Protein AF-0000000069714498 (afdb_homodimer)

Nearest PDB structures (foldseek):
  6p06-assembly1_A  TM=6.992E-01  e=1.717E-09  Bacillus sp. (in: firmicutes)
  3jz0-assembly1_B  TM=6.274E-01  e=1.084E-07  Enterococcus faecium
  7bxo-assembly1_A  TM=5.707E-01  e=4.868E-03  Shewanella oneidensis MR-1
  5g4a-assembly2_B  TM=4.412E-01  e=1.337E-03  Salmonella enterica
  5lpa-assembly1_A  TM=4.361E-01  e=1.267E-03  Salmonella enterica subsp. enterica serovar Typhimurium

Structure (mmCIF, N/CA/C/O backbone):
data_AF-0000000069714498-model_v1
#
loop_
_entity.id
_entity.type
_entity.pdbx_description
1 polymer 'Polymerase nucleotidyl transferase domain-containing protein'
#
loop_
_atom_site.group_PDB
_atom_site.id
_atom_site.type_symbol
_atom_site.label_atom_id
_atom_site.label_alt_id
_atom_site.label_comp_id
_atom_site.label_asym_id
_atom_site.label_entity_id
_atom_site.label_seq_id
_atom_site.pdbx_PDB_ins_code
_atom_site.Cartn_x
_atom_site.Cartn_y
_atom_site.Cartn_z
_atom_site.occupancy
_atom_site.B_iso_or_equiv
_atom_site.auth_seq_id
_atom_site.auth_comp_id
_atom_site.auth_asym_id
_atom_site.auth_atom_id
_atom_site.pdbx_PDB_model_num
ATOM 1 N N . MET A 1 1 ? 3.406 -33.344 -16.406 1 79.88 1 M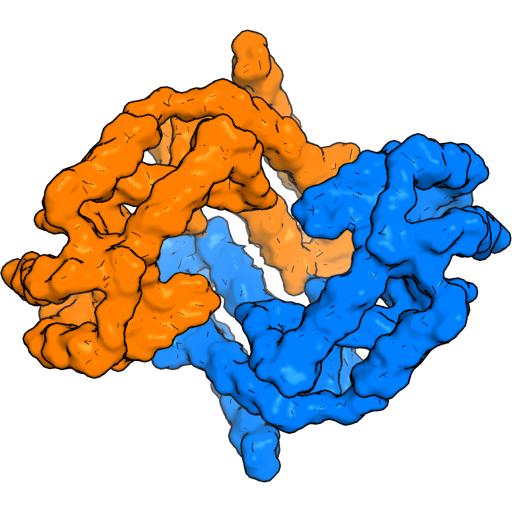ET A N 1
ATOM 2 C CA . MET A 1 1 ? 4.137 -34.375 -15.672 1 79.88 1 MET A CA 1
ATOM 3 C C . MET A 1 1 ? 5.086 -33.719 -14.656 1 79.88 1 MET A C 1
ATOM 5 O O . MET A 1 1 ? 5.059 -34.094 -13.469 1 79.88 1 MET A O 1
ATOM 9 N N . GLU A 1 2 ? 5.746 -32.625 -15.031 1 92.25 2 GLU A N 1
ATOM 10 C CA . GLU A 1 2 ? 6.734 -31.984 -14.164 1 92.25 2 GLU A CA 1
ATOM 11 C C . GLU A 1 2 ? 6.066 -31.266 -13 1 92.25 2 GLU A C 1
ATOM 13 O O . GLU A 1 2 ? 6.441 -31.469 -11.844 1 92.25 2 GLU A O 1
ATOM 18 N N . PHE A 1 3 ? 5.086 -30.562 -13.32 1 93.88 3 PHE A N 1
ATOM 19 C CA . PHE A 1 3 ? 4.34 -29.812 -12.32 1 93.88 3 PHE A CA 1
ATOM 20 C C . PHE A 1 3 ? 3.727 -30.75 -11.289 1 93.88 3 PHE A C 1
ATOM 22 O O . PHE A 1 3 ? 3.871 -30.531 -10.078 1 93.88 3 PHE A O 1
ATOM 29 N N . THR A 1 4 ? 3.123 -31.828 -11.695 1 96.19 4 THR A N 1
ATOM 30 C CA . THR A 1 4 ? 2.469 -32.781 -10.828 1 96.19 4 THR A CA 1
ATOM 31 C C . THR A 1 4 ? 3.488 -33.5 -9.93 1 96.19 4 THR A C 1
ATOM 33 O O . THR A 1 4 ? 3.264 -33.625 -8.727 1 96.19 4 THR A O 1
ATOM 36 N N . SER A 1 5 ? 4.582 -33.844 -10.531 1 97.25 5 SER A N 1
ATOM 37 C CA . SER A 1 5 ? 5.625 -34.531 -9.758 1 97.25 5 SER A CA 1
ATOM 38 C C . SER A 1 5 ? 6.188 -33.594 -8.688 1 97.25 5 SER A C 1
ATOM 40 O O . SER A 1 5 ? 6.5 -34.031 -7.578 1 97.25 5 SER A O 1
ATOM 42 N N . LEU A 1 6 ? 6.266 -32.375 -9.039 1 97.75 6 LEU A N 1
ATOM 43 C CA . LEU A 1 6 ? 6.816 -31.406 -8.102 1 97.75 6 LEU A CA 1
ATOM 44 C C . LEU A 1 6 ? 5.934 -31.281 -6.867 1 97.75 6 LEU A C 1
ATOM 46 O O . LEU A 1 6 ? 6.414 -31.422 -5.742 1 97.75 6 LEU A O 1
ATOM 50 N N . TRP A 1 7 ? 4.645 -30.969 -7.062 1 97.56 7 TRP A N 1
ATOM 51 C CA . TRP A 1 7 ? 3.838 -30.734 -5.867 1 97.56 7 TRP A CA 1
ATOM 52 C C . TRP A 1 7 ? 3.635 -32.031 -5.09 1 97.56 7 TRP A C 1
ATOM 54 O O . TRP A 1 7 ? 3.402 -32 -3.879 1 97.56 7 TRP A O 1
ATOM 64 N N . GLN A 1 8 ? 3.758 -33.25 -5.766 1 98.06 8 GLN A N 1
ATOM 65 C CA . GLN A 1 8 ? 3.682 -34.531 -5.062 1 98.06 8 GLN A CA 1
ATOM 66 C C . GLN A 1 8 ? 4.867 -34.688 -4.121 1 98.06 8 GLN A C 1
ATOM 68 O O . GLN A 1 8 ? 4.727 -35.281 -3.045 1 98.06 8 GLN A O 1
ATOM 73 N N . GLU A 1 9 ? 6.031 -34.219 -4.559 1 98.06 9 GLU A N 1
ATOM 74 C CA . GLU A 1 9 ? 7.188 -34.281 -3.674 1 98.06 9 GLU A CA 1
ATOM 75 C C . GLU A 1 9 ? 6.977 -33.406 -2.434 1 98.06 9 GLU A C 1
ATOM 77 O O . GLU A 1 9 ? 7.328 -33.812 -1.322 1 98.06 9 GLU A O 1
ATOM 82 N N . PHE A 1 10 ? 6.434 -32.25 -2.637 1 98.25 10 PHE A N 1
ATOM 83 C CA . PHE A 1 10 ? 6.129 -31.406 -1.498 1 98.25 10 PHE A CA 1
ATOM 84 C C . PHE A 1 10 ? 5.102 -32.062 -0.583 1 98.25 10 PHE A C 1
ATOM 86 O O . PHE A 1 10 ? 5.172 -31.922 0.639 1 98.25 10 PHE A O 1
ATOM 93 N N . ALA A 1 11 ? 4.137 -32.781 -1.156 1 97.94 11 ALA A N 1
ATOM 94 C CA . ALA A 1 11 ? 3.061 -33.406 -0.399 1 97.94 11 ALA A CA 1
ATOM 95 C C . ALA A 1 11 ? 3.611 -34.469 0.561 1 97.94 11 ALA A C 1
ATOM 97 O O . ALA A 1 11 ? 2.943 -34.844 1.525 1 97.94 11 ALA A O 1
ATOM 98 N N . ARG A 1 12 ? 4.824 -34.906 0.339 1 97.19 12 ARG A N 1
ATOM 99 C CA . ARG A 1 12 ? 5.434 -35.938 1.156 1 97.19 12 ARG A CA 1
ATOM 100 C C . ARG A 1 12 ? 6.051 -35.375 2.42 1 97.19 12 ARG A C 1
ATOM 102 O O . ARG A 1 12 ? 6.398 -36.094 3.348 1 97.19 12 ARG A O 1
ATOM 109 N N . ILE A 1 13 ? 6.23 -34.094 2.424 1 97.12 13 IL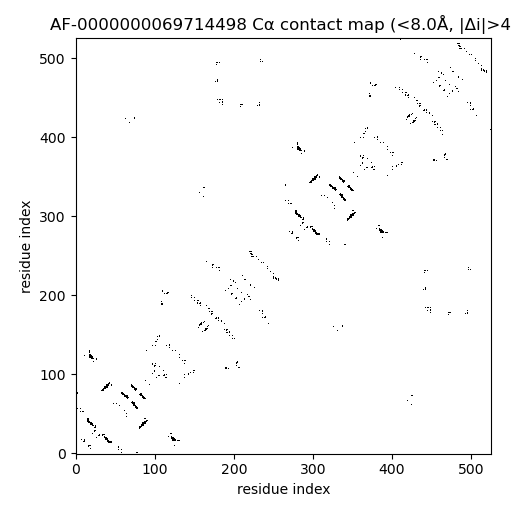E A N 1
ATOM 110 C CA . ILE A 1 13 ? 6.805 -33.438 3.592 1 97.12 13 ILE A CA 1
ATOM 111 C C . ILE A 1 13 ? 5.793 -33.438 4.734 1 97.12 13 ILE A C 1
ATOM 113 O O . ILE A 1 13 ? 4.637 -33.062 4.547 1 97.12 13 ILE A O 1
ATOM 117 N N . SER A 1 14 ? 6.195 -33.781 5.941 1 95.31 14 SER A N 1
ATOM 118 C CA . SER A 1 14 ? 5.305 -33.969 7.078 1 95.31 14 SER A CA 1
ATOM 119 C C . SER A 1 14 ? 4.594 -32.688 7.469 1 95.31 14 SER A C 1
ATOM 121 O O . SER A 1 14 ? 3.438 -32.719 7.898 1 95.31 14 SER A O 1
ATOM 123 N N . GLU A 1 15 ? 5.289 -31.531 7.254 1 96.31 15 GLU A N 1
ATOM 124 C CA . GLU A 1 15 ? 4.754 -30.234 7.664 1 96.31 15 GLU A CA 1
ATOM 125 C C . GLU A 1 15 ? 3.67 -29.75 6.703 1 96.31 15 GLU A C 1
ATOM 127 O O . GLU A 1 15 ? 2.92 -28.828 7.023 1 96.31 15 GLU A O 1
ATOM 132 N N . VAL A 1 16 ? 3.547 -30.359 5.535 1 98.06 16 VAL A N 1
ATOM 133 C CA . VAL A 1 16 ? 2.613 -29.922 4.504 1 98.06 16 VAL A CA 1
ATOM 134 C C . VAL A 1 16 ? 1.242 -30.531 4.75 1 98.06 16 VAL A C 1
ATOM 136 O O . VAL A 1 16 ? 1.115 -31.766 4.828 1 98.06 16 VAL A O 1
ATOM 139 N N . GLU A 1 17 ? 0.24 -29.656 4.848 1 98 17 GLU A N 1
ATOM 140 C CA . GLU A 1 17 ? -1.115 -30.109 5.152 1 98 17 GLU A CA 1
ATOM 141 C C . GLU A 1 17 ? -1.983 -30.125 3.896 1 98 17 GLU A C 1
ATOM 143 O O . GLU A 1 17 ? -2.875 -30.969 3.766 1 98 17 GLU A O 1
ATOM 148 N N . ALA A 1 18 ? -1.766 -29.219 3.084 1 98.69 18 ALA A N 1
ATOM 149 C CA . ALA A 1 18 ? -2.529 -29.125 1.842 1 98.69 18 ALA A CA 1
ATOM 150 C C . ALA A 1 18 ? -1.753 -28.359 0.774 1 98.69 18 ALA A C 1
ATOM 152 O O . ALA A 1 18 ? -0.821 -27.609 1.09 1 98.69 18 ALA A O 1
ATOM 153 N N . ILE A 1 19 ? -2.045 -28.578 -0.472 1 98.75 19 ILE A N 1
ATOM 154 C CA . ILE A 1 19 ? -1.469 -27.891 -1.625 1 98.75 19 ILE A CA 1
ATOM 155 C C . ILE A 1 19 ? -2.578 -27.484 -2.59 1 98.75 19 ILE A C 1
ATOM 157 O O . ILE A 1 19 ? -3.482 -28.266 -2.879 1 98.75 19 ILE A O 1
ATOM 161 N N . ALA A 1 20 ? -2.512 -26.234 -3.025 1 98.44 20 ALA A N 1
ATOM 162 C CA . ALA A 1 20 ? -3.52 -25.75 -3.963 1 98.44 20 ALA A CA 1
ATOM 163 C C . ALA A 1 20 ? -2.873 -24.969 -5.102 1 98.44 20 ALA A C 1
ATOM 165 O O . ALA A 1 20 ? -1.81 -24.375 -4.926 1 98.44 20 ALA A O 1
ATOM 166 N N . LEU A 1 21 ? -3.471 -25.078 -6.242 1 97.62 21 LEU A N 1
ATOM 167 C CA . LEU A 1 21 ? -3.09 -24.281 -7.406 1 97.62 21 LEU A CA 1
ATOM 168 C C . LEU A 1 21 ? -3.998 -23.062 -7.559 1 97.62 21 LEU A C 1
ATOM 170 O O . LEU A 1 21 ? -5.223 -23.203 -7.582 1 97.62 21 LEU A O 1
ATOM 174 N N . GLY A 1 22 ? -3.361 -21.859 -7.516 1 94.81 22 GLY A N 1
ATOM 175 C CA . GLY A 1 22 ? -4.137 -20.656 -7.715 1 94.81 22 GLY A CA 1
ATOM 176 C C . GLY A 1 22 ? -3.803 -19.938 -9.008 1 94.81 22 GLY A C 1
ATOM 177 O O . GLY A 1 22 ? -3.227 -20.531 -9.922 1 94.81 22 GLY A O 1
ATOM 178 N N . GLY A 1 23 ? -4.375 -18.734 -9.164 1 86.94 23 GLY A N 1
ATOM 179 C CA . GLY A 1 23 ? -4.051 -17.891 -10.297 1 86.94 23 GLY A CA 1
ATOM 180 C C . GLY A 1 23 ? -4.809 -18.266 -11.562 1 86.94 23 GLY A C 1
ATOM 181 O O . GLY A 1 23 ? -5.871 -18.891 -11.492 1 86.94 23 GLY A O 1
ATOM 182 N N . SER A 1 24 ? -4.27 -17.812 -12.68 1 83 24 SER A N 1
ATOM 183 C CA . SER A 1 24 ? -4.941 -17.922 -13.977 1 83 24 SER A CA 1
ATOM 184 C C . SER A 1 24 ? -5.031 -19.391 -14.414 1 83 24 SER A C 1
ATOM 186 O O . SER A 1 24 ? -5.996 -19.781 -15.078 1 83 24 SER A O 1
ATOM 188 N N . ARG A 1 25 ? -4.109 -20.156 -13.977 1 81.5 25 ARG A N 1
ATOM 189 C CA . ARG A 1 25 ? -4.09 -21.547 -14.406 1 81.5 25 ARG A CA 1
ATOM 190 C C . ARG A 1 25 ? -5.176 -22.359 -13.703 1 81.5 25 ARG A C 1
ATOM 192 O O . ARG A 1 25 ? -5.66 -23.359 -14.242 1 81.5 25 ARG A O 1
ATOM 199 N N . ALA A 1 26 ? -5.488 -21.906 -12.57 1 81.94 26 ALA A N 1
ATOM 200 C CA . ALA A 1 26 ? -6.562 -22.578 -11.844 1 81.94 26 ALA A CA 1
ATOM 201 C C . ALA A 1 26 ? -7.922 -22.266 -12.469 1 81.94 26 ALA A C 1
ATOM 203 O O . ALA A 1 26 ? -8.828 -23.109 -12.453 1 81.94 26 ALA A O 1
ATOM 204 N N . THR A 1 27 ? -8.07 -21.141 -13.055 1 76.25 27 THR A N 1
ATOM 205 C CA . THR A 1 27 ? -9.375 -20.688 -13.531 1 76.25 27 THR A CA 1
ATOM 206 C C . THR A 1 27 ? -9.484 -20.844 -15.039 1 76.25 27 THR A C 1
ATOM 208 O O . THR A 1 27 ? -10.555 -20.641 -15.617 1 76.25 27 THR A O 1
ATOM 211 N N . GLY A 1 28 ? -8.422 -21.219 -15.656 1 73.12 28 GLY A N 1
ATOM 212 C CA . GLY A 1 28 ? -8.453 -21.438 -17.094 1 73.12 28 GLY A CA 1
ATOM 213 C C . GLY A 1 28 ? -8.188 -20.188 -17.906 1 73.12 28 GLY A C 1
ATOM 214 O O . GLY A 1 28 ? -8.203 -20.219 -19.141 1 73.12 28 GLY A O 1
ATOM 215 N N . ASN A 1 29 ? -8.008 -19.062 -17.297 1 69.81 29 ASN A N 1
ATOM 216 C CA . ASN A 1 29 ? -7.754 -17.781 -17.953 1 69.81 29 ASN A CA 1
ATOM 217 C C . ASN A 1 29 ? -6.262 -17.484 -18.016 1 69.81 29 ASN A C 1
ATOM 219 O O . ASN A 1 29 ? -5.801 -16.484 -17.469 1 69.81 29 ASN A O 1
ATOM 223 N N . TYR A 1 30 ? -5.488 -18.453 -18.688 1 73.25 30 TYR A N 1
ATOM 224 C CA . TYR A 1 30 ? -4.043 -18.266 -18.719 1 73.25 30 TYR A CA 1
ATOM 225 C C . TYR A 1 30 ? -3.537 -18.141 -20.156 1 73.25 30 TYR A C 1
ATOM 227 O O . TYR A 1 30 ? -4.223 -18.562 -21.094 1 73.25 30 TYR A O 1
ATOM 235 N N . ASP A 1 31 ? -2.492 -17.391 -20.281 1 74.75 31 ASP A N 1
ATOM 236 C CA . ASP A 1 31 ? -1.752 -17.266 -21.531 1 74.75 31 ASP A CA 1
ATOM 237 C C . ASP A 1 31 ? -0.363 -17.891 -21.406 1 74.75 31 ASP A C 1
ATOM 239 O O . ASP A 1 31 ? -0.061 -18.562 -20.422 1 74.75 31 ASP A O 1
ATOM 243 N N . GLU A 1 32 ? 0.469 -17.75 -22.438 1 75 32 GLU A N 1
ATOM 244 C CA . GLU A 1 32 ? 1.781 -18.391 -22.5 1 75 32 GLU A CA 1
ATOM 245 C C . GLU A 1 32 ? 2.713 -17.828 -21.422 1 75 32 GLU A C 1
ATOM 247 O O . GLU A 1 32 ? 3.691 -18.484 -21.047 1 75 32 GLU A O 1
ATOM 252 N N . THR A 1 33 ? 2.396 -16.703 -20.828 1 74.12 33 THR A N 1
ATOM 253 C CA . THR A 1 33 ? 3.293 -16.062 -19.875 1 74.12 33 THR A CA 1
ATOM 254 C C . THR A 1 33 ? 2.855 -16.344 -18.438 1 74.12 33 THR A C 1
ATOM 256 O O . THR A 1 33 ? 3.545 -15.969 -17.5 1 74.12 33 THR A O 1
ATOM 259 N N . SER A 1 34 ? 1.797 -17.125 -18.391 1 82.5 34 SER A N 1
ATOM 260 C CA . SER A 1 34 ? 1.243 -17.328 -17.062 1 82.5 34 SER A CA 1
ATOM 261 C C . SER A 1 34 ? 2.105 -18.281 -16.25 1 82.5 34 SER A C 1
ATOM 263 O O . SER A 1 34 ? 2.496 -19.344 -16.734 1 82.5 34 SER A O 1
ATOM 265 N N . ASP A 1 35 ? 2.371 -17.766 -15.008 1 89.75 35 ASP A N 1
ATOM 266 C CA . ASP A 1 35 ? 3.119 -18.594 -14.078 1 89.75 35 ASP A CA 1
ATOM 267 C C . ASP A 1 35 ? 2.18 -19.469 -13.242 1 89.75 35 ASP A C 1
ATOM 269 O O . ASP A 1 35 ? 0.958 -19.312 -13.32 1 89.75 35 ASP A O 1
ATOM 273 N N . TYR A 1 36 ? 2.773 -20.609 -12.719 1 93.56 36 TYR A N 1
ATOM 274 C CA . TYR A 1 36 ? 2.043 -21.375 -11.727 1 93.56 36 TYR A CA 1
ATOM 275 C C . TYR A 1 36 ? 2.102 -20.703 -10.359 1 93.56 36 TYR A C 1
ATOM 277 O O . TYR A 1 36 ? 3.16 -20.234 -9.938 1 93.56 36 TYR A O 1
ATOM 285 N N . ASP A 1 37 ? 0.988 -20.578 -9.773 1 95.69 37 ASP A N 1
ATOM 286 C CA . ASP A 1 37 ? 0.911 -20.141 -8.383 1 95.69 37 ASP A CA 1
ATOM 287 C C . ASP A 1 37 ? 0.558 -21.312 -7.465 1 95.69 37 ASP A C 1
ATOM 289 O O . ASP A 1 37 ? -0.606 -21.703 -7.371 1 95.69 37 ASP A O 1
ATOM 293 N N . LEU A 1 38 ? 1.537 -21.812 -6.859 1 97.62 38 LEU A N 1
ATOM 294 C CA . LEU A 1 38 ? 1.344 -22.953 -5.969 1 97.62 38 LEU A CA 1
ATOM 295 C C . LEU A 1 38 ? 1.321 -22.5 -4.512 1 97.62 38 LEU A C 1
ATOM 297 O O . LEU A 1 38 ? 2.262 -21.859 -4.039 1 97.62 38 LEU A O 1
ATOM 301 N N . TYR A 1 39 ? 0.276 -22.812 -3.836 1 98.31 39 TYR A N 1
ATOM 302 C CA . TYR A 1 39 ? 0.145 -22.5 -2.42 1 98.31 39 TYR A CA 1
ATOM 303 C C . TYR A 1 39 ? 0.34 -23.734 -1.561 1 98.31 39 TYR A C 1
ATOM 305 O O . TYR A 1 39 ? -0.415 -24.703 -1.679 1 98.31 39 TYR A O 1
ATOM 313 N N . ILE A 1 40 ? 1.333 -23.703 -0.755 1 98.56 40 ILE A N 1
ATOM 314 C CA . ILE A 1 40 ? 1.611 -24.781 0.184 1 98.56 40 ILE A CA 1
ATOM 315 C C . ILE A 1 40 ? 1.181 -24.359 1.589 1 98.56 40 ILE A C 1
ATOM 317 O O . ILE A 1 40 ? 1.809 -23.5 2.209 1 98.56 40 ILE A O 1
ATOM 321 N N . TYR A 1 41 ? 0.108 -25.016 2.045 1 98.5 41 TYR A N 1
ATOM 322 C CA . TYR A 1 41 ? -0.391 -24.797 3.398 1 98.5 41 TYR A CA 1
ATOM 323 C C . TYR A 1 41 ? 0.285 -25.75 4.387 1 98.5 41 TYR A C 1
ATOM 325 O O . TYR A 1 41 ? 0.282 -26.969 4.191 1 98.5 41 TYR A O 1
ATOM 333 N N . CYS A 1 42 ? 0.831 -25.156 5.41 1 97.38 42 CYS A N 1
ATOM 334 C CA . CYS A 1 42 ? 1.63 -25.984 6.309 1 97.38 42 CYS A CA 1
ATOM 335 C C . CYS A 1 42 ? 1.395 -25.594 7.762 1 97.38 42 CYS A C 1
ATOM 337 O O . CYS A 1 42 ? 0.921 -24.484 8.047 1 97.38 42 CYS A O 1
ATOM 339 N N . SER A 1 43 ? 1.646 -26.547 8.633 1 94.69 43 SER A N 1
ATOM 340 C CA . SER A 1 43 ? 1.67 -26.266 10.07 1 94.69 43 SER A CA 1
ATOM 341 C C . SER A 1 43 ? 2.912 -25.469 10.461 1 94.69 43 SER A C 1
ATOM 343 O O . SER A 1 43 ? 2.854 -24.594 11.328 1 94.69 43 SER A O 1
ATOM 345 N N . SER A 1 44 ? 3.932 -25.797 9.922 1 95.12 44 SER A N 1
ATOM 346 C CA . SER A 1 44 ? 5.195 -25.062 9.977 1 95.12 44 SER A CA 1
ATOM 347 C C . SER A 1 44 ? 5.914 -25.094 8.633 1 95.12 44 SER A C 1
ATOM 349 O O . SER A 1 44 ? 5.91 -26.125 7.945 1 95.12 44 SER A O 1
ATOM 351 N N . ILE A 1 45 ? 6.555 -24 8.289 1 95.62 45 ILE A N 1
ATOM 352 C CA . ILE A 1 45 ? 7.195 -23.906 6.984 1 95.62 45 ILE A CA 1
ATOM 353 C C . ILE A 1 45 ? 8.375 -24.875 6.918 1 95.62 45 ILE A C 1
ATOM 355 O O . ILE A 1 45 ? 9.25 -24.844 7.781 1 95.62 45 ILE A O 1
ATOM 359 N N . PRO A 1 46 ? 8.367 -25.719 5.883 1 96.62 46 PRO A N 1
ATOM 360 C CA . PRO A 1 46 ? 9.516 -26.609 5.73 1 96.62 46 PRO A CA 1
ATOM 361 C C . PRO A 1 46 ? 10.836 -25.844 5.617 1 96.62 46 PRO A C 1
ATOM 363 O O . PRO A 1 46 ? 10.875 -24.766 5.031 1 96.62 46 PRO A O 1
ATOM 366 N N . ASP A 1 47 ? 11.891 -26.391 6.102 1 96.5 47 ASP A N 1
ATOM 367 C CA . ASP A 1 47 ? 13.164 -25.672 6.094 1 96.5 47 ASP A CA 1
ATOM 368 C C . ASP A 1 47 ? 13.688 -25.5 4.668 1 96.5 47 ASP A C 1
ATOM 370 O O . ASP A 1 47 ? 13.336 -26.281 3.773 1 96.5 47 ASP A O 1
ATOM 374 N N . GLU A 1 48 ? 14.562 -24.562 4.48 1 97.25 48 GLU A N 1
ATOM 375 C CA . GLU A 1 48 ? 15.039 -24.156 3.16 1 97.25 48 GLU A CA 1
ATOM 376 C C . GLU A 1 48 ? 15.812 -25.281 2.477 1 97.25 48 GLU A C 1
ATOM 378 O O . GLU A 1 48 ? 15.703 -25.453 1.262 1 97.25 48 GLU A O 1
ATOM 383 N N . ALA A 1 49 ? 16.594 -26.031 3.227 1 97.31 49 ALA A N 1
ATOM 384 C CA . ALA A 1 49 ? 17.391 -27.109 2.652 1 97.31 49 ALA A CA 1
ATOM 385 C C . ALA A 1 49 ? 16.484 -28.172 2.023 1 97.31 49 ALA A C 1
ATOM 387 O O . ALA A 1 49 ? 16.766 -28.672 0.928 1 97.31 49 ALA A O 1
ATOM 388 N N . THR A 1 50 ? 15.477 -28.531 2.725 1 97.38 50 THR A N 1
ATOM 389 C CA . THR A 1 50 ? 14.516 -29.516 2.221 1 97.38 50 THR A CA 1
ATOM 390 C C . THR A 1 50 ? 13.844 -29 0.951 1 97.38 50 THR A C 1
ATOM 392 O O . THR A 1 50 ? 13.742 -29.719 -0.04 1 97.38 50 THR A O 1
ATOM 395 N N . ARG A 1 51 ? 13.352 -27.797 0.957 1 98.19 51 ARG A N 1
ATOM 396 C CA . ARG A 1 51 ? 12.711 -27.203 -0.209 1 98.19 51 ARG A CA 1
ATOM 397 C C . ARG A 1 51 ? 13.664 -27.156 -1.4 1 98.19 51 ARG A C 1
ATOM 399 O O . ARG A 1 51 ? 13.289 -27.531 -2.514 1 98.19 51 ARG A O 1
ATOM 406 N N . LEU A 1 52 ? 14.875 -26.75 -1.112 1 98.12 52 LEU A N 1
ATOM 407 C CA . LEU A 1 52 ? 15.875 -26.625 -2.164 1 98.12 52 LEU A CA 1
ATOM 408 C C . LEU A 1 52 ? 16.156 -27.984 -2.816 1 98.12 52 LEU A C 1
ATOM 410 O O . LEU A 1 52 ? 16.312 -28.062 -4.035 1 98.12 52 LEU A O 1
ATOM 414 N N . THR A 1 53 ? 16.234 -29 -2 1 97.75 53 THR A N 1
ATOM 415 C CA . THR A 1 53 ? 16.469 -30.344 -2.514 1 97.75 53 THR A CA 1
ATOM 416 C C . THR A 1 53 ? 15.383 -30.734 -3.514 1 97.75 53 THR A C 1
ATOM 418 O O . THR A 1 53 ? 15.68 -31.266 -4.582 1 97.75 53 THR A O 1
ATOM 421 N N . ILE A 1 54 ? 14.172 -30.469 -3.209 1 98.06 54 ILE A N 1
ATOM 422 C CA . ILE A 1 54 ? 13.055 -30.781 -4.094 1 98.06 54 ILE A CA 1
ATOM 423 C C . ILE A 1 54 ? 13.141 -29.922 -5.355 1 98.06 54 ILE A C 1
ATOM 425 O O . ILE A 1 54 ? 13.07 -30.453 -6.473 1 98.06 54 ILE A O 1
ATOM 429 N N . LEU A 1 55 ? 13.305 -28.625 -5.215 1 98.5 55 LEU A N 1
ATOM 430 C CA . LEU A 1 55 ? 13.258 -27.672 -6.32 1 98.5 55 LEU A CA 1
ATOM 431 C C . LEU A 1 55 ? 14.367 -27.953 -7.324 1 98.5 55 LEU A C 1
ATOM 433 O O . LEU A 1 55 ? 14.172 -27.797 -8.531 1 98.5 55 LEU A O 1
ATOM 437 N N . LYS A 1 56 ? 15.523 -28.391 -6.875 1 98.06 56 LYS A N 1
ATOM 438 C CA . LYS A 1 56 ? 16.672 -28.656 -7.746 1 98.06 56 LYS A CA 1
ATOM 439 C C . LYS A 1 56 ? 16.359 -29.766 -8.742 1 98.06 56 LYS A C 1
ATOM 441 O O . LYS A 1 56 ? 16.938 -29.812 -9.828 1 98.06 56 LYS A O 1
ATOM 446 N N . SER A 1 57 ? 15.484 -30.594 -8.391 1 97.38 57 SER A N 1
ATOM 447 C CA . SER A 1 57 ? 15.148 -31.719 -9.25 1 97.38 57 SER A CA 1
ATOM 448 C C . SER A 1 57 ? 14.203 -31.297 -10.367 1 97.38 57 SER A C 1
ATOM 450 O O . SER A 1 57 ? 14.07 -32 -11.375 1 97.38 57 SER A O 1
ATOM 452 N N . PHE A 1 58 ? 13.539 -30.172 -10.18 1 98 58 PHE A N 1
ATOM 453 C CA . PHE A 1 58 ? 12.453 -29.875 -11.109 1 98 58 PHE A CA 1
ATOM 454 C C . PHE A 1 58 ? 12.641 -28.516 -11.766 1 98 58 PHE A C 1
ATOM 456 O O . PHE A 1 58 ? 11.977 -28.203 -12.75 1 98 58 PHE A O 1
ATOM 463 N N . CYS A 1 59 ? 13.508 -27.703 -11.273 1 97.94 59 CYS A N 1
ATOM 464 C CA . CYS A 1 59 ? 13.594 -26.328 -11.734 1 97.94 59 CYS A CA 1
ATOM 465 C C . CYS A 1 59 ? 14.961 -26.047 -12.344 1 97.94 59 CYS A C 1
ATOM 467 O O . CYS A 1 59 ? 15.984 -26.516 -11.836 1 97.94 59 CYS A O 1
ATOM 469 N N . SER A 1 60 ? 14.992 -25.266 -13.43 1 97.81 60 SER A N 1
ATOM 470 C CA . SER A 1 60 ? 16.219 -24.828 -14.078 1 97.81 60 SER A CA 1
ATOM 471 C C . SER A 1 60 ? 16.766 -23.562 -13.422 1 97.81 60 SER A C 1
ATOM 473 O O . SER A 1 60 ? 17.953 -23.234 -13.562 1 97.81 60 SER A O 1
ATOM 475 N N . TYR A 1 61 ? 15.953 -22.859 -12.789 1 97.88 61 TYR A N 1
ATOM 476 C CA . TYR A 1 61 ? 16.297 -21.641 -12.07 1 97.88 61 TYR A CA 1
ATOM 477 C C . TYR A 1 61 ? 15.547 -21.547 -10.75 1 97.88 61 TYR A C 1
ATOM 479 O O . TYR A 1 61 ? 14.359 -21.891 -10.68 1 97.88 61 TYR A O 1
ATOM 487 N N . ILE A 1 62 ? 16.25 -21.141 -9.633 1 98.5 62 ILE A N 1
ATOM 488 C CA . ILE A 1 62 ? 15.641 -21.125 -8.305 1 98.5 62 ILE A CA 1
ATOM 489 C C . ILE A 1 62 ? 16.031 -19.844 -7.57 1 98.5 62 ILE A C 1
ATOM 491 O O . ILE A 1 62 ? 17.219 -19.531 -7.438 1 98.5 62 ILE A O 1
ATOM 495 N N . GLU A 1 63 ? 15.047 -19.062 -7.219 1 98.12 63 GLU A N 1
ATOM 496 C CA . GLU A 1 63 ? 15.156 -18.047 -6.176 1 98.12 63 GLU A CA 1
ATOM 497 C C . GLU A 1 63 ? 14.492 -18.516 -4.879 1 98.12 63 GLU A C 1
ATOM 499 O O . GLU A 1 63 ? 13.266 -18.453 -4.754 1 98.12 63 GLU A O 1
ATOM 504 N N . ILE A 1 64 ? 15.266 -18.891 -3.922 1 97.44 64 ILE A N 1
ATOM 505 C CA . ILE A 1 64 ? 14.758 -19.547 -2.723 1 97.44 64 ILE A CA 1
ATOM 506 C C . ILE A 1 64 ? 14.547 -18.516 -1.62 1 97.44 64 ILE A C 1
ATOM 508 O O . ILE A 1 64 ? 15.383 -17.641 -1.416 1 97.44 64 ILE A O 1
ATOM 512 N N . GLY A 1 65 ? 13.422 -18.547 -1.042 1 95.94 65 GLY A N 1
ATOM 513 C CA . GLY A 1 65 ? 13.188 -17.844 0.206 1 95.94 65 GLY A CA 1
ATOM 514 C C . GLY A 1 65 ? 12.953 -16.344 0.015 1 95.94 65 GLY A C 1
ATOM 515 O O . GLY A 1 65 ? 13.281 -15.547 0.892 1 95.94 65 GLY A O 1
ATOM 516 N N . ASN A 1 66 ? 12.5 -15.938 -1.142 1 93.75 66 ASN A N 1
ATOM 517 C CA . ASN A 1 66 ? 12.086 -14.547 -1.288 1 93.75 66 ASN A CA 1
ATOM 518 C C . ASN A 1 66 ? 10.984 -14.188 -0.3 1 93.75 66 ASN A C 1
ATOM 520 O O . ASN A 1 66 ? 10.078 -14.984 -0.054 1 93.75 66 ASN A O 1
ATOM 524 N N . HIS A 1 67 ? 11.094 -12.992 0.299 1 91.81 67 HIS A N 1
ATOM 525 C CA . HIS A 1 67 ? 10.109 -12.562 1.289 1 91.81 67 HIS A CA 1
ATOM 526 C C . HIS A 1 67 ? 9.734 -11.094 1.096 1 91.81 67 HIS A C 1
ATOM 528 O O . HIS A 1 67 ? 9.656 -10.336 2.066 1 91.81 67 HIS A O 1
ATOM 534 N N . PHE A 1 68 ? 9.586 -10.672 -0.132 1 92 68 PHE A N 1
ATOM 535 C CA . PHE A 1 68 ? 9.164 -9.305 -0.396 1 92 68 PHE A CA 1
ATOM 536 C C . PHE A 1 68 ? 7.797 -9.023 0.207 1 92 68 PHE A C 1
ATOM 538 O O . PHE A 1 68 ? 7.574 -7.973 0.81 1 92 68 PHE A O 1
ATOM 545 N N . TRP A 1 69 ? 6.812 -9.914 0.102 1 92.44 69 TRP A N 1
ATOM 546 C CA . TRP A 1 69 ? 5.469 -9.82 0.661 1 92.44 69 TRP A CA 1
ATOM 547 C C . TRP A 1 69 ? 5.141 -11.055 1.497 1 92.44 69 TRP A C 1
ATOM 549 O O . TRP A 1 69 ? 4.973 -10.961 2.715 1 92.44 69 TRP A O 1
ATOM 559 N N . GLU A 1 70 ? 5.035 -12.195 0.92 1 92.5 70 GLU A N 1
ATOM 560 C CA . GLU A 1 70 ? 4.941 -13.508 1.555 1 92.5 70 GLU A CA 1
ATOM 561 C C . GLU A 1 70 ? 6.184 -14.344 1.277 1 92.5 70 GLU A C 1
ATOM 563 O O . GLU A 1 70 ? 6.934 -14.062 0.342 1 92.5 70 GLU A O 1
ATOM 568 N N . LEU A 1 71 ? 6.387 -15.289 2.131 1 95.81 71 LEU A N 1
ATOM 569 C CA . LEU A 1 71 ? 7.488 -16.203 1.844 1 95.81 71 LEU A CA 1
ATOM 570 C C . LEU A 1 71 ? 7.215 -17.016 0.581 1 95.81 71 LEU A C 1
ATOM 572 O O . LEU A 1 71 ? 6.176 -17.672 0.474 1 95.81 71 LEU A O 1
ATOM 576 N N . GLU A 1 72 ? 8.125 -16.891 -0.349 1 96.75 72 GLU A N 1
ATOM 577 C CA . GLU A 1 72 ? 7.914 -17.594 -1.609 1 96.75 72 GLU A CA 1
ATOM 578 C C . GLU A 1 72 ? 9.234 -18.094 -2.191 1 96.75 72 GLU A C 1
ATOM 580 O O . GLU A 1 72 ? 10.281 -17.469 -1.993 1 96.75 72 GLU A O 1
ATO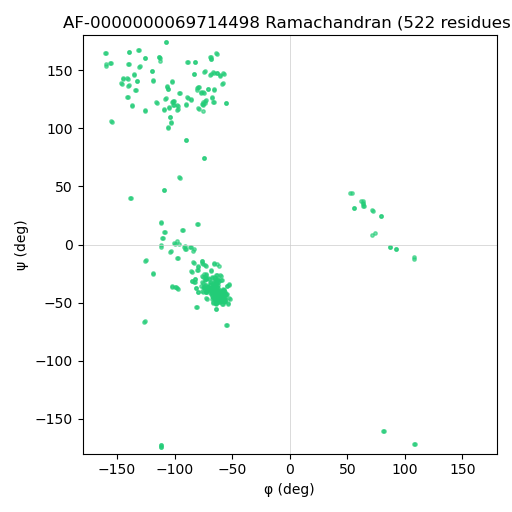M 585 N N . ASP A 1 73 ? 9.219 -19.219 -2.777 1 98.38 73 ASP A N 1
ATOM 586 C CA . ASP A 1 73 ? 10.25 -19.672 -3.703 1 98.38 73 ASP A CA 1
ATOM 587 C C . ASP A 1 73 ? 9.836 -19.438 -5.152 1 98.38 73 ASP A C 1
ATOM 589 O O . ASP A 1 73 ? 8.828 -19.969 -5.609 1 98.38 73 ASP A O 1
ATOM 593 N N . ASP A 1 74 ? 10.586 -18.594 -5.816 1 98.12 74 ASP A N 1
ATOM 594 C CA . ASP A 1 74 ? 10.305 -18.281 -7.215 1 98.12 74 ASP A CA 1
ATOM 595 C C . ASP A 1 74 ? 11.25 -19.031 -8.148 1 98.12 74 ASP A C 1
ATOM 597 O O . ASP A 1 74 ? 12.469 -18.875 -8.07 1 98.12 74 ASP A O 1
ATOM 601 N N . CYS A 1 75 ? 10.648 -19.812 -9.055 1 98.06 75 CYS A N 1
ATOM 602 C CA . CYS A 1 75 ? 11.477 -20.703 -9.852 1 98.06 75 CYS A CA 1
ATOM 603 C C . CYS A 1 75 ? 11.016 -20.75 -11.297 1 98.06 75 CYS A C 1
ATOM 605 O O . CYS A 1 75 ? 9.961 -20.203 -11.633 1 98.06 75 CYS A O 1
ATOM 607 N N . THR A 1 76 ? 11.875 -21.297 -12.133 1 97.25 76 THR A N 1
ATOM 608 C CA . THR A 1 76 ? 11.531 -21.719 -13.484 1 97.25 76 THR A CA 1
ATOM 609 C C . THR A 1 76 ? 11.672 -23.234 -13.641 1 97.25 76 THR A C 1
ATOM 611 O O . THR A 1 76 ? 12.734 -23.797 -13.367 1 97.25 76 THR A O 1
ATOM 614 N N . LEU A 1 77 ? 10.578 -23.859 -14.016 1 96.75 77 LEU A N 1
ATOM 615 C CA . LEU A 1 77 ? 10.609 -25.312 -14.227 1 96.75 77 LEU A CA 1
ATOM 616 C C . LEU A 1 77 ? 11.562 -25.672 -15.359 1 96.75 77 LEU A C 1
ATOM 618 O O . LEU A 1 77 ? 11.93 -24.812 -16.172 1 96.75 77 LEU A O 1
ATOM 622 N N . MET A 1 78 ? 11.953 -26.969 -15.453 1 96.5 78 MET A N 1
ATOM 623 C CA . MET A 1 78 ? 12.812 -27.453 -16.531 1 96.5 78 MET A CA 1
ATOM 624 C C . MET A 1 78 ? 12.164 -27.219 -17.891 1 96.5 78 MET A C 1
ATOM 626 O O . MET A 1 78 ? 12.852 -26.953 -18.875 1 96.5 78 MET A O 1
ATOM 630 N N . SER A 1 79 ? 10.867 -27.172 -17.906 1 92.81 79 SER A N 1
ATOM 631 C CA . SER A 1 79 ? 10.102 -26.953 -19.141 1 92.81 79 SER A CA 1
ATOM 632 C C . SER A 1 79 ? 10.164 -25.484 -19.562 1 92.81 79 SER A C 1
ATOM 634 O O . SER A 1 79 ? 9.789 -25.156 -20.688 1 92.81 79 SER A O 1
ATOM 636 N N . GLY A 1 80 ? 10.57 -24.609 -18.641 1 93.06 80 GLY A N 1
ATOM 637 C CA . GLY A 1 80 ? 10.672 -23.203 -18.984 1 93.06 80 GLY A CA 1
ATOM 638 C C . GLY A 1 80 ? 9.586 -22.344 -18.344 1 93.06 80 GLY A C 1
ATOM 639 O O . GLY A 1 80 ? 9.688 -21.125 -18.328 1 93.06 80 GLY A O 1
ATOM 640 N N . GLN A 1 81 ? 8.602 -22.969 -17.812 1 92.94 81 GLN A N 1
ATOM 641 C CA . GLN A 1 81 ? 7.504 -22.234 -17.188 1 92.94 81 GLN A CA 1
ATOM 642 C C . GLN A 1 81 ? 7.875 -21.781 -15.789 1 92.94 81 GLN A C 1
ATOM 644 O O . GLN A 1 81 ? 8.438 -22.547 -15.008 1 92.94 81 GLN A O 1
ATOM 649 N N . ASP A 1 82 ? 7.578 -20.531 -15.484 1 95.06 82 ASP A N 1
ATOM 650 C CA . ASP A 1 82 ? 7.828 -20.016 -14.141 1 95.06 82 ASP A CA 1
ATOM 651 C C . ASP A 1 82 ? 6.797 -20.547 -13.148 1 95.06 82 ASP A C 1
ATOM 653 O O . ASP A 1 82 ? 5.66 -20.844 -13.523 1 95.06 82 ASP A O 1
ATOM 657 N N . ILE A 1 83 ? 7.238 -20.719 -11.883 1 96.69 83 ILE A N 1
ATOM 658 C CA . ILE A 1 83 ? 6.363 -21.172 -10.805 1 96.69 83 ILE A CA 1
ATOM 659 C C . ILE A 1 83 ? 6.688 -20.406 -9.523 1 96.69 83 ILE A C 1
ATOM 661 O O . ILE A 1 83 ? 7.852 -20.297 -9.141 1 96.69 83 ILE A O 1
ATOM 665 N N . ASP A 1 84 ? 5.66 -19.828 -8.938 1 97 84 ASP A N 1
ATOM 666 C CA . ASP A 1 84 ? 5.742 -19.203 -7.621 1 97 84 ASP A CA 1
ATOM 667 C C . ASP A 1 84 ? 5.16 -20.109 -6.543 1 97 84 ASP A C 1
ATOM 669 O O . ASP A 1 84 ? 3.984 -20.484 -6.605 1 97 84 ASP A O 1
ATOM 673 N N . ILE A 1 85 ? 5.969 -20.453 -5.613 1 98.12 85 ILE A N 1
ATOM 674 C CA . ILE A 1 85 ? 5.527 -21.312 -4.523 1 98.12 85 ILE A CA 1
ATOM 675 C C . ILE A 1 85 ? 5.438 -20.516 -3.229 1 98.12 85 ILE A C 1
ATOM 677 O O . ILE A 1 85 ? 6.453 -20.047 -2.705 1 98.12 85 ILE A O 1
ATOM 681 N N . LEU A 1 86 ? 4.25 -20.422 -2.734 1 98.06 86 LEU A N 1
ATOM 682 C CA . LEU A 1 86 ? 4 -19.656 -1.521 1 98.06 86 LEU A CA 1
ATOM 683 C C . LEU A 1 86 ? 3.73 -20.578 -0.338 1 98.06 86 LEU A C 1
ATOM 685 O O . LEU A 1 86 ? 3.029 -21.578 -0.477 1 98.06 86 LEU A O 1
ATOM 689 N N . TYR A 1 87 ? 4.32 -20.25 0.781 1 98.12 87 TYR A N 1
ATOM 690 C CA . TYR A 1 87 ? 4.148 -21.031 1.996 1 98.12 87 TYR A CA 1
ATOM 691 C C . TYR A 1 87 ? 3.289 -20.297 3.01 1 98.12 87 TYR A C 1
ATOM 693 O O . TYR A 1 87 ? 3.625 -19.188 3.426 1 98.12 87 TYR A O 1
ATOM 701 N N . ARG A 1 88 ? 2.26 -20.984 3.414 1 98 88 ARG A N 1
ATOM 702 C CA . ARG A 1 88 ? 1.278 -20.344 4.281 1 98 88 ARG A CA 1
ATOM 703 C C . ARG A 1 88 ? 0.941 -21.234 5.477 1 98 88 ARG A C 1
ATOM 705 O O . ARG A 1 88 ? 0.828 -22.453 5.34 1 98 88 ARG A O 1
ATOM 712 N N . ASP A 1 89 ? 0.793 -20.609 6.613 1 97.5 89 ASP A N 1
ATOM 713 C CA . ASP A 1 89 ? 0.234 -21.312 7.773 1 97.5 89 ASP A CA 1
ATOM 714 C C . ASP A 1 89 ? -1.278 -21.469 7.637 1 97.5 89 ASP A C 1
ATOM 716 O O . ASP A 1 89 ? -2.012 -20.484 7.586 1 97.5 89 ASP A O 1
ATOM 720 N N . ILE A 1 90 ? -1.709 -22.688 7.648 1 97.19 90 ILE A N 1
ATOM 721 C CA . ILE A 1 90 ? -3.104 -22.969 7.324 1 97.19 90 ILE A CA 1
ATOM 722 C C . ILE A 1 90 ? -4.012 -22.391 8.406 1 97.19 90 ILE A C 1
ATOM 724 O O . ILE A 1 90 ? -5.117 -21.922 8.109 1 97.19 90 ILE A O 1
ATOM 728 N N . ASN A 1 91 ? -3.568 -22.375 9.648 1 97.19 91 ASN A N 1
ATOM 729 C CA . ASN A 1 91 ? -4.375 -21.812 10.734 1 97.19 91 ASN A CA 1
ATOM 730 C C . ASN A 1 91 ? -4.465 -20.297 10.633 1 97.19 91 ASN A C 1
ATOM 732 O O . ASN A 1 91 ? -5.512 -19.719 10.914 1 97.19 91 ASN A O 1
ATOM 736 N N . GLN A 1 92 ? -3.365 -19.719 10.25 1 97.62 92 GLN A N 1
ATOM 737 C CA . GLN A 1 92 ? -3.379 -18.266 10.07 1 97.62 92 GLN A CA 1
ATOM 738 C C . GLN A 1 92 ? -4.324 -17.859 8.938 1 97.62 92 GLN A C 1
ATOM 740 O O . GLN A 1 92 ? -5.008 -16.844 9.031 1 97.62 92 GLN A O 1
ATOM 745 N N . ILE A 1 93 ? -4.355 -18.625 7.902 1 98 93 ILE A N 1
ATOM 746 C CA . ILE A 1 93 ? -5.258 -18.375 6.785 1 98 93 ILE A CA 1
ATOM 747 C C . ILE A 1 93 ? -6.707 -18.453 7.262 1 98 93 ILE A C 1
ATOM 749 O O . ILE A 1 93 ? -7.523 -17.594 6.953 1 98 93 ILE A O 1
ATOM 753 N N . ARG A 1 94 ? -7.031 -19.469 7.992 1 98 94 ARG A N 1
ATOM 754 C CA . ARG A 1 94 ? -8.375 -19.609 8.555 1 98 94 ARG A CA 1
ATOM 755 C C . ARG A 1 94 ? -8.742 -18.406 9.406 1 98 94 ARG A C 1
ATOM 757 O O . ARG A 1 94 ? -9.836 -17.859 9.273 1 98 94 ARG A O 1
ATOM 764 N N . ASP A 1 95 ? -7.836 -18.062 10.273 1 98.5 95 ASP A N 1
ATOM 765 C CA . ASP A 1 95 ? -8.102 -16.938 11.172 1 98.5 95 ASP A CA 1
ATOM 766 C C . ASP A 1 95 ? -8.328 -15.648 10.398 1 98.5 95 ASP A C 1
ATOM 768 O O . ASP A 1 95 ? -9.18 -14.836 10.766 1 98.5 95 ASP A O 1
ATOM 772 N N . GLU A 1 96 ? -7.578 -15.406 9.344 1 98.38 96 GLU A N 1
ATOM 773 C CA . GLU A 1 96 ? -7.75 -14.219 8.516 1 98.38 96 GLU A CA 1
ATOM 774 C C . GLU A 1 96 ? -9.109 -14.211 7.828 1 98.38 96 GLU A C 1
ATOM 776 O O . GLU A 1 96 ? -9.742 -13.164 7.688 1 98.38 96 GLU A O 1
ATOM 781 N N . LEU A 1 97 ? -9.523 -15.344 7.375 1 98.81 97 LEU A N 1
ATOM 782 C CA . LEU A 1 97 ? -10.844 -15.445 6.77 1 98.81 97 LEU A CA 1
ATOM 783 C C . LEU A 1 97 ? -11.938 -15.156 7.793 1 98.81 97 LEU A C 1
ATOM 785 O O . LEU A 1 97 ? -12.93 -14.492 7.477 1 98.81 97 LEU A O 1
ATOM 789 N N . VAL A 1 98 ? -11.789 -15.672 9.031 1 98.88 98 VAL A N 1
ATOM 790 C CA . VAL A 1 98 ? -12.742 -15.375 10.094 1 98.88 98 VAL A CA 1
ATOM 791 C C . VAL A 1 98 ? -12.82 -13.867 10.312 1 98.88 98 VAL A C 1
ATOM 793 O O . VAL A 1 98 ? -13.914 -13.305 10.406 1 98.88 98 VAL A O 1
ATOM 796 N N . ASP A 1 99 ? -11.695 -13.242 10.352 1 98.88 99 ASP A N 1
ATOM 797 C CA . ASP A 1 99 ? -11.633 -11.805 10.586 1 98.88 99 ASP A CA 1
ATOM 798 C C . ASP A 1 99 ? -12.398 -11.039 9.508 1 98.88 99 ASP A C 1
ATOM 800 O O . ASP A 1 99 ? -13.18 -10.133 9.82 1 98.88 99 ASP A O 1
ATOM 804 N N . VAL A 1 100 ? -12.219 -11.375 8.273 1 98.81 100 VAL A N 1
ATOM 805 C CA . VAL A 1 100 ? -12.812 -10.625 7.172 1 98.81 100 VAL A CA 1
ATOM 806 C C . VAL A 1 100 ? -14.273 -11.039 6.984 1 98.81 100 VAL A C 1
ATOM 808 O O . VAL A 1 100 ? -15.172 -10.203 7.055 1 98.81 100 VAL A O 1
ATOM 811 N N . VAL A 1 101 ? -14.508 -12.281 6.84 1 98.81 101 VAL A N 1
ATOM 812 C CA . VAL A 1 101 ? -15.797 -12.773 6.379 1 98.81 101 VAL A CA 1
ATOM 813 C C . VAL A 1 101 ? -16.797 -12.773 7.535 1 98.81 101 VAL A C 1
ATOM 815 O O . VAL A 1 101 ? -17.953 -12.398 7.363 1 98.81 101 VAL A O 1
ATOM 818 N N . GLU A 1 102 ? -16.375 -13.164 8.688 1 98.56 102 GLU A N 1
ATOM 819 C CA . GLU A 1 102 ? -17.312 -13.32 9.797 1 98.56 102 GLU A CA 1
ATOM 820 C C . GLU A 1 102 ? -17.297 -12.102 10.711 1 98.56 102 GLU A C 1
ATOM 822 O O . GLU A 1 102 ? -18.344 -11.672 11.203 1 98.56 102 GLU A O 1
ATOM 827 N N . ARG A 1 103 ? -16.141 -11.523 10.914 1 98.56 103 ARG A N 1
ATOM 828 C CA . ARG A 1 103 ? -16.047 -10.406 11.844 1 98.56 103 ARG A CA 1
ATOM 829 C C . ARG A 1 103 ? -16.094 -9.07 11.102 1 98.56 103 ARG A C 1
ATOM 831 O O . ARG A 1 103 ? -16.172 -8.008 11.719 1 98.56 103 ARG A O 1
ATOM 838 N N . CYS A 1 104 ? -15.969 -9.062 9.766 1 98.56 104 CYS A N 1
ATOM 839 C CA . CYS A 1 104 ? -16.094 -7.891 8.898 1 98.56 104 CYS A CA 1
ATOM 840 C C . CYS A 1 104 ? -15.008 -6.871 9.195 1 98.56 104 CYS A C 1
ATOM 842 O O . CYS A 1 104 ? -15.266 -5.668 9.234 1 98.56 104 CYS A O 1
ATOM 844 N N . ILE A 1 105 ? -13.852 -7.406 9.523 1 98.25 105 ILE A N 1
ATOM 845 C CA . ILE A 1 105 ? -12.68 -6.543 9.609 1 98.25 105 ILE A CA 1
ATOM 846 C C . ILE A 1 105 ? -12.141 -6.273 8.203 1 98.25 105 ILE A C 1
ATOM 848 O O . ILE A 1 105 ? -11.711 -7.195 7.508 1 98.25 105 ILE A O 1
ATOM 852 N N . ILE A 1 106 ? -12.156 -5.016 7.793 1 98.25 106 ILE A N 1
ATOM 853 C CA . ILE A 1 106 ? -11.867 -4.715 6.398 1 98.25 106 ILE A CA 1
ATOM 854 C C . ILE A 1 106 ? -10.555 -3.938 6.305 1 98.25 106 ILE A C 1
ATOM 856 O O . ILE A 1 106 ? -10.031 -3.457 7.316 1 98.25 106 ILE A O 1
ATOM 860 N N . GLN A 1 107 ? -9.984 -3.916 5.18 1 97.62 107 GLN A N 1
ATOM 861 C CA . GLN A 1 107 ? -8.836 -3.09 4.816 1 97.62 107 GLN A CA 1
ATOM 862 C C . GLN A 1 107 ? -9.25 -1.956 3.885 1 97.62 107 GLN A C 1
ATOM 864 O O . GLN A 1 107 ? -10.406 -1.885 3.457 1 97.62 107 GLN A O 1
ATOM 869 N N . ASN A 1 108 ? -8.305 -1.062 3.584 1 97.81 108 ASN A N 1
ATOM 870 C CA . ASN A 1 108 ? -8.609 0.055 2.695 1 97.81 108 ASN A CA 1
ATOM 871 C C . ASN A 1 108 ? -8.75 -0.404 1.247 1 97.81 108 ASN A C 1
ATOM 873 O O . ASN A 1 108 ? -9.266 0.334 0.405 1 97.81 108 ASN A O 1
ATOM 877 N N . ALA A 1 109 ? -8.25 -1.535 0.95 1 98.06 109 ALA A N 1
ATOM 878 C CA . ALA A 1 109 ? -8.32 -2.139 -0.378 1 98.06 109 ALA A CA 1
ATOM 879 C C . ALA A 1 109 ? -8.102 -3.646 -0.307 1 98.06 109 ALA A C 1
ATOM 881 O O . ALA A 1 109 ? -7.605 -4.164 0.699 1 98.06 109 ALA A O 1
ATOM 882 N N . TYR A 1 110 ? -8.602 -4.387 -1.262 1 98.44 110 TYR A N 1
ATOM 883 C CA . TYR A 1 110 ? -8.336 -5.809 -1.443 1 98.44 110 TYR A CA 1
ATOM 884 C C . TYR A 1 110 ? -8.859 -6.617 -0.262 1 98.44 110 TYR A C 1
ATOM 886 O O . TYR A 1 110 ? -8.273 -7.633 0.111 1 98.44 110 TYR A O 1
ATOM 894 N N . THR A 1 111 ? -9.922 -6.23 0.342 1 98.75 111 THR A N 1
ATOM 895 C CA . THR A 1 111 ? -10.422 -6.773 1.598 1 98.75 111 THR A CA 1
ATOM 896 C C . THR A 1 111 ? -10.664 -8.273 1.478 1 98.75 111 THR A C 1
ATOM 898 O O . THR A 1 111 ? -10.352 -9.039 2.395 1 98.75 111 THR A O 1
ATOM 901 N N . THR A 1 112 ? -11.172 -8.719 0.335 1 98.81 112 THR A N 1
ATOM 902 C CA . THR A 1 112 ? -11.633 -10.102 0.243 1 98.81 112 THR A CA 1
ATOM 903 C C . 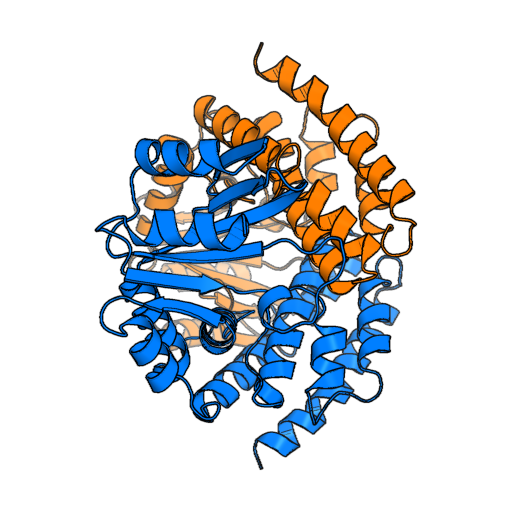THR A 1 112 ? -10.727 -10.914 -0.682 1 98.81 112 THR A C 1
ATOM 905 O O . THR A 1 112 ? -11.133 -11.953 -1.201 1 98.81 112 THR A O 1
ATOM 908 N N . CYS A 1 113 ? -9.516 -10.398 -0.926 1 98.25 113 CYS A N 1
ATOM 909 C CA . CYS A 1 113 ? -8.602 -11.047 -1.867 1 98.25 113 CYS A CA 1
ATOM 910 C C . CYS A 1 113 ? -8.219 -12.445 -1.391 1 98.25 113 CYS A C 1
ATOM 912 O O . CYS A 1 113 ? -8.203 -13.391 -2.182 1 98.25 113 CYS A O 1
ATOM 914 N N . LEU A 1 114 ? -7.875 -12.578 -0.102 1 98.12 114 LEU A N 1
ATOM 915 C CA . LEU A 1 114 ? -7.52 -13.891 0.426 1 98.12 114 LEU A CA 1
ATOM 916 C C . LEU A 1 114 ? -8.703 -14.852 0.334 1 98.12 114 LEU A C 1
ATOM 918 O O . LEU A 1 114 ? -8.531 -16.031 -0.005 1 98.12 114 LEU A O 1
ATOM 922 N N . TRP A 1 115 ? -9.867 -14.352 0.658 1 98.69 115 TRP A N 1
ATOM 923 C CA . TRP A 1 115 ? -11.094 -15.133 0.54 1 98.69 115 TRP A CA 1
ATOM 924 C C . TRP A 1 115 ? -11.273 -15.641 -0.884 1 98.69 115 TRP A C 1
ATOM 926 O O . TRP A 1 115 ? -11.516 -16.844 -1.095 1 98.69 115 TRP A O 1
ATOM 936 N N . HIS A 1 116 ? -11.117 -14.75 -1.826 1 98.31 116 HIS A N 1
ATOM 937 C CA . HIS A 1 116 ? -11.203 -15.109 -3.236 1 98.31 116 HIS A CA 1
ATOM 938 C C . HIS A 1 116 ? -10.203 -16.219 -3.586 1 98.31 116 HIS A C 1
ATOM 940 O O . HIS A 1 116 ? -10.562 -17.203 -4.242 1 98.31 116 HIS A O 1
ATOM 946 N N . ASN A 1 117 ? -9 -16.016 -3.143 1 97.5 117 ASN A N 1
ATOM 947 C CA . ASN A 1 117 ? -7.922 -16.953 -3.451 1 97.5 117 ASN A CA 1
ATOM 948 C C . ASN A 1 117 ? -8.234 -18.359 -2.934 1 97.5 117 ASN A C 1
ATOM 950 O O . ASN A 1 117 ? -8.094 -19.344 -3.666 1 97.5 117 ASN A O 1
ATOM 954 N N . VAL A 1 118 ? -8.68 -18.422 -1.742 1 98.12 118 VAL A N 1
ATOM 955 C CA . VAL A 1 118 ? -8.961 -19.719 -1.118 1 98.12 118 VAL A CA 1
ATOM 956 C C . VAL A 1 118 ? -10.133 -20.391 -1.833 1 98.12 118 VAL A C 1
ATOM 958 O O . VAL A 1 118 ? -10.094 -21.594 -2.102 1 98.12 118 VAL A O 1
ATOM 961 N N . LEU A 1 119 ? -11.109 -19.609 -2.23 1 97.38 119 LEU A N 1
ATOM 962 C CA . LEU A 1 119 ? -12.32 -20.156 -2.836 1 97.38 119 LEU A CA 1
ATOM 963 C C . LEU A 1 119 ? -12.047 -20.641 -4.258 1 97.38 119 LEU A C 1
ATOM 965 O O . LEU A 1 119 ? -12.688 -21.578 -4.727 1 97.38 119 LEU A O 1
ATOM 969 N N . HIS A 1 120 ? -11.125 -20.016 -4.91 1 95.62 120 HIS A N 1
ATOM 970 C CA . HIS A 1 120 ? -11.008 -20.25 -6.348 1 95.62 120 HIS A CA 1
ATOM 971 C C . HIS A 1 120 ? -9.742 -21.031 -6.68 1 95.62 120 HIS A C 1
ATOM 973 O O . HIS A 1 120 ? -9.422 -21.234 -7.855 1 95.62 120 HIS A O 1
ATOM 979 N N . SER A 1 121 ? -9.047 -21.453 -5.68 1 96.62 121 SER A N 1
ATOM 980 C CA . SER A 1 121 ? -7.895 -22.312 -5.91 1 96.62 121 SER A CA 1
ATOM 981 C C . SER A 1 121 ? -8.32 -23.781 -6.059 1 96.62 121 SER A C 1
ATOM 983 O O . SER A 1 121 ? -9.328 -24.188 -5.48 1 96.62 121 SER A O 1
ATOM 985 N N . LYS A 1 122 ? -7.602 -24.469 -6.867 1 97.19 122 LYS A N 1
ATOM 986 C CA . LYS A 1 122 ? -7.836 -25.906 -7.043 1 97.19 122 LYS A CA 1
ATOM 987 C C . LYS A 1 122 ? -7.004 -26.719 -6.059 1 97.19 122 LYS A C 1
ATOM 989 O O . LYS A 1 122 ? -5.773 -26.672 -6.082 1 97.19 122 LYS A O 1
ATOM 994 N N . ILE A 1 123 ? -7.645 -27.5 -5.242 1 98 123 ILE A N 1
ATOM 995 C CA . ILE A 1 123 ? -6.945 -28.312 -4.262 1 98 123 ILE A CA 1
ATOM 996 C C . ILE A 1 123 ? -6.289 -29.5 -4.965 1 98 123 ILE A C 1
ATOM 998 O O . ILE A 1 123 ? -6.961 -30.281 -5.648 1 98 123 ILE A O 1
ATOM 1002 N N . LEU A 1 124 ?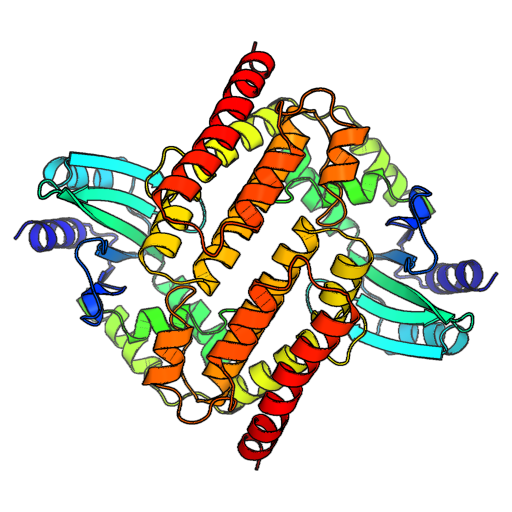 -5.02 -29.609 -4.816 1 98.06 124 LEU A N 1
ATOM 1003 C CA . LEU A 1 124 ? -4.262 -30.703 -5.426 1 98.06 124 LEU A CA 1
ATOM 1004 C C . LEU A 1 124 ? -3.988 -31.797 -4.41 1 98.06 124 LEU A C 1
ATOM 1006 O O . LEU A 1 124 ? -3.896 -32.969 -4.777 1 98.06 124 LEU A O 1
ATOM 1010 N N . TYR A 1 125 ? -3.758 -31.422 -3.223 1 98.25 125 TYR A N 1
ATOM 1011 C CA . TYR A 1 125 ? -3.469 -32.312 -2.096 1 98.25 125 TYR A CA 1
ATOM 1012 C C . TYR A 1 125 ? -4.043 -31.734 -0.802 1 98.25 125 TYR A C 1
ATOM 1014 O O . TYR A 1 125 ? -3.988 -30.516 -0.57 1 98.25 125 TYR A O 1
ATOM 1022 N N . ASP A 1 126 ? -4.586 -32.531 -0.008 1 98.19 126 ASP A N 1
ATOM 1023 C CA . ASP A 1 126 ? -5.176 -32.094 1.259 1 98.19 126 ASP A CA 1
ATOM 1024 C C . ASP A 1 126 ? -5.207 -33.25 2.26 1 98.19 126 ASP A C 1
ATOM 1026 O O . ASP A 1 126 ? -6.121 -34.094 2.236 1 98.19 126 ASP A O 1
ATOM 1030 N N . SER A 1 127 ? -4.238 -33 3.182 1 91.19 127 SER A N 1
ATOM 1031 C CA . SER A 1 127 ? -4.164 -34.031 4.211 1 91.19 127 SER A CA 1
ATOM 1032 C C . SER A 1 127 ? -5.305 -33.906 5.211 1 91.19 127 SER A C 1
ATOM 1034 O O . SER A 1 127 ? -5.516 -32.812 5.781 1 91.19 127 SER A O 1
ATOM 1036 N N . ASP A 1 128 ? -6.227 -34.812 5.352 1 94 128 ASP A N 1
ATOM 1037 C CA . ASP A 1 128 ? -7.312 -34.875 6.324 1 94 128 ASP A CA 1
ATOM 1038 C C . ASP A 1 128 ? -8.422 -33.875 5.988 1 94 128 ASP A C 1
ATOM 1040 O O . ASP A 1 128 ? -9.164 -33.469 6.871 1 94 128 ASP A O 1
ATOM 1044 N N . ASP A 1 129 ? -8.336 -33.281 4.812 1 97.25 129 ASP A N 1
ATOM 1045 C CA . ASP A 1 129 ? -9.383 -32.406 4.273 1 97.25 129 ASP A CA 1
ATOM 1046 C C . ASP A 1 129 ? -9.445 -31.078 5.023 1 97.25 129 ASP A C 1
ATOM 1048 O O . ASP A 1 129 ? -10.523 -30.516 5.199 1 97.25 129 ASP A O 1
ATOM 1052 N N . LYS A 1 130 ? -8.281 -30.703 5.523 1 96.94 130 LYS A N 1
ATOM 1053 C CA . LYS A 1 130 ? -8.25 -29.453 6.293 1 96.94 130 LYS A CA 1
ATOM 1054 C C . LYS A 1 130 ? -8.594 -28.25 5.414 1 96.94 130 LYS A C 1
ATOM 1056 O O . LYS A 1 130 ? -9.406 -27.422 5.797 1 96.94 130 LYS A O 1
ATOM 1061 N N . LEU A 1 131 ? -7.938 -28.141 4.297 1 98.38 131 LEU A N 1
ATOM 1062 C CA . LEU A 1 131 ? -8.211 -27.031 3.4 1 98.38 131 LEU A CA 1
ATOM 1063 C C . LEU A 1 131 ? -9.625 -27.109 2.844 1 98.38 131 LEU A C 1
ATOM 1065 O O . LEU A 1 131 ? -10.32 -26.094 2.742 1 98.38 131 LEU A O 1
ATOM 1069 N N . LYS A 1 132 ? -10.039 -28.25 2.514 1 98.31 132 LYS A N 1
ATOM 1070 C CA . LYS A 1 132 ? -11.406 -28.453 2.041 1 98.31 132 LYS A CA 1
ATOM 1071 C C . LYS A 1 132 ? -12.414 -27.969 3.072 1 98.31 132 LYS A C 1
ATOM 1073 O O . LYS A 1 132 ? -13.43 -27.359 2.717 1 98.31 132 LYS A O 1
ATOM 1078 N N . CYS A 1 133 ? -12.164 -28.281 4.312 1 98.12 133 CYS A N 1
ATOM 1079 C CA . CYS A 1 133 ? -13.047 -27.844 5.387 1 98.12 133 CYS A CA 1
ATOM 1080 C C . CYS A 1 133 ? -13.102 -26.312 5.449 1 98.12 133 CYS A C 1
ATOM 1082 O O . CYS A 1 133 ? -14.172 -25.734 5.641 1 98.12 133 CYS A O 1
ATOM 1084 N N . ILE A 1 134 ? -11.953 -25.703 5.297 1 98.25 134 ILE A N 1
ATOM 1085 C CA . ILE A 1 134 ? -11.898 -24.25 5.293 1 98.25 134 ILE A CA 1
ATOM 1086 C C . ILE A 1 134 ? -12.68 -23.703 4.098 1 98.25 134 ILE A C 1
ATOM 1088 O O . ILE A 1 134 ? -13.5 -22.797 4.246 1 98.25 134 ILE A O 1
ATOM 1092 N N . VAL A 1 135 ? -12.453 -24.25 2.914 1 98.5 135 VAL A N 1
ATOM 1093 C CA . VAL A 1 135 ? -13.141 -23.812 1.708 1 98.5 135 VAL A CA 1
ATOM 1094 C C . VAL A 1 135 ? -14.648 -23.938 1.898 1 98.5 135 VAL A C 1
ATOM 1096 O O . VAL A 1 135 ? -15.406 -23.016 1.61 1 98.5 135 VAL A O 1
ATOM 1099 N N . ASN A 1 136 ? -15.133 -25.047 2.41 1 98.31 136 ASN A N 1
ATOM 1100 C CA . ASN A 1 136 ? -16.562 -25.297 2.615 1 98.31 136 ASN A CA 1
ATOM 1101 C C . ASN A 1 136 ? -17.156 -24.297 3.604 1 98.31 136 ASN A C 1
ATOM 1103 O O . ASN A 1 136 ? -18.281 -23.828 3.408 1 98.31 136 ASN A O 1
ATOM 1107 N N . ARG A 1 137 ? -16.391 -24.062 4.613 1 98.44 137 ARG A N 1
ATOM 1108 C CA . ARG A 1 137 ? -16.875 -23.141 5.641 1 98.44 137 ARG A CA 1
ATOM 1109 C C . ARG A 1 137 ? -17.109 -21.75 5.062 1 98.44 137 ARG A C 1
ATOM 1111 O O . ARG A 1 137 ? -18.062 -21.062 5.449 1 98.44 137 ARG A O 1
ATOM 1118 N N . PHE A 1 138 ? -16.328 -21.406 4.082 1 98.62 138 PHE A N 1
ATOM 1119 C CA . PHE A 1 138 ? -16.375 -20.016 3.635 1 98.62 138 PHE A CA 1
ATOM 1120 C C . PHE A 1 138 ? -16.984 -19.922 2.236 1 98.62 138 PHE A C 1
ATOM 1122 O O . PHE A 1 138 ? -17.016 -18.844 1.646 1 98.62 138 PHE A O 1
ATOM 1129 N N . ASP A 1 139 ? -17.297 -21.078 1.722 1 98.31 139 ASP A N 1
ATOM 1130 C CA . ASP A 1 139 ? -18.078 -21.062 0.481 1 98.31 139 ASP A CA 1
ATOM 1131 C C . ASP A 1 139 ? -19.531 -20.688 0.739 1 98.31 139 ASP A C 1
ATOM 1133 O O . ASP A 1 139 ? -20.422 -21.531 0.71 1 98.31 139 ASP A O 1
ATOM 1137 N N . ILE A 1 140 ? -19.719 -19.484 0.979 1 98.44 140 ILE A N 1
ATOM 1138 C CA . ILE A 1 140 ? -21.016 -18.938 1.342 1 98.44 140 ILE A CA 1
ATOM 1139 C C . ILE A 1 140 ? -21.328 -17.703 0.485 1 98.44 140 ILE A C 1
ATOM 1141 O O . ILE A 1 140 ? -20.438 -17.188 -0.187 1 98.44 140 ILE A O 1
ATOM 1145 N N . ASN A 1 141 ? -22.625 -17.328 0.601 1 97.75 141 ASN A N 1
ATOM 1146 C CA . ASN A 1 141 ? -22.984 -16.062 -0.027 1 97.75 141 ASN A CA 1
ATOM 1147 C C . ASN A 1 141 ? -22.25 -14.891 0.62 1 97.75 141 ASN A C 1
ATOM 1149 O O . ASN A 1 141 ? -22 -14.898 1.826 1 97.75 141 ASN A O 1
ATOM 1153 N N . TYR A 1 142 ? -21.969 -13.938 -0.154 1 98.44 142 TYR A N 1
ATOM 1154 C CA . TYR A 1 142 ? -21.297 -12.742 0.346 1 98.44 142 TYR A CA 1
ATOM 1155 C C . TYR A 1 142 ? -22.078 -12.133 1.507 1 98.44 142 TYR A C 1
ATOM 1157 O O . TYR A 1 142 ? -23.234 -11.758 1.354 1 98.44 142 TYR A O 1
ATOM 1165 N N . PRO A 1 143 ? -21.453 -11.992 2.672 1 98.38 143 PRO A N 1
ATOM 1166 C CA . PRO A 1 143 ? -22.188 -11.484 3.824 1 98.38 143 PRO A CA 1
ATOM 1167 C C . PRO A 1 143 ? -22.641 -10.031 3.639 1 98.38 143 PRO A C 1
ATOM 1169 O O . PRO A 1 143 ? -21.828 -9.172 3.291 1 98.38 143 PRO A O 1
ATOM 1172 N N . GLN A 1 144 ? -23.891 -9.797 3.961 1 97.88 144 GLN A N 1
ATOM 1173 C CA . GLN A 1 144 ? -24.469 -8.469 3.779 1 97.88 144 GLN A CA 1
ATOM 1174 C C . GLN A 1 144 ? -23.781 -7.445 4.676 1 97.88 144 GLN A C 1
ATOM 1176 O O . GLN A 1 144 ? -23.516 -6.32 4.25 1 97.88 144 GLN A O 1
ATOM 1181 N N . LYS A 1 145 ? -23.516 -7.844 5.875 1 98.25 145 LYS A N 1
ATOM 1182 C CA . LYS A 1 145 ? -22.844 -6.934 6.793 1 98.25 145 LYS A CA 1
ATOM 1183 C C . LYS A 1 145 ? -21.469 -6.535 6.262 1 98.25 145 LYS A C 1
ATOM 1185 O O . LYS A 1 145 ? -21.062 -5.371 6.363 1 98.25 145 LYS A O 1
ATOM 1190 N N . LEU A 1 146 ? -20.672 -7.492 5.742 1 98.62 146 LEU A N 1
ATOM 1191 C CA . LEU A 1 146 ? -19.375 -7.207 5.156 1 98.62 146 LEU A CA 1
ATOM 1192 C C . LEU A 1 146 ? -19.5 -6.242 3.984 1 98.62 146 LEU A C 1
ATOM 1194 O O . LEU A 1 146 ? -18.75 -5.266 3.893 1 98.62 146 LEU A O 1
ATOM 1198 N N . LYS A 1 147 ? -20.438 -6.516 3.127 1 98.38 147 LYS A N 1
ATOM 1199 C CA . LYS A 1 147 ? -20.719 -5.645 1.987 1 98.38 147 LYS A CA 1
ATOM 1200 C C . LYS A 1 147 ? -20.969 -4.211 2.441 1 98.38 147 LYS A C 1
ATOM 1202 O O . LYS A 1 147 ? -20.328 -3.279 1.963 1 98.38 147 LYS A O 1
ATOM 1207 N N . GLN A 1 148 ? -21.828 -4.062 3.393 1 97.75 148 GLN A N 1
ATOM 1208 C CA . GLN A 1 148 ? -22.203 -2.73 3.855 1 97.75 148 GLN A CA 1
ATOM 1209 C C . GLN A 1 148 ? -21.031 -2.025 4.523 1 97.75 148 GLN A C 1
ATOM 1211 O O . GLN A 1 148 ? -20.859 -0.815 4.371 1 97.75 148 GLN A O 1
ATOM 1216 N N . THR A 1 149 ? -20.281 -2.793 5.27 1 98.12 149 THR A N 1
ATOM 1217 C CA . THR A 1 149 ? -19.109 -2.234 5.93 1 98.12 149 THR A CA 1
ATOM 1218 C C . THR A 1 149 ? -18.109 -1.71 4.902 1 98.12 149 THR A C 1
ATOM 1220 O O . THR A 1 149 ? -17.594 -0.596 5.035 1 98.12 149 THR A O 1
ATOM 1223 N N . ILE A 1 150 ? -17.828 -2.459 3.85 1 98.5 150 ILE A N 1
ATOM 1224 C CA . ILE A 1 150 ? -16.891 -2.061 2.801 1 98.5 150 ILE A CA 1
ATOM 1225 C C . ILE A 1 150 ? -17.438 -0.834 2.07 1 98.5 150 ILE A C 1
ATOM 1227 O O . ILE A 1 150 ? -16.703 0.146 1.872 1 98.5 150 ILE A O 1
ATOM 1231 N N . LEU A 1 151 ? -18.719 -0.885 1.683 1 98.06 151 LEU A N 1
ATOM 1232 C CA . LEU A 1 151 ? -19.297 0.205 0.91 1 98.06 151 LEU A CA 1
ATOM 1233 C C . LEU A 1 151 ? -19.234 1.519 1.682 1 98.06 151 LEU A C 1
ATOM 1235 O O . LEU A 1 151 ? -18.797 2.539 1.14 1 98.06 151 LEU A O 1
ATOM 1239 N N . SER A 1 152 ? -19.625 1.469 2.912 1 96.56 152 SER A N 1
ATOM 1240 C CA . SER A 1 152 ? -19.641 2.682 3.725 1 96.56 152 SER A CA 1
ATOM 1241 C C . SER A 1 152 ? -18.234 3.223 3.945 1 96.56 152 SER A C 1
ATOM 1243 O O . SER A 1 152 ? -17.969 4.402 3.703 1 96.56 152 SER A O 1
ATOM 1245 N N . HIS A 1 153 ? -17.359 2.369 4.367 1 97.5 153 HIS A N 1
ATOM 1246 C CA . HIS A 1 153 ? -15.984 2.777 4.637 1 97.5 153 HIS A CA 1
ATOM 1247 C C . HIS A 1 153 ? -15.297 3.297 3.377 1 97.5 153 HIS A C 1
ATOM 1249 O O . HIS A 1 153 ? -14.648 4.34 3.404 1 97.5 153 HIS A O 1
ATOM 1255 N N . HIS A 1 154 ? -15.438 2.621 2.314 1 98.25 154 HIS A N 1
ATOM 1256 C CA . HIS A 1 154 ? -14.719 2.939 1.084 1 98.25 154 HIS A CA 1
ATOM 1257 C C . HIS A 1 154 ? -15.266 4.211 0.445 1 98.25 154 HIS A C 1
ATOM 1259 O O . HIS A 1 154 ? -14.508 4.992 -0.141 1 98.25 154 HIS A O 1
ATOM 1265 N N . MET A 1 155 ? -16.547 4.41 0.524 1 97.31 155 MET A N 1
ATOM 1266 C CA . MET A 1 155 ? -17.094 5.652 -0.007 1 97.31 155 MET A CA 1
ATOM 1267 C C . MET A 1 155 ? -16.516 6.859 0.726 1 97.31 155 MET A C 1
ATOM 1269 O O . MET A 1 155 ? -16.188 7.867 0.103 1 97.31 155 MET A O 1
ATOM 1273 N N . ASN A 1 156 ? -16.406 6.699 2.043 1 96.75 156 ASN A N 1
ATOM 1274 C CA . ASN A 1 156 ? -15.82 7.777 2.832 1 96.75 156 ASN A CA 1
ATOM 1275 C C . ASN A 1 156 ? -14.359 8.016 2.455 1 96.75 156 ASN A C 1
ATOM 1277 O O . ASN A 1 156 ? -13.883 9.148 2.506 1 96.75 156 ASN A O 1
ATOM 1281 N N . LEU A 1 157 ? -13.703 7 2.096 1 97.69 157 LEU A N 1
ATOM 1282 C CA . LEU A 1 157 ? -12.297 7.09 1.715 1 97.69 157 LEU A CA 1
ATOM 1283 C C . LEU A 1 157 ? -12.148 7.691 0.321 1 97.69 157 LEU A C 1
ATOM 1285 O O . LEU A 1 157 ? -11.188 8.414 0.051 1 97.69 157 LEU A O 1
ATOM 1289 N N . LEU A 1 158 ? -13.07 7.453 -0.554 1 98.38 158 LEU A N 1
ATOM 1290 C CA . LEU A 1 158 ? -13 7.926 -1.932 1 98.38 158 LEU A CA 1
ATOM 1291 C C . LEU A 1 158 ? -13.328 9.414 -2.01 1 98.38 158 LEU A C 1
ATOM 1293 O O . LEU A 1 158 ? -12.688 10.156 -2.754 1 98.38 158 LEU A O 1
ATOM 1297 N N . THR A 1 159 ? -14.312 9.812 -1.222 1 97.81 159 THR A N 1
ATOM 1298 C CA . THR A 1 159 ? -14.766 11.188 -1.356 1 97.81 159 THR A CA 1
ATOM 1299 C C . THR A 1 159 ? -15.523 11.633 -0.105 1 97.81 159 THR A C 1
ATOM 1301 O O . THR A 1 159 ? -15.828 10.82 0.765 1 97.81 159 THR A O 1
ATOM 1304 N N . GLY A 1 160 ? -15.695 12.969 -0.011 1 95.56 160 GLY A N 1
ATOM 1305 C CA . GLY A 1 160 ? -16.625 13.539 0.947 1 95.56 160 GLY A CA 1
ATOM 1306 C C . GLY A 1 160 ? -15.984 13.891 2.273 1 95.56 160 GLY A C 1
ATOM 1307 O O . GLY A 1 160 ? -16.625 14.469 3.152 1 95.56 160 GLY A O 1
ATOM 1308 N N . HIS A 1 161 ? -14.75 13.594 2.428 1 95.81 161 HIS A N 1
ATOM 1309 C CA . HIS A 1 161 ? -14.023 13.914 3.648 1 95.81 161 HIS A CA 1
ATOM 1310 C C . HIS A 1 161 ? -12.758 14.703 3.342 1 95.81 161 HIS A C 1
ATOM 1312 O O . HIS A 1 161 ? -12.242 14.656 2.219 1 95.81 161 HIS A O 1
ATOM 1318 N N . LEU A 1 162 ? -12.234 15.367 4.27 1 95 162 LEU A N 1
ATOM 1319 C CA . LEU A 1 162 ? -11.047 16.188 4.09 1 95 162 LEU A CA 1
ATOM 1320 C C . LEU A 1 162 ? -9.859 15.336 3.635 1 95 162 LEU A C 1
ATOM 1322 O O . LEU A 1 162 ? -9.148 15.711 2.697 1 95 162 LEU A O 1
ATOM 1326 N N . PRO A 1 163 ? -9.664 14.164 4.246 1 95.06 163 PRO A N 1
ATOM 1327 C CA . PRO A 1 163 ? -8.5 13.383 3.842 1 95.06 163 PRO A CA 1
ATOM 1328 C C . PRO A 1 163 ? -8.82 12.359 2.752 1 95.06 163 PRO A C 1
ATOM 1330 O O . PRO A 1 163 ? -8.031 11.438 2.512 1 95.06 163 PRO A O 1
ATOM 1333 N N . SER A 1 164 ? -9.977 12.453 2.139 1 97.44 164 SER A N 1
ATOM 1334 C CA . SER A 1 164 ? -10.367 11.469 1.136 1 97.44 164 SER A CA 1
ATOM 1335 C C . SER A 1 164 ? -9.508 11.586 -0.116 1 97.44 164 SER A C 1
ATOM 1337 O O . SER A 1 164 ? -8.906 12.633 -0.367 1 97.44 164 SER A O 1
ATOM 1339 N N . TYR A 1 165 ? -9.5 10.555 -0.898 1 98.31 165 TYR A N 1
ATOM 1340 C CA . TYR A 1 165 ? -8.57 10.414 -2.014 1 98.31 165 TYR A CA 1
ATOM 1341 C C . TYR A 1 165 ? -8.859 11.445 -3.1 1 98.31 165 TYR A C 1
ATOM 1343 O O . TYR A 1 165 ? -7.941 11.93 -3.766 1 98.31 165 TYR A O 1
ATOM 1351 N N . ASP A 1 166 ? -10.156 11.773 -3.391 1 97.75 166 ASP A N 1
ATOM 1352 C CA . ASP A 1 166 ? -10.477 12.75 -4.426 1 97.75 166 ASP A CA 1
ATOM 1353 C C . ASP A 1 166 ? -9.789 14.086 -4.152 1 97.75 166 ASP A C 1
ATOM 1355 O O . ASP A 1 166 ? -9.148 14.656 -5.043 1 97.75 166 ASP A O 1
ATOM 1359 N N . LYS A 1 167 ? -9.812 14.516 -2.867 1 95.5 167 LYS A N 1
ATOM 1360 C CA . LYS A 1 167 ? -9.172 15.766 -2.482 1 95.5 167 LYS A CA 1
ATOM 1361 C C . LYS A 1 167 ? -7.652 15.664 -2.598 1 95.5 167 LYS A C 1
ATOM 1363 O O . LYS A 1 167 ? -6.992 16.625 -3.021 1 95.5 167 LYS A O 1
ATOM 1368 N N . GLN A 1 168 ? -7.137 14.562 -2.213 1 95.81 168 GLN A N 1
ATOM 1369 C CA . GLN A 1 168 ? -5.691 14.367 -2.27 1 95.81 168 GLN A CA 1
ATOM 1370 C C . GLN A 1 168 ? -5.191 14.383 -3.711 1 95.81 168 GLN A C 1
ATOM 1372 O O . GLN A 1 168 ? -4.121 14.922 -3.996 1 95.81 168 GLN A O 1
ATOM 1377 N N . ILE A 1 169 ? -5.918 13.789 -4.617 1 97.75 169 ILE A N 1
ATOM 1378 C CA . ILE A 1 169 ? -5.562 13.758 -6.031 1 97.75 169 ILE A CA 1
ATOM 1379 C C . ILE A 1 169 ? -5.535 15.18 -6.586 1 97.75 169 ILE A C 1
ATOM 1381 O O . ILE A 1 169 ? -4.59 15.57 -7.27 1 97.75 169 ILE A O 1
ATOM 1385 N N . ILE A 1 170 ? -6.559 15.953 -6.277 1 95.75 170 ILE A N 1
ATOM 1386 C CA . ILE A 1 170 ? -6.652 17.328 -6.77 1 95.75 170 ILE A CA 1
ATOM 1387 C C . ILE A 1 170 ? -5.48 18.141 -6.23 1 95.75 170 ILE A C 1
ATOM 1389 O O . ILE A 1 170 ? -4.855 18.906 -6.977 1 95.75 170 ILE A O 1
ATOM 1393 N N . LYS A 1 171 ? -5.172 17.938 -4.961 1 93.38 171 LYS A N 1
ATOM 1394 C CA . LYS A 1 171 ? -4.043 18.656 -4.371 1 93.38 171 LYS A CA 1
ATOM 1395 C C . LYS A 1 171 ? -2.74 18.312 -5.086 1 93.38 171 LYS A C 1
ATOM 1397 O O . LYS A 1 171 ? -1.913 19.188 -5.34 1 93.38 171 LYS A O 1
ATOM 1402 N N . ALA A 1 172 ? -2.512 17.047 -5.387 1 95.12 172 ALA A N 1
ATOM 1403 C CA . ALA A 1 172 ? -1.301 16.594 -6.074 1 95.12 172 ALA A CA 1
ATOM 1404 C C . ALA A 1 172 ? -1.178 17.25 -7.445 1 95.12 172 ALA A C 1
ATOM 1406 O O . ALA A 1 172 ? -0.089 17.672 -7.844 1 95.12 172 ALA A O 1
ATOM 1407 N N . VAL A 1 173 ? -2.289 17.359 -8.164 1 94.88 173 VAL A N 1
ATOM 1408 C CA . VAL A 1 173 ? -2.293 17.969 -9.492 1 94.88 173 VAL A CA 1
ATOM 1409 C C . VAL A 1 173 ? -1.996 19.469 -9.367 1 94.88 173 VAL A C 1
ATOM 1411 O O . VAL A 1 173 ? -1.219 20.016 -10.148 1 94.88 173 VAL A O 1
ATOM 1414 N N . MET A 1 174 ? -2.623 20.109 -8.406 1 92.12 174 MET A N 1
ATOM 1415 C CA . MET A 1 174 ? -2.412 21.531 -8.195 1 92.12 174 MET A CA 1
ATOM 1416 C C . MET A 1 174 ? -0.943 21.828 -7.906 1 92.12 174 MET A C 1
ATOM 1418 O O . 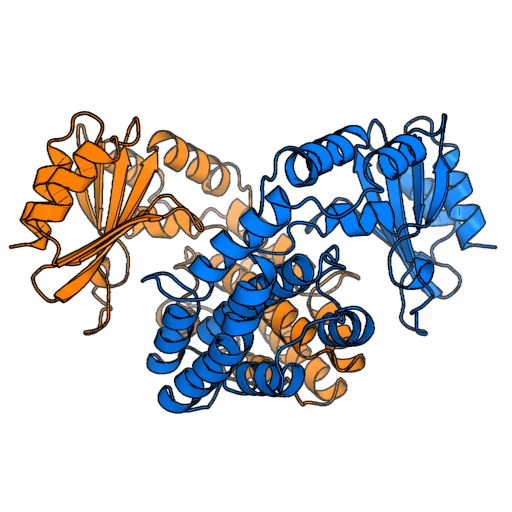MET A 1 174 ? -0.423 22.875 -8.312 1 92.12 174 MET A O 1
ATOM 1422 N N . ARG A 1 175 ? -0.288 20.922 -7.316 1 91.25 175 ARG A N 1
ATOM 1423 C CA . ARG A 1 175 ? 1.112 21.094 -6.941 1 91.25 175 ARG A CA 1
ATOM 1424 C C . ARG A 1 175 ? 2.039 20.594 -8.047 1 91.25 175 ARG A C 1
ATOM 1426 O O . ARG A 1 175 ? 3.262 20.609 -7.895 1 91.25 175 ARG A O 1
ATOM 1433 N N . LYS A 1 176 ? 1.488 20.094 -9.055 1 92.88 176 LYS A N 1
ATOM 1434 C CA . LYS A 1 176 ? 2.236 19.516 -10.172 1 92.88 176 LYS A CA 1
ATOM 1435 C C . LYS A 1 176 ? 3.176 18.422 -9.703 1 92.88 176 LYS A C 1
ATOM 1437 O O . LYS A 1 176 ? 4.312 18.312 -10.172 1 92.88 176 LYS A O 1
ATOM 1442 N N . ASP A 1 177 ? 2.775 17.75 -8.68 1 95.12 177 ASP A N 1
ATOM 1443 C CA . ASP A 1 177 ? 3.502 16.609 -8.141 1 95.12 177 ASP A CA 1
ATOM 1444 C C . ASP A 1 177 ? 3.045 15.305 -8.805 1 95.12 177 ASP A C 1
ATOM 1446 O O . ASP A 1 177 ? 2.189 14.602 -8.273 1 95.12 177 ASP A O 1
ATOM 1450 N N . ILE A 1 178 ? 3.652 14.914 -9.875 1 96 178 ILE A N 1
ATOM 1451 C CA . ILE A 1 178 ? 3.189 13.828 -10.727 1 96 178 ILE A CA 1
ATOM 1452 C C . ILE A 1 178 ? 3.346 12.492 -10 1 96 178 ILE A C 1
ATOM 1454 O O . ILE A 1 178 ? 2.553 11.57 -10.195 1 96 178 ILE A O 1
ATOM 1458 N N . VAL A 1 179 ? 4.426 12.352 -9.148 1 97.56 179 VAL A N 1
ATOM 1459 C CA . VAL A 1 179 ? 4.629 11.125 -8.391 1 97.56 179 VAL A CA 1
ATOM 1460 C C . VAL A 1 179 ? 3.488 10.938 -7.395 1 97.56 179 VAL A C 1
ATOM 1462 O O . VAL A 1 179 ? 2.902 9.852 -7.309 1 97.56 179 VAL A O 1
ATOM 1465 N N . SER A 1 180 ? 3.127 12.008 -6.691 1 96.88 180 SER A N 1
ATOM 1466 C CA . SER A 1 180 ? 2.016 11.961 -5.75 1 96.88 180 SER A CA 1
ATOM 1467 C C . SER A 1 180 ? 0.692 11.711 -6.465 1 96.88 180 SER A C 1
ATOM 1469 O O . SER A 1 180 ? -0.168 10.992 -5.953 1 96.88 180 SER A O 1
ATOM 1471 N N . PHE A 1 181 ? 0.56 12.344 -7.609 1 97.19 181 PHE A N 1
ATOM 1472 C CA . PHE A 1 181 ? -0.655 12.133 -8.383 1 97.19 181 PHE A CA 1
ATOM 1473 C C . PHE A 1 181 ? -0.825 10.656 -8.727 1 97.19 181 PHE A C 1
ATOM 1475 O O . PHE A 1 181 ? -1.873 10.062 -8.453 1 97.19 181 PHE A O 1
ATOM 1482 N N . ASN A 1 182 ? 0.189 10.039 -9.273 1 97.19 182 ASN A N 1
ATOM 1483 C CA . ASN A 1 182 ? 0.144 8.625 -9.633 1 97.19 182 ASN A CA 1
ATOM 1484 C C . ASN A 1 182 ? -0.141 7.75 -8.414 1 97.19 182 ASN A C 1
ATOM 1486 O O . ASN A 1 182 ? -0.925 6.805 -8.492 1 97.19 182 ASN A O 1
ATOM 1490 N N . HIS A 1 183 ? 0.5 8.086 -7.332 1 98.12 183 HIS A N 1
ATOM 1491 C CA . HIS A 1 183 ? 0.337 7.371 -6.074 1 98.12 183 HIS A CA 1
ATOM 1492 C C . HIS A 1 183 ? -1.108 7.43 -5.59 1 98.12 183 HIS A C 1
ATOM 1494 O O . HIS A 1 183 ? -1.69 6.402 -5.234 1 98.12 183 HIS A O 1
ATOM 1500 N N . ARG A 1 184 ? -1.698 8.578 -5.59 1 98.12 184 ARG A N 1
ATOM 1501 C CA . ARG A 1 184 ? -3.041 8.75 -5.043 1 98.12 184 ARG A CA 1
ATOM 1502 C C . ARG A 1 184 ? -4.094 8.164 -5.984 1 98.12 184 ARG A C 1
ATOM 1504 O O . ARG A 1 184 ? -5.121 7.656 -5.535 1 98.12 184 ARG A O 1
ATOM 1511 N N . VAL A 1 185 ? -3.855 8.32 -7.273 1 98.31 185 VAL A N 1
ATOM 1512 C CA . VAL A 1 185 ? -4.75 7.676 -8.234 1 98.31 185 VAL A CA 1
ATOM 1513 C C . VAL A 1 185 ? -4.746 6.168 -8.016 1 98.31 185 VAL A C 1
ATOM 1515 O O . VAL A 1 185 ? -5.805 5.531 -8.016 1 98.31 185 VAL A O 1
ATOM 1518 N N . THR A 1 186 ? -3.58 5.605 -7.82 1 98.25 186 THR A N 1
ATOM 1519 C CA . THR A 1 186 ? -3.475 4.176 -7.543 1 98.25 186 THR A CA 1
ATOM 1520 C C . THR A 1 186 ? -4.27 3.803 -6.297 1 98.25 186 THR A C 1
ATOM 1522 O O . THR A 1 186 ? -5.059 2.855 -6.316 1 98.25 186 THR A O 1
ATOM 1525 N N . ALA A 1 187 ? -4.062 4.555 -5.246 1 98.44 187 ALA A N 1
ATOM 1526 C CA . ALA A 1 187 ? -4.785 4.297 -4.004 1 98.44 187 ALA A CA 1
ATOM 1527 C C . ALA A 1 187 ? -6.293 4.41 -4.207 1 98.44 187 ALA A C 1
ATOM 1529 O O . ALA A 1 187 ? -7.059 3.578 -3.715 1 98.44 187 ALA A O 1
ATOM 1530 N N . PHE A 1 188 ? -6.715 5.43 -4.941 1 98.75 188 PHE A N 1
ATOM 1531 C CA . PHE A 1 188 ? -8.117 5.648 -5.258 1 98.75 188 PHE A CA 1
ATOM 1532 C C . PHE A 1 188 ? -8.703 4.441 -5.98 1 98.75 188 PHE A C 1
ATOM 1534 O O . PHE A 1 188 ? -9.75 3.926 -5.59 1 98.75 188 PHE A O 1
ATOM 1541 N N . LEU A 1 189 ? -8.016 3.963 -6.953 1 98.81 189 LEU A N 1
ATOM 1542 C CA . LEU A 1 189 ? -8.516 2.871 -7.777 1 98.81 189 LEU A CA 1
ATOM 1543 C C . LEU A 1 189 ? -8.531 1.561 -7 1 98.81 189 LEU A C 1
ATOM 1545 O O . LEU A 1 189 ? -9.422 0.73 -7.188 1 98.81 189 LEU A O 1
ATOM 1549 N N . GLU A 1 190 ? -7.539 1.33 -6.129 1 98.69 190 GLU A N 1
ATOM 1550 C CA . GLU A 1 190 ? -7.543 0.137 -5.289 1 98.69 190 GLU A CA 1
ATOM 1551 C C . GLU A 1 190 ? -8.805 0.068 -4.43 1 98.69 190 GLU A C 1
ATOM 1553 O O . GLU A 1 190 ? -9.453 -0.978 -4.352 1 98.69 190 GLU A O 1
ATOM 1558 N N . THR A 1 191 ? -9.109 1.175 -3.836 1 98.75 191 THR A N 1
ATOM 1559 C CA . THR A 1 191 ? -10.297 1.269 -3 1 98.75 191 THR A CA 1
ATOM 1560 C C . THR A 1 191 ? -11.562 1.178 -3.85 1 98.75 191 THR A C 1
ATOM 1562 O O . THR A 1 191 ? -12.516 0.488 -3.48 1 98.75 191 THR A O 1
ATOM 1565 N N . TYR A 1 192 ? -11.539 1.85 -4.996 1 98.81 192 TYR A N 1
ATOM 1566 C CA . TYR A 1 192 ? -12.656 1.875 -5.93 1 98.81 192 TYR A CA 1
ATOM 1567 C C . TYR A 1 192 ? -13.031 0.466 -6.375 1 98.81 192 TYR A C 1
ATOM 1569 O O . TYR A 1 192 ? -14.203 0.089 -6.352 1 98.81 192 TYR A O 1
ATOM 1577 N N . PHE A 1 193 ? -12.109 -0.351 -6.715 1 98.88 193 PHE A N 1
ATOM 1578 C CA . PHE A 1 193 ? -12.391 -1.7 -7.191 1 98.88 193 PHE A CA 1
ATOM 1579 C C . PHE A 1 193 ? -12.867 -2.59 -6.051 1 98.88 193 PHE A C 1
ATOM 1581 O O . PHE A 1 193 ? -13.703 -3.475 -6.25 1 98.88 193 PHE A O 1
ATOM 1588 N N . ASP A 1 194 ? -12.234 -2.4 -4.855 1 98.81 194 ASP A N 1
ATOM 1589 C CA . ASP A 1 194 ? -12.727 -3.152 -3.707 1 98.81 194 ASP A CA 1
ATOM 1590 C C . ASP A 1 194 ? -14.203 -2.865 -3.459 1 98.81 194 ASP A C 1
ATOM 1592 O O . ASP A 1 194 ? -14.984 -3.783 -3.191 1 98.81 194 ASP A O 1
ATOM 1596 N N . LEU A 1 195 ? -14.602 -1.636 -3.627 1 98.69 195 LEU A N 1
ATOM 1597 C CA . LEU A 1 195 ? -15.992 -1.214 -3.49 1 98.69 195 LEU A CA 1
ATOM 1598 C C . LEU A 1 195 ? -16.859 -1.822 -4.59 1 98.69 195 LEU A C 1
ATOM 1600 O O . LEU A 1 195 ? -17.922 -2.365 -4.316 1 98.69 195 LEU A O 1
ATOM 1604 N N . ILE A 1 196 ? -16.406 -1.771 -5.848 1 98.75 196 ILE A N 1
ATOM 1605 C CA . ILE A 1 196 ? -17.141 -2.287 -6.996 1 98.75 196 ILE A CA 1
ATOM 1606 C C . ILE A 1 196 ? -17.422 -3.775 -6.801 1 98.75 196 ILE A C 1
ATOM 1608 O O . ILE A 1 196 ? -18.547 -4.238 -7.031 1 98.75 196 ILE A O 1
ATOM 1612 N N . PHE A 1 197 ? -16.438 -4.512 -6.336 1 98.81 197 PHE A N 1
ATOM 1613 C CA . PHE A 1 197 ? -16.625 -5.953 -6.188 1 98.81 197 PHE A CA 1
ATOM 1614 C C . PHE A 1 197 ? -17.547 -6.266 -5.016 1 98.81 197 PHE A C 1
ATOM 1616 O O . PHE A 1 197 ? -18.391 -7.156 -5.105 1 98.81 197 PHE A O 1
ATOM 1623 N N . ALA A 1 198 ? -17.406 -5.535 -3.924 1 98.62 198 ALA A N 1
ATOM 1624 C CA . ALA A 1 198 ? -18.328 -5.719 -2.809 1 98.62 198 ALA A CA 1
ATOM 1625 C C . ALA A 1 198 ? -19.766 -5.387 -3.221 1 98.62 198 ALA A C 1
ATOM 1627 O O . ALA A 1 198 ? -20.688 -6.121 -2.895 1 98.62 198 ALA A O 1
ATOM 1628 N N . LEU A 1 199 ? -19.891 -4.289 -3.936 1 98.31 199 LEU A N 1
ATOM 1629 C CA . LEU A 1 199 ? -21.203 -3.852 -4.422 1 98.31 199 LEU A CA 1
ATOM 1630 C C . LEU A 1 199 ? -21.891 -4.961 -5.207 1 98.31 199 LEU A C 1
ATOM 1632 O O . LEU A 1 199 ? -23.109 -5.129 -5.117 1 98.31 199 LEU A O 1
ATOM 1636 N N . ASN A 1 200 ? -21.188 -5.723 -5.922 1 98.25 200 ASN A N 1
ATOM 1637 C CA . ASN A 1 200 ? -21.688 -6.777 -6.789 1 98.25 200 ASN A CA 1
ATOM 1638 C C . ASN A 1 200 ? -21.641 -8.141 -6.105 1 98.25 200 ASN A C 1
ATOM 1640 O O . ASN A 1 200 ? -21.844 -9.172 -6.746 1 98.25 200 ASN A O 1
ATOM 1644 N N . MET A 1 201 ? -21.172 -8.18 -4.844 1 98.12 201 MET A N 1
ATOM 1645 C CA . MET A 1 201 ? -21.078 -9.406 -4.055 1 98.12 201 MET A CA 1
ATOM 1646 C C . MET A 1 201 ? -20.109 -10.383 -4.699 1 98.12 201 MET A C 1
ATOM 1648 O O . MET A 1 201 ? -20.406 -11.578 -4.809 1 98.12 201 MET A O 1
ATOM 1652 N N . LEU A 1 202 ? -19.062 -9.828 -5.242 1 98.38 202 LEU A N 1
ATOM 1653 C CA . LEU A 1 202 ? -17.938 -10.578 -5.777 1 98.38 202 LEU A CA 1
ATOM 1654 C C . LEU A 1 202 ? -16.734 -10.492 -4.852 1 98.38 202 LEU A C 1
ATOM 1656 O O . LEU A 1 202 ? -16.438 -9.422 -4.309 1 98.38 202 LEU A O 1
ATOM 1660 N N . THR A 1 203 ? -16.094 -11.609 -4.586 1 98.5 203 THR A N 1
ATOM 1661 C CA . THR A 1 203 ? -14.812 -11.539 -3.891 1 98.5 203 THR A CA 1
ATOM 1662 C C . THR A 1 203 ? -13.742 -10.922 -4.785 1 98.5 203 THR A C 1
ATOM 1664 O O . THR A 1 203 ? -13.812 -11.023 -6.008 1 98.5 203 THR A O 1
ATOM 1667 N N . HIS A 1 204 ? -12.828 -10.195 -4.25 1 98.38 204 HIS A N 1
ATOM 1668 C CA . HIS A 1 204 ? -11.805 -9.445 -4.969 1 98.38 204 HIS A CA 1
ATOM 1669 C C . HIS A 1 204 ? -10.742 -10.383 -5.547 1 98.38 204 HIS A C 1
ATOM 1671 O O . HIS A 1 204 ? -10.062 -11.086 -4.801 1 98.38 204 HIS A O 1
ATOM 1677 N N . PRO A 1 205 ? -10.445 -10.391 -6.828 1 96.75 205 PRO A N 1
ATOM 1678 C CA . PRO A 1 205 ? -9.594 -11.383 -7.473 1 96.75 205 PRO A CA 1
ATOM 1679 C C . PRO A 1 205 ? -8.109 -11.023 -7.402 1 96.75 205 PRO A C 1
ATOM 1681 O O . PRO A 1 205 ? -7.266 -11.758 -7.922 1 96.75 205 PRO A O 1
ATOM 1684 N N . GLY A 1 206 ? -7.789 -9.867 -6.828 1 95.69 206 GLY A N 1
ATOM 1685 C CA . GLY A 1 206 ? -6.414 -9.391 -6.828 1 95.69 206 GLY A CA 1
ATOM 1686 C C . GLY A 1 206 ? -6.191 -8.211 -7.75 1 95.69 206 GLY A C 1
ATOM 1687 O O . GLY A 1 206 ? -7.133 -7.707 -8.367 1 95.69 206 GLY A O 1
ATOM 1688 N N . GLU A 1 207 ? -5.012 -7.836 -7.934 1 94.75 207 GLU A N 1
ATOM 1689 C CA . GLU A 1 207 ? -4.688 -6.535 -8.516 1 94.75 207 GLU A CA 1
ATOM 1690 C C . GLU A 1 207 ? -4.578 -6.625 -10.031 1 94.75 207 GLU A C 1
ATOM 1692 O O . GLU A 1 207 ? -4.402 -5.605 -10.711 1 94.75 207 GLU A O 1
ATOM 1697 N N . LYS A 1 208 ? -4.703 -7.844 -10.594 1 92.56 208 LYS A N 1
ATOM 1698 C CA . LYS A 1 208 ? -4.512 -8 -12.031 1 92.56 208 LYS A CA 1
ATOM 1699 C C . LYS A 1 208 ? -5.852 -8.117 -12.75 1 92.56 208 LYS A C 1
ATOM 1701 O O . LYS A 1 208 ? -6.785 -8.734 -12.242 1 92.56 208 LYS A O 1
ATOM 1706 N N . ARG A 1 209 ? -5.949 -7.496 -13.906 1 94.12 209 ARG A N 1
ATOM 1707 C CA . ARG A 1 209 ? -7.047 -7.602 -14.859 1 94.12 209 ARG A CA 1
ATOM 1708 C C . ARG A 1 209 ? -8.391 -7.34 -14.188 1 94.12 209 ARG A C 1
ATOM 1710 O O . ARG A 1 209 ? -9.375 -8.023 -14.469 1 94.12 209 ARG A O 1
ATOM 1717 N N . MET A 1 210 ? -8.461 -6.336 -13.383 1 97.31 210 MET A N 1
ATOM 1718 C CA . MET A 1 210 ? -9.648 -6.055 -12.586 1 97.31 210 MET A CA 1
ATOM 1719 C C . MET A 1 210 ? -10.773 -5.508 -13.453 1 97.31 210 MET A C 1
ATOM 1721 O O . MET A 1 210 ? -11.945 -5.805 -13.227 1 97.31 210 MET A O 1
ATOM 1725 N N . ILE A 1 211 ? -10.422 -4.703 -14.5 1 97.88 211 ILE A N 1
ATOM 1726 C CA . ILE A 1 211 ? -11.453 -4.18 -15.391 1 97.88 211 ILE A CA 1
ATOM 1727 C C . ILE A 1 211 ? -12.148 -5.336 -16.109 1 97.88 211 ILE A C 1
ATOM 1729 O O . ILE A 1 211 ? -13.375 -5.434 -16.094 1 97.88 211 ILE A O 1
ATOM 1733 N N . ALA A 1 212 ? -11.367 -6.242 -16.688 1 95.44 212 ALA A N 1
ATOM 1734 C CA . ALA A 1 212 ? -11.93 -7.379 -17.406 1 95.44 212 ALA A CA 1
ATOM 1735 C C . ALA A 1 212 ? -12.773 -8.258 -16.484 1 95.44 212 ALA A C 1
ATOM 1737 O O . ALA A 1 212 ? -13.859 -8.695 -16.859 1 95.44 212 ALA A O 1
ATOM 1738 N N . TYR A 1 213 ? -12.281 -8.5 -15.297 1 95.94 213 TYR A N 1
ATOM 1739 C CA . TYR A 1 213 ? -13.016 -9.312 -14.336 1 95.94 213 TYR A CA 1
ATOM 1740 C C . TYR A 1 213 ? -14.352 -8.664 -13.977 1 95.94 213 TYR A C 1
ATOM 1742 O O . TYR A 1 213 ? -15.383 -9.336 -13.938 1 95.94 213 TYR A O 1
ATOM 1750 N N . ALA A 1 214 ? -14.328 -7.383 -13.695 1 98.12 214 ALA A N 1
ATOM 1751 C CA . ALA A 1 214 ? -15.547 -6.66 -13.359 1 98.12 214 ALA A CA 1
ATOM 1752 C C . ALA A 1 214 ? -16.547 -6.707 -14.516 1 98.12 214 ALA A C 1
ATOM 1754 O O . ALA A 1 214 ? -17.734 -6.992 -14.305 1 98.12 214 ALA A O 1
ATOM 1755 N N . GLU A 1 215 ? -16.078 -6.461 -15.68 1 97.75 215 GLU A N 1
ATOM 1756 C CA . GLU A 1 215 ? -16.953 -6.434 -16.844 1 97.75 215 GLU A CA 1
ATOM 1757 C C . GLU A 1 215 ? -17.562 -7.809 -17.109 1 97.75 215 GLU A C 1
ATOM 1759 O O . GLU A 1 215 ? -18.703 -7.91 -17.562 1 97.75 215 GLU A O 1
ATOM 1764 N N . GLN A 1 216 ? -16.875 -8.805 -16.781 1 96.38 216 GLN A N 1
ATOM 1765 C CA . GLN A 1 216 ? -17.328 -10.164 -17.047 1 96.38 216 GLN A CA 1
ATOM 1766 C C . GLN A 1 216 ? -18.297 -10.641 -15.969 1 96.38 216 GLN A C 1
ATOM 1768 O O . GLN A 1 216 ? -19.234 -11.398 -16.25 1 96.38 216 GLN A O 1
ATOM 1773 N N . ASN A 1 217 ? -18.109 -10.188 -14.742 1 97.19 217 ASN A N 1
ATOM 1774 C CA . ASN A 1 217 ? -18.781 -10.875 -13.641 1 97.19 217 ASN A CA 1
ATOM 1775 C C . ASN A 1 217 ? -19.75 -9.945 -12.906 1 97.19 217 ASN A C 1
ATOM 1777 O O . ASN A 1 217 ? -20.656 -10.414 -12.211 1 97.19 217 ASN A O 1
ATOM 1781 N N . ALA A 1 218 ? -19.516 -8.648 -12.969 1 97.94 218 ALA A N 1
ATOM 1782 C CA . ALA A 1 218 ? -20.328 -7.715 -12.195 1 97.94 218 ALA A CA 1
ATOM 1783 C C . ALA A 1 218 ? -21.656 -7.457 -12.875 1 97.94 218 ALA A C 1
ATOM 1785 O O . ALA A 1 218 ? -21.719 -7.246 -14.086 1 97.94 218 ALA A O 1
ATOM 1786 N N . GLN A 1 219 ? -22.703 -7.461 -12.148 1 96.62 219 GLN A N 1
ATOM 1787 C CA . GLN A 1 219 ? -24.047 -7.184 -12.656 1 96.62 219 GLN A CA 1
ATOM 1788 C C . GLN A 1 219 ? -24.297 -5.684 -12.758 1 96.62 219 GLN A C 1
ATOM 1790 O O . GLN A 1 219 ? -25.078 -5.234 -13.586 1 96.62 219 GLN A O 1
ATOM 1795 N N . SER A 1 220 ? -23.672 -4.941 -11.906 1 96.88 220 SER A N 1
ATOM 1796 C CA . SER A 1 220 ? -23.844 -3.494 -11.844 1 96.88 220 SER A CA 1
ATOM 1797 C C . SER A 1 220 ? -22.5 -2.779 -11.938 1 96.88 220 SER A C 1
ATOM 1799 O O . SER A 1 220 ? -21.641 -2.936 -11.062 1 96.88 220 SER A O 1
ATOM 1801 N N . LEU A 1 221 ? -22.359 -2.059 -13 1 98 221 LEU A N 1
ATOM 1802 C CA . LEU A 1 221 ? -21.172 -1.232 -13.195 1 98 221 LEU A CA 1
ATOM 1803 C C . LEU A 1 221 ? -21.562 0.191 -13.586 1 98 221 LEU A C 1
ATOM 1805 O O . LEU A 1 221 ? -22.609 0.408 -14.195 1 98 221 LEU A O 1
ATOM 1809 N N . PRO A 1 222 ? -20.719 1.141 -13.281 1 97.81 222 PRO A N 1
ATOM 1810 C CA . PRO A 1 222 ? -20.969 2.498 -13.773 1 97.81 222 PRO A CA 1
ATOM 1811 C C . PRO A 1 222 ? -21 2.576 -15.297 1 97.81 222 PRO A C 1
ATOM 1813 O O . PRO A 1 222 ? -20.281 1.829 -15.969 1 97.81 222 PRO A O 1
ATOM 1816 N N . ASN A 1 223 ? -21.812 3.426 -16.016 1 96 223 ASN A N 1
ATOM 1817 C CA . ASN A 1 223 ? -22.016 3.553 -17.453 1 96 223 ASN A CA 1
ATOM 1818 C C . ASN A 1 223 ? -20.703 3.732 -18.188 1 96 223 ASN A C 1
ATOM 1820 O O . ASN A 1 223 ? -20.484 3.125 -19.25 1 96 223 ASN A O 1
ATOM 1824 N N . HIS A 1 224 ? -19.812 4.516 -17.828 1 97.25 224 HIS A N 1
ATOM 1825 C CA . HIS A 1 224 ? -18.516 4.777 -18.453 1 97.25 224 HIS A CA 1
ATOM 1826 C C . HIS A 1 224 ? -17.375 4.223 -17.609 1 97.25 224 HIS A C 1
ATOM 1828 O O . HIS A 1 224 ? -16.359 4.895 -17.406 1 97.25 224 HIS A O 1
ATOM 1834 N N . PHE A 1 225 ? -17.625 2.969 -17.219 1 97.75 225 PHE A N 1
ATOM 1835 C CA . PHE A 1 225 ? -16.75 2.316 -16.25 1 97.75 225 PHE A CA 1
ATOM 1836 C C . PHE A 1 225 ? -15.297 2.342 -16.703 1 97.75 225 PHE A C 1
ATOM 1838 O O . PHE A 1 225 ? -14.492 3.121 -16.188 1 97.75 225 PHE A O 1
ATOM 1845 N N . GLN A 1 226 ? -14.938 1.62 -17.719 1 97.5 226 GLN A N 1
ATOM 1846 C CA . GLN A 1 226 ? -13.562 1.521 -18.203 1 97.5 226 GLN A CA 1
ATOM 1847 C C . GLN A 1 226 ? -13.055 2.875 -18.688 1 97.5 226 GLN A C 1
ATOM 1849 O O . GLN A 1 226 ? -11.93 3.271 -18.375 1 97.5 226 GLN A O 1
ATOM 1854 N N . LYS A 1 227 ? -13.828 3.592 -19.422 1 97.12 227 LYS A N 1
ATOM 1855 C CA . LYS A 1 227 ? -13.438 4.867 -20.016 1 97.12 227 LYS A CA 1
ATOM 1856 C C . LYS A 1 227 ? -13.031 5.871 -18.953 1 97.12 227 LYS A C 1
ATOM 1858 O O . LYS A 1 227 ? -12.008 6.551 -19.078 1 97.12 227 LYS A O 1
ATOM 1863 N N . ASN A 1 228 ? -13.82 5.977 -17.891 1 97.44 228 ASN A N 1
ATOM 1864 C CA . ASN A 1 228 ? -13.531 6.945 -16.828 1 97.44 228 ASN A CA 1
ATOM 1865 C C . ASN A 1 228 ? -12.273 6.57 -16.062 1 97.44 228 ASN A C 1
ATOM 1867 O O . ASN A 1 228 ? -11.516 7.445 -15.633 1 97.44 228 ASN A O 1
ATOM 1871 N N . ILE A 1 229 ? -12.047 5.277 -15.828 1 97.62 229 ILE A N 1
ATOM 1872 C CA . ILE A 1 229 ? -10.836 4.801 -15.172 1 97.62 229 ILE A CA 1
ATOM 1873 C C . ILE A 1 229 ? -9.617 5.184 -16 1 97.62 229 ILE A C 1
ATOM 1875 O O . ILE A 1 229 ? -8.633 5.715 -15.477 1 97.62 229 ILE A O 1
ATOM 1879 N N . GLU A 1 230 ? -9.75 4.98 -17.297 1 96.12 230 GLU A N 1
ATOM 1880 C CA . GLU A 1 230 ? -8.648 5.309 -18.203 1 96.12 230 GLU A CA 1
ATOM 1881 C C . GLU A 1 230 ? -8.383 6.809 -18.219 1 96.12 230 GLU A C 1
ATOM 1883 O O . GLU A 1 230 ? -7.223 7.238 -18.188 1 96.12 230 GLU A O 1
ATOM 1888 N N . ARG A 1 231 ? -9.414 7.602 -18.281 1 96.25 231 ARG A N 1
ATOM 1889 C CA . ARG A 1 231 ? -9.266 9.055 -18.266 1 96.25 231 ARG A CA 1
ATOM 1890 C C . ARG A 1 231 ? -8.523 9.508 -17.016 1 96.25 231 ARG A C 1
ATOM 1892 O O . ARG A 1 231 ? -7.703 10.43 -17.062 1 96.25 231 ARG A O 1
ATOM 1899 N N . LEU A 1 232 ? -8.836 8.898 -15.891 1 97.62 232 LEU A N 1
ATOM 1900 C CA . LEU A 1 232 ? -8.203 9.273 -14.633 1 97.62 232 LEU A CA 1
ATOM 1901 C C . LEU A 1 232 ? -6.715 8.93 -14.656 1 97.62 232 LEU A C 1
ATOM 1903 O O . LEU A 1 232 ? -5.875 9.758 -14.305 1 97.62 232 LEU A O 1
ATOM 1907 N N . ILE A 1 233 ? -6.367 7.719 -15.125 1 96.5 233 ILE A N 1
ATOM 1908 C CA . ILE A 1 233 ? -4.98 7.258 -15.164 1 96.5 233 ILE A CA 1
ATOM 1909 C C . ILE A 1 233 ? -4.18 8.117 -16.141 1 96.5 233 ILE A C 1
ATOM 1911 O O . ILE A 1 233 ? -3.041 8.492 -15.859 1 96.5 233 ILE A O 1
ATOM 1915 N N . TYR A 1 234 ? -4.824 8.547 -17.234 1 92.12 234 TYR A N 1
ATOM 1916 C CA . TYR A 1 234 ? -4.145 9.32 -18.266 1 92.12 234 TYR A CA 1
ATOM 1917 C C . TYR A 1 234 ? -4.098 10.797 -17.906 1 92.12 234 TYR A C 1
ATOM 1919 O O . TYR A 1 234 ? -3.5 11.602 -18.625 1 92.12 234 TYR A O 1
ATOM 1927 N N . GLY A 1 235 ? -4.742 11.164 -16.828 1 88.75 235 GLY A N 1
ATOM 1928 C CA . GLY A 1 235 ? -4.938 12.562 -16.5 1 88.75 235 GLY A CA 1
ATOM 1929 C C . GLY A 1 235 ? -3.719 13.203 -15.852 1 88.75 235 GLY A C 1
ATOM 1930 O O . GLY A 1 235 ? -3.816 14.273 -15.25 1 88.75 235 GLY A O 1
ATOM 1931 N N . THR A 1 236 ? -2.604 12.633 -15.953 1 81.69 236 THR A N 1
ATOM 1932 C CA . THR A 1 236 ? -1.406 13.102 -15.266 1 81.69 236 THR A CA 1
ATOM 1933 C C . THR A 1 236 ? -1.029 14.508 -15.734 1 81.69 236 THR A C 1
ATOM 1935 O O . THR A 1 236 ? -0.446 15.281 -14.977 1 81.69 236 THR A O 1
ATOM 1938 N N . THR A 1 237 ? -1.315 14.859 -16.906 1 81.94 237 THR A N 1
ATOM 1939 C CA . THR A 1 237 ? -0.912 16.156 -17.438 1 81.94 237 THR A CA 1
ATOM 1940 C C . THR A 1 237 ? -2.119 17.078 -17.594 1 81.94 237 THR A C 1
ATOM 1942 O O . THR A 1 237 ? -2.01 18.156 -18.172 1 81.94 237 THR A O 1
ATOM 1945 N N . CYS A 1 238 ? -3.197 16.703 -17.078 1 86.75 238 CYS A N 1
ATOM 1946 C CA . CYS A 1 238 ? -4.43 17.484 -17.219 1 86.75 238 CYS A CA 1
ATOM 1947 C C . CYS A 1 238 ? -4.48 18.609 -16.203 1 86.75 238 CYS A C 1
ATOM 1949 O O . CYS A 1 238 ? -3.758 18.578 -15.203 1 86.75 238 CYS A O 1
ATOM 1951 N N . HIS A 1 239 ? -5.273 19.625 -16.547 1 91.19 239 HIS A N 1
ATOM 1952 C CA . HIS A 1 239 ? -5.566 20.703 -15.594 1 91.19 239 HIS A CA 1
ATOM 1953 C C . HIS A 1 239 ? -6.379 20.172 -14.414 1 91.19 239 HIS A C 1
ATOM 1955 O O . HIS A 1 239 ? -7.191 19.266 -14.57 1 91.19 239 HIS A O 1
ATOM 1961 N N . PRO A 1 240 ? -6.145 20.781 -13.227 1 93 240 PRO A N 1
ATOM 1962 C CA . PRO A 1 240 ? -6.879 20.328 -12.039 1 93 240 PRO A CA 1
ATOM 1963 C C . PRO A 1 240 ? -8.391 20.312 -12.258 1 93 240 PRO A C 1
ATOM 1965 O O . PRO A 1 240 ? -9.078 19.406 -11.758 1 93 240 PRO A O 1
ATOM 1968 N N . TYR A 1 241 ? -8.914 21.203 -13.008 1 94.06 241 TYR A N 1
ATOM 1969 C CA . TYR A 1 241 ? -10.352 21.266 -13.242 1 94.06 241 TYR A CA 1
ATOM 1970 C C . TYR A 1 241 ? -10.82 20.047 -14.031 1 94.06 241 TYR A C 1
ATOM 1972 O O . TYR A 1 241 ? -11.914 19.516 -13.789 1 94.06 241 TYR A O 1
ATOM 1980 N N . ASP A 1 242 ? -10.008 19.625 -14.953 1 95.69 242 ASP A N 1
ATOM 1981 C CA . ASP A 1 242 ? -10.344 18.453 -15.742 1 95.69 242 ASP A CA 1
ATOM 1982 C C . ASP A 1 242 ? -10.336 17.188 -14.883 1 95.69 242 ASP A C 1
ATOM 1984 O O . ASP A 1 242 ? -11.195 16.328 -15.031 1 95.69 242 ASP A O 1
ATOM 1988 N N . ILE A 1 243 ? -9.352 17.109 -14.016 1 97.19 243 ILE A N 1
ATOM 1989 C CA . ILE A 1 243 ? -9.25 15.969 -13.117 1 97.19 243 ILE A CA 1
ATOM 1990 C C . ILE A 1 243 ? -10.461 15.938 -12.188 1 97.19 243 ILE A C 1
ATOM 1992 O O . ILE A 1 243 ? -11.039 14.875 -11.938 1 97.19 243 ILE A O 1
ATOM 1996 N N . GLN A 1 244 ? -10.82 17.094 -11.648 1 97 244 GLN A N 1
ATOM 1997 C CA . GLN A 1 244 ? -12.008 17.188 -10.812 1 97 244 GLN A CA 1
ATOM 1998 C C . GLN A 1 244 ? -13.242 16.672 -11.555 1 97 244 GLN A C 1
ATOM 2000 O O . GLN A 1 244 ? -14.055 15.945 -10.977 1 97 244 GLN A O 1
ATOM 2005 N N . ASP A 1 245 ? -13.352 17.031 -12.797 1 97.25 245 ASP A N 1
ATOM 2006 C CA . ASP A 1 245 ? -14.477 16.578 -13.602 1 97.25 245 ASP A CA 1
ATOM 2007 C C . ASP A 1 245 ? -14.469 15.062 -13.766 1 97.25 245 ASP A C 1
ATOM 2009 O O . ASP A 1 245 ? -15.516 14.422 -13.688 1 97.25 245 ASP A O 1
ATOM 2013 N N . ILE A 1 246 ? -13.359 14.562 -14.047 1 97.69 246 ILE A N 1
ATOM 2014 C CA . ILE A 1 246 ? -13.227 13.117 -14.219 1 97.69 246 ILE A CA 1
ATOM 2015 C C . ILE A 1 246 ? -13.641 12.406 -12.93 1 97.69 246 ILE A C 1
ATOM 2017 O O . ILE A 1 246 ? -14.414 11.445 -12.961 1 97.69 246 ILE A O 1
ATOM 2021 N N . LEU A 1 247 ? -13.133 12.867 -11.773 1 98.38 247 LEU A N 1
ATOM 2022 C CA . LEU A 1 247 ? -13.484 12.289 -10.484 1 98.38 247 LEU A CA 1
ATOM 2023 C C . LEU A 1 247 ? -14.984 12.391 -10.227 1 98.38 247 LEU A C 1
ATOM 2025 O O . LEU A 1 247 ? -15.609 11.438 -9.766 1 98.38 247 LEU A O 1
ATOM 2029 N N . ASN A 1 248 ? -15.531 13.523 -10.562 1 98 248 ASN A N 1
ATOM 2030 C CA . ASN A 1 248 ? -16.969 13.695 -10.422 1 98 248 ASN A CA 1
ATOM 2031 C C . ASN A 1 248 ? -17.734 12.695 -11.281 1 98 248 ASN A C 1
ATOM 2033 O O . ASN A 1 248 ? -18.734 12.125 -10.836 1 98 248 ASN A O 1
ATOM 2037 N N . ASP A 1 249 ? -17.312 12.562 -12.492 1 98 249 ASP A N 1
ATOM 2038 C CA . ASP A 1 249 ? -17.969 11.602 -13.383 1 98 249 ASP A CA 1
ATOM 2039 C C . ASP A 1 249 ? -17.953 10.195 -12.781 1 98 249 ASP A C 1
ATOM 2041 O O . ASP A 1 249 ? -18.984 9.516 -12.758 1 98 249 ASP A O 1
ATOM 2045 N N . ILE A 1 250 ? -16.844 9.773 -12.273 1 98.31 250 ILE A N 1
ATOM 2046 C CA . ILE A 1 250 ? -16.688 8.445 -11.695 1 98.31 250 ILE A CA 1
ATOM 2047 C C . ILE A 1 250 ? -17.609 8.297 -10.492 1 98.31 250 ILE A C 1
ATOM 2049 O O . ILE A 1 250 ? -18.375 7.328 -10.398 1 98.31 250 ILE A O 1
ATOM 2053 N N . LEU A 1 251 ? -17.625 9.273 -9.617 1 98.12 251 LEU A N 1
ATOM 2054 C CA . LEU A 1 251 ? -18.359 9.195 -8.352 1 98.12 251 LEU A CA 1
ATOM 2055 C C . LEU A 1 251 ? -19.859 9.359 -8.578 1 98.12 251 LEU A C 1
ATOM 2057 O O . LEU A 1 251 ? -20.656 8.719 -7.898 1 98.12 251 LEU A O 1
ATOM 2061 N N . ASN A 1 252 ? -20.203 10.211 -9.523 1 97.31 252 ASN A N 1
ATOM 2062 C CA . ASN A 1 252 ? -21.625 10.406 -9.844 1 97.31 252 ASN A CA 1
ATOM 2063 C C . ASN A 1 252 ? -22.25 9.148 -10.43 1 97.31 252 ASN A C 1
ATOM 2065 O O . ASN A 1 252 ? -23.438 8.883 -10.211 1 97.31 252 ASN A O 1
ATOM 2069 N N . GLU A 1 253 ? -21.5 8.43 -11.172 1 97.69 253 GLU A N 1
ATOM 2070 C CA . GLU A 1 253 ? -22.031 7.207 -11.773 1 97.69 253 GLU A CA 1
ATOM 2071 C C . GLU A 1 253 ? -22.031 6.059 -10.773 1 97.69 253 GLU A C 1
ATOM 2073 O O . GLU A 1 253 ? -22.781 5.094 -10.93 1 97.69 253 GLU A O 1
ATOM 2078 N N . LEU A 1 254 ? -21.203 6.176 -9.758 1 97.19 254 LEU A N 1
ATOM 2079 C CA . LEU A 1 254 ? -21.109 5.145 -8.727 1 97.19 254 LEU A CA 1
ATOM 2080 C C . LEU A 1 254 ? -22.219 5.293 -7.699 1 97.19 254 LEU A C 1
ATOM 2082 O O . LEU A 1 254 ? -22.797 4.297 -7.258 1 97.19 254 LEU A O 1
ATOM 2086 N N . THR A 1 255 ? -22.625 6.477 -7.324 1 95 255 THR A N 1
ATOM 2087 C CA . THR A 1 255 ? -23.484 6.805 -6.191 1 95 255 THR A CA 1
ATOM 2088 C C . THR A 1 255 ? -24.875 6.184 -6.359 1 95 255 THR A C 1
ATOM 2090 O O . THR A 1 255 ? -25.391 5.566 -5.43 1 95 255 THR A O 1
ATOM 2093 N N . PRO A 1 256 ? -25.469 6.207 -7.551 1 94.5 256 PRO A N 1
ATOM 2094 C CA . PRO A 1 256 ? -26.797 5.602 -7.695 1 94.5 256 PRO A CA 1
ATOM 2095 C C . PRO A 1 256 ? -26.781 4.086 -7.492 1 94.5 256 PRO A C 1
ATOM 2097 O O . PRO A 1 256 ? -27.766 3.506 -7.051 1 94.5 256 PRO A O 1
ATOM 2100 N N . LEU A 1 257 ? -25.688 3.521 -7.789 1 95.56 257 LEU A N 1
ATOM 2101 C CA . LEU A 1 257 ? -25.594 2.072 -7.656 1 95.56 257 LEU A CA 1
ATOM 2102 C C . LEU A 1 257 ? -25.578 1.662 -6.188 1 95.56 257 LEU A C 1
ATOM 2104 O O . LEU A 1 257 ? -25.984 0.549 -5.844 1 95.56 257 LEU A O 1
ATOM 2108 N N . LEU A 1 258 ? -25.094 2.496 -5.359 1 93.62 258 LEU A N 1
ATOM 2109 C CA . LEU A 1 258 ? -25.031 2.23 -3.926 1 93.62 258 LEU A CA 1
ATOM 2110 C C . LEU A 1 258 ? -26.406 2.336 -3.293 1 93.62 258 LEU A C 1
ATOM 2112 O O . LEU A 1 258 ? -26.719 1.603 -2.355 1 93.62 258 LEU A O 1
ATOM 2116 N N . HIS A 1 259 ? -27.188 3.275 -3.77 1 85.31 259 HIS A N 1
ATOM 2117 C CA . HIS A 1 259 ? -28.531 3.465 -3.258 1 85.31 259 HIS A CA 1
ATOM 2118 C C . HIS A 1 259 ? -29.438 2.297 -3.643 1 85.31 259 HIS A C 1
ATOM 2120 O O . HIS A 1 259 ? -30.328 1.921 -2.881 1 85.31 259 HIS A O 1
ATOM 2126 N N . ASP A 1 260 ? -29.188 1.749 -4.73 1 75.94 260 ASP A N 1
ATOM 2127 C CA . ASP A 1 260 ? -29.969 0.601 -5.18 1 75.94 260 ASP A CA 1
ATOM 2128 C C . ASP A 1 260 ? -29.625 -0.646 -4.367 1 75.94 260 ASP A C 1
ATOM 2130 O O . ASP A 1 260 ? -30.453 -1.562 -4.254 1 75.94 260 ASP A O 1
ATOM 2134 N N . SER A 1 261 ? -28.453 -0.686 -3.822 1 68.56 261 SER A N 1
ATOM 2135 C CA . SER A 1 261 ? -27.984 -1.861 -3.094 1 68.56 261 SER A CA 1
ATOM 2136 C C . SER A 1 261 ? -28.453 -1.834 -1.644 1 68.56 261 SER A C 1
ATOM 2138 O O . SER A 1 261 ? -28.453 -2.865 -0.968 1 68.56 261 SER A O 1
ATOM 2140 N N . ILE A 1 262 ? -28.625 -0.665 -0.979 1 58.53 262 ILE A N 1
ATOM 2141 C CA . ILE A 1 262 ? -29.109 -0.576 0.394 1 58.53 262 ILE A CA 1
ATOM 2142 C C . ILE A 1 262 ? -30.609 -0.848 0.43 1 58.53 262 ILE A C 1
ATOM 2144 O O . ILE A 1 262 ? -31.141 -1.327 1.438 1 58.53 262 ILE A O 1
ATOM 2148 N N . GLY A 1 263 ? -31.391 -0.604 -0.698 1 45.84 263 GLY A N 1
ATOM 2149 C CA . GLY A 1 263 ? -32.844 -0.846 -0.669 1 45.84 263 GLY A CA 1
ATOM 2150 C C . GLY A 1 263 ? -33.188 -2.281 -0.997 1 45.84 263 GLY A C 1
ATOM 2151 O O . GLY A 1 263 ? -32.375 -3.023 -1.554 1 45.84 263 GLY A O 1
ATOM 2152 N N . MET B 1 1 ? -2.82 33 16.578 1 80.75 1 MET B N 1
ATOM 2153 C CA . MET B 1 1 ? -3.51 33.031 17.859 1 80.75 1 MET B CA 1
ATOM 2154 C C . MET B 1 1 ? -4.434 31.812 18.016 1 80.75 1 MET B C 1
ATOM 2156 O O . MET B 1 1 ? -4.348 31.078 19 1 80.75 1 MET B O 1
ATOM 2160 N N . GLU B 1 2 ? -5.133 31.438 16.938 1 92.44 2 GLU B N 1
ATOM 2161 C CA . GLU B 1 2 ? -6.098 30.344 16.984 1 92.44 2 GLU B CA 1
ATOM 2162 C C . GLU B 1 2 ? -5.398 28.984 17.094 1 92.44 2 GLU B C 1
ATOM 2164 O O . GLU B 1 2 ? -5.723 28.188 17.969 1 92.44 2 GLU B O 1
ATOM 2169 N N . PHE B 1 3 ? -4.449 28.828 16.297 1 94.06 3 PHE B N 1
ATOM 2170 C CA . PHE B 1 3 ? -3.68 27.594 16.281 1 94.06 3 PHE B CA 1
ATOM 2171 C C . PHE B 1 3 ? -3.006 27.359 17.625 1 94.06 3 PHE B C 1
ATOM 2173 O O . PHE B 1 3 ? -3.105 26.266 18.203 1 94.06 3 PHE B O 1
ATOM 2180 N N . THR B 1 4 ? -2.396 28.344 18.203 1 96.31 4 THR B N 1
ATOM 2181 C CA . THR B 1 4 ? -1.688 28.25 19.484 1 96.31 4 THR B CA 1
ATOM 2182 C C . THR B 1 4 ? -2.654 27.938 20.625 1 96.31 4 THR B C 1
ATOM 2184 O O . THR B 1 4 ? -2.377 27.078 21.453 1 96.31 4 THR B O 1
ATOM 2187 N N . SER B 1 5 ? -3.762 28.625 20.594 1 97.31 5 SER B N 1
ATOM 2188 C CA . SER B 1 5 ? -4.758 28.391 21.625 1 97.31 5 SER B CA 1
ATOM 2189 C C . SER B 1 5 ? -5.293 26.969 21.562 1 97.31 5 SER B C 1
ATOM 2191 O O . SER B 1 5 ? -5.551 26.344 22.609 1 97.31 5 SER B O 1
ATOM 2193 N N . LEU B 1 6 ? -5.414 26.516 20.375 1 97.81 6 LEU B N 1
ATOM 2194 C CA . LEU B 1 6 ? -5.945 25.172 20.203 1 97.81 6 LEU B CA 1
ATOM 2195 C C . LEU B 1 6 ? -5.016 24.125 20.812 1 97.81 6 LEU B C 1
ATOM 2197 O O . LEU B 1 6 ? -5.445 23.297 21.625 1 97.81 6 LEU B O 1
ATOM 2201 N N . TRP B 1 7 ? -3.732 24.109 20.391 1 97.62 7 TRP B N 1
ATOM 2202 C CA . TRP B 1 7 ? -2.885 23.031 20.906 1 97.62 7 TRP B CA 1
ATOM 2203 C C . TRP B 1 7 ? -2.625 23.203 22.406 1 97.62 7 TRP B C 1
ATOM 2205 O O . TRP B 1 7 ? -2.344 22.234 23.109 1 97.62 7 TRP B O 1
ATOM 2215 N N . GLN B 1 8 ? -2.771 24.484 22.953 1 98.06 8 GLN B N 1
ATOM 2216 C CA . GLN B 1 8 ? -2.641 24.703 24.391 1 98.06 8 GLN B CA 1
ATOM 2217 C C . GLN B 1 8 ? -3.783 24.047 25.141 1 98.06 8 GLN B C 1
ATOM 2219 O O . GLN B 1 8 ? -3.59 23.547 26.266 1 98.06 8 GLN B O 1
ATOM 2224 N N . GLU B 1 9 ? -4.949 24.078 24.562 1 98.12 9 GLU B N 1
ATOM 2225 C CA . GLU B 1 9 ? -6.07 23.375 25.188 1 98.12 9 GLU B CA 1
ATOM 2226 C C . GLU B 1 9 ? -5.824 21.875 25.234 1 98.12 9 GLU B C 1
ATOM 2228 O O . GLU B 1 9 ? -6.121 21.234 26.25 1 98.12 9 GLU B O 1
ATOM 2233 N N . PHE B 1 10 ? -5.324 21.344 24.188 1 98.25 10 PHE B N 1
ATOM 2234 C CA . PHE B 1 10 ? -4.992 19.922 24.172 1 98.25 10 PHE B CA 1
ATOM 2235 C C . PHE B 1 10 ? -3.914 19.625 25.219 1 98.25 10 PHE B C 1
ATOM 2237 O O . PHE B 1 10 ? -3.932 18.562 25.844 1 98.25 10 PHE B O 1
ATOM 2244 N N . ALA B 1 11 ? -2.951 20.531 25.391 1 97.94 11 ALA B N 1
ATOM 2245 C CA . ALA B 1 11 ? -1.831 20.344 26.312 1 97.94 11 ALA B CA 1
ATOM 2246 C C . ALA B 1 11 ? -2.32 20.203 27.75 1 97.94 11 ALA B C 1
ATOM 2248 O O . ALA B 1 11 ? -1.604 19.688 28.609 1 97.94 11 ALA B O 1
ATOM 2249 N N . ARG B 1 12 ? -3.543 20.625 28 1 97.25 12 ARG B N 1
ATOM 2250 C CA . ARG B 1 12 ? -4.094 20.594 29.359 1 97.25 12 ARG B CA 1
ATOM 2251 C C . ARG B 1 12 ? -4.672 19.219 29.688 1 97.25 12 ARG B C 1
ATOM 2253 O O . ARG B 1 12 ? -4.961 18.922 30.844 1 97.25 12 ARG B O 1
ATOM 2260 N N . ILE B 1 13 ? -4.871 18.438 28.688 1 97.12 13 ILE B N 1
ATOM 2261 C CA . ILE B 1 13 ? -5.406 17.094 28.891 1 97.12 13 ILE B CA 1
ATOM 2262 C C . ILE B 1 13 ? -4.348 16.203 29.547 1 97.12 13 ILE B C 1
ATOM 2264 O O . ILE B 1 13 ? -3.205 16.156 29.078 1 97.12 13 ILE B O 1
ATOM 2268 N N . SER B 1 14 ? -4.688 15.453 30.562 1 95.31 14 SER B N 1
ATOM 2269 C CA . SER B 1 14 ? -3.74 14.703 31.391 1 95.31 14 SER B CA 1
ATOM 2270 C C . SER B 1 14 ? -3.043 13.625 30.562 1 95.31 14 SER B C 1
ATOM 2272 O O . SER B 1 14 ? -1.87 13.32 30.797 1 95.31 14 SER B O 1
ATOM 2274 N N . GLU B 1 15 ? -3.773 13.078 29.547 1 96.25 15 GLU B N 1
ATOM 2275 C CA . GLU B 1 15 ? -3.252 11.977 28.75 1 96.25 15 GLU B CA 1
ATOM 2276 C C . GLU B 1 15 ? -2.219 12.469 27.734 1 96.25 15 GLU B C 1
ATOM 2278 O O . GLU B 1 15 ? -1.473 11.672 27.172 1 96.25 15 GLU B O 1
ATOM 2283 N N . VAL B 1 16 ? -2.139 13.758 27.5 1 98 16 VAL B N 1
ATOM 2284 C CA . VAL B 1 16 ? -1.257 14.328 26.484 1 98 16 VAL B CA 1
ATOM 2285 C C . VAL B 1 16 ? 0.137 14.539 27.078 1 98 16 VAL B C 1
ATOM 2287 O O . VAL B 1 16 ? 0.294 15.234 28.078 1 98 16 VAL B O 1
ATOM 2290 N N . GLU B 1 17 ? 1.127 13.945 26.391 1 98 17 GLU B N 1
ATOM 2291 C CA . GLU B 1 17 ? 2.504 14 26.875 1 98 17 GLU B CA 1
ATOM 2292 C C . GLU B 1 17 ? 3.316 15.031 26.109 1 98 17 GLU B C 1
ATOM 2294 O O . GLU B 1 17 ? 4.215 15.664 26.656 1 98 17 GLU B O 1
ATOM 2299 N N . ALA B 1 18 ? 3.045 15.117 24.891 1 98.69 18 ALA B N 1
ATOM 2300 C CA . ALA B 1 18 ? 3.754 16.062 24.031 1 98.69 18 ALA B CA 1
ATOM 2301 C C . ALA B 1 18 ? 2.92 16.438 22.812 1 98.69 18 ALA B C 1
ATOM 2303 O O . ALA B 1 18 ? 1.987 15.711 22.453 1 98.69 18 ALA B O 1
ATOM 2304 N N . ILE B 1 19 ? 3.162 17.562 22.219 1 98.75 19 ILE B N 1
ATOM 2305 C CA . ILE B 1 19 ? 2.525 18.047 21 1 98.75 19 ILE B CA 1
ATOM 2306 C C . ILE B 1 19 ? 3.588 18.594 20.047 1 98.75 19 ILE B C 1
ATOM 2308 O O . ILE B 1 19 ? 4.492 19.312 20.453 1 98.75 19 ILE B O 1
ATOM 2312 N N . ALA B 1 20 ? 3.484 18.188 18.797 1 98.44 20 ALA B N 1
ATOM 2313 C CA . ALA B 1 20 ? 4.441 18.656 17.797 1 98.44 20 ALA B CA 1
ATOM 2314 C C . ALA B 1 20 ? 3.734 19.062 16.516 1 98.44 20 ALA B C 1
ATOM 2316 O O . ALA B 1 20 ? 2.668 18.547 16.188 1 98.44 20 ALA B O 1
ATOM 2317 N N . LEU B 1 21 ? 4.281 20.047 15.891 1 97.62 21 LEU B N 1
ATOM 2318 C CA . LEU B 1 21 ? 3.84 20.5 14.57 1 97.62 21 LEU B CA 1
ATOM 2319 C C . LEU B 1 21 ? 4.715 19.891 13.477 1 97.62 21 LEU B C 1
ATOM 2321 O O . LEU B 1 21 ? 5.941 20.016 13.516 1 97.62 21 LEU B O 1
ATOM 2325 N N . GLY B 1 22 ? 4.051 19.109 12.57 1 94.81 22 GLY B N 1
ATOM 2326 C CA . GLY B 1 22 ? 4.793 18.547 11.453 1 94.81 22 GLY B CA 1
ATOM 2327 C C . GLY B 1 22 ? 4.391 19.141 10.117 1 94.81 22 GLY B C 1
ATOM 2328 O O . GLY B 1 22 ? 3.785 20.219 10.055 1 94.81 22 GLY B O 1
ATOM 2329 N N . GLY B 1 23 ? 4.934 18.547 9.047 1 87 23 GLY B N 1
ATOM 2330 C CA . GLY B 1 23 ? 4.555 18.922 7.699 1 87 23 GLY B CA 1
ATOM 2331 C C . GLY B 1 23 ? 5.266 20.172 7.203 1 87 23 GLY B C 1
ATOM 2332 O O . GLY B 1 23 ? 6.348 20.5 7.695 1 87 23 GLY B O 1
ATOM 2333 N N . SER B 1 24 ? 4.676 20.781 6.184 1 83.06 24 SER B N 1
ATOM 2334 C CA . SER B 1 24 ? 5.301 21.891 5.469 1 83.06 24 SER B CA 1
ATOM 2335 C C . SER B 1 24 ? 5.402 23.125 6.352 1 83.06 24 SER B C 1
ATOM 2337 O O . SER B 1 24 ? 6.348 23.906 6.227 1 83.06 24 SER B O 1
ATOM 2339 N N . ARG B 1 25 ? 4.516 23.234 7.27 1 81.81 25 ARG B N 1
ATOM 2340 C CA . ARG B 1 25 ? 4.504 24.422 8.109 1 81.81 25 ARG B CA 1
ATOM 2341 C C . ARG B 1 25 ? 5.621 24.375 9.148 1 81.81 25 ARG B C 1
ATOM 2343 O O . ARG B 1 25 ? 6.094 25.422 9.602 1 81.81 25 ARG B O 1
ATOM 2350 N N . ALA B 1 26 ? 5.969 23.203 9.469 1 82.12 26 ALA B N 1
ATOM 2351 C CA . ALA B 1 26 ? 7.082 23.062 10.398 1 82.12 26 ALA B CA 1
ATOM 2352 C C . ALA B 1 26 ? 8.406 23.391 9.727 1 82.12 26 ALA B C 1
ATOM 2354 O O . ALA B 1 26 ? 9.32 23.922 10.375 1 82.12 26 ALA B O 1
ATOM 2355 N N . THR B 1 27 ? 8.516 23.188 8.469 1 76.44 27 THR B N 1
ATOM 2356 C CA . THR B 1 27 ? 9.797 23.312 7.77 1 76.44 27 THR B CA 1
ATOM 2357 C C . THR B 1 27 ? 9.852 24.609 6.969 1 76.44 27 THR B C 1
ATOM 2359 O O . THR B 1 27 ? 10.891 24.953 6.406 1 76.44 27 THR B O 1
ATOM 2362 N N . GLY B 1 28 ? 8.766 25.297 6.926 1 73.38 28 GLY B N 1
ATOM 2363 C CA . GLY B 1 28 ? 8.742 26.578 6.23 1 73.38 28 GLY B CA 1
ATOM 2364 C C . GLY B 1 28 ? 8.43 26.453 4.75 1 73.38 28 GLY B C 1
ATOM 2365 O O . GLY B 1 28 ? 8.398 27.438 4.027 1 73.38 28 GLY B O 1
ATOM 2366 N N . ASN B 1 29 ? 8.258 25.281 4.238 1 69.75 29 ASN B N 1
ATOM 2367 C CA . ASN B 1 29 ? 7.953 25.016 2.836 1 69.75 29 ASN B CA 1
ATOM 2368 C C . ASN B 1 29 ? 6.453 24.859 2.607 1 69.75 29 ASN B C 1
ATOM 2370 O O . ASN B 1 29 ? 5.992 23.812 2.162 1 69.75 29 ASN B O 1
ATOM 2374 N N . TYR B 1 30 ? 5.676 25.953 2.998 1 73.12 30 TYR B N 1
ATOM 2375 C CA . TYR B 1 30 ? 4.223 25.844 2.885 1 73.12 30 TYR B CA 1
ATOM 2376 C C . TYR B 1 30 ? 3.664 26.906 1.949 1 73.12 30 TYR B C 1
ATOM 2378 O O . TYR B 1 30 ? 4.324 27.922 1.68 1 73.12 30 TYR B O 1
ATOM 2386 N N . ASP B 1 31 ? 2.596 26.531 1.324 1 74.75 31 ASP B N 1
ATOM 2387 C CA . ASP B 1 31 ? 1.801 27.453 0.515 1 74.75 31 ASP B CA 1
ATOM 2388 C C . ASP B 1 31 ? 0.434 27.703 1.15 1 74.75 31 ASP B C 1
ATOM 2390 O O . ASP B 1 31 ? 0.189 27.297 2.287 1 74.75 31 ASP B O 1
ATOM 2394 N N . GLU B 1 32 ? -0.448 28.438 0.467 1 75.19 32 GLU B N 1
ATOM 2395 C CA . GLU B 1 32 ? -1.742 28.844 1.007 1 75.19 32 GLU B CA 1
ATOM 2396 C C . GLU B 1 32 ? -2.646 27.625 1.241 1 75.19 32 GLU B C 1
ATOM 2398 O O . GLU B 1 32 ? -3.59 27.703 2.031 1 75.19 32 GLU B O 1
ATOM 2403 N N . THR B 1 33 ? -2.344 26.5 0.674 1 74.44 33 THR B N 1
ATOM 2404 C CA . THR B 1 33 ? -3.221 25.328 0.76 1 74.44 33 THR B CA 1
ATOM 2405 C C . THR B 1 33 ? -2.721 24.359 1.82 1 74.44 33 THR B C 1
ATOM 2407 O O . THR B 1 33 ? -3.387 23.359 2.117 1 74.44 33 THR B O 1
ATOM 2410 N N . SER B 1 34 ? -1.624 24.781 2.424 1 83.12 34 SER B N 1
ATOM 2411 C CA . SER B 1 34 ? -1.018 23.844 3.363 1 83.12 34 SER B CA 1
ATOM 2412 C C . SER B 1 34 ? -1.821 23.766 4.656 1 83.12 34 SER B C 1
ATOM 2414 O O . SER B 1 34 ? -2.193 24.781 5.23 1 83.12 34 SER B O 1
ATOM 2416 N N . ASP B 1 35 ? -2.059 22.453 4.984 1 90.19 35 ASP B N 1
ATOM 2417 C CA . ASP B 1 35 ? -2.746 22.203 6.246 1 90.19 35 ASP B CA 1
ATOM 2418 C C . ASP B 1 35 ? -1.754 22.094 7.402 1 90.19 35 ASP B C 1
ATOM 2420 O O . ASP B 1 35 ? -0.541 22.078 7.184 1 90.19 35 ASP B O 1
ATOM 2424 N N . TYR B 1 36 ? -2.307 22.359 8.648 1 93.62 36 TYR B N 1
ATOM 2425 C CA . TYR B 1 36 ? -1.52 22.062 9.836 1 93.62 36 TYR B CA 1
ATOM 2426 C C . TYR B 1 36 ? -1.534 20.562 10.133 1 93.62 36 TYR B C 1
ATOM 2428 O O . TYR B 1 36 ? -2.582 19.922 10.055 1 93.62 36 TYR B O 1
ATOM 2436 N N . ASP B 1 37 ? -0.402 20.047 10.336 1 95.69 37 ASP B N 1
ATOM 2437 C CA . ASP B 1 37 ? -0.276 18.672 10.836 1 95.69 37 ASP B CA 1
ATOM 2438 C C . ASP B 1 37 ? 0.134 18.672 12.312 1 95.69 37 ASP B C 1
ATOM 2440 O O . ASP B 1 37 ? 1.308 18.859 12.633 1 95.69 37 ASP B O 1
ATOM 2444 N N . LEU B 1 38 ? -0.805 18.469 13.109 1 97.69 38 LEU B N 1
ATOM 2445 C CA . LEU B 1 38 ? -0.555 18.453 14.547 1 97.69 38 LEU B CA 1
ATOM 2446 C C . LEU B 1 38 ? -0.481 17.031 15.078 1 97.69 38 LEU B C 1
ATOM 2448 O O . LEU B 1 38 ? -1.414 16.25 14.891 1 97.69 38 LEU B O 1
ATOM 2452 N N . TYR B 1 39 ? 0.596 16.703 15.695 1 98.31 39 TYR B N 1
ATOM 2453 C CA . TYR B 1 39 ? 0.779 15.383 16.297 1 98.31 39 TYR B CA 1
ATOM 2454 C C . TYR B 1 39 ? 0.645 15.453 17.812 1 98.31 39 TYR B C 1
ATOM 2456 O O . TYR B 1 39 ? 1.413 16.156 18.484 1 98.31 39 TYR B O 1
ATOM 2464 N N . ILE B 1 40 ? -0.313 14.766 18.312 1 98.56 40 ILE B N 1
ATOM 2465 C CA . ILE B 1 40 ? -0.531 14.672 19.75 1 98.56 40 ILE B CA 1
ATOM 2466 C C . ILE B 1 40 ? -0.053 13.312 20.266 1 98.56 40 ILE B C 1
ATOM 2468 O O . ILE B 1 40 ? -0.672 12.281 19.969 1 98.56 40 ILE B O 1
ATOM 2472 N N . TYR B 1 41 ? 1.044 13.359 21.016 1 98.5 41 TYR B N 1
ATOM 2473 C CA . TYR B 1 41 ? 1.594 12.164 21.641 1 98.5 41 TYR B CA 1
ATOM 2474 C C . TYR B 1 41 ? 0.977 11.938 23.016 1 98.5 41 TYR B C 1
ATOM 2476 O O . TYR B 1 41 ? 0.997 12.828 23.859 1 98.5 41 TYR B O 1
ATOM 2484 N N . CYS B 1 42 ? 0.463 10.758 23.188 1 97.38 42 CYS B N 1
ATOM 2485 C CA . CYS B 1 42 ? -0.285 10.523 24.422 1 97.38 42 CYS B CA 1
ATOM 2486 C C . CYS B 1 42 ? 0.009 9.141 24.984 1 97.38 42 CYS B C 1
ATOM 2488 O O . CYS B 1 42 ? 0.475 8.258 24.266 1 97.38 42 CYS B O 1
ATOM 2490 N N . SER B 1 43 ? -0.19 9.023 26.281 1 94.62 43 SER B N 1
ATOM 2491 C CA . SER B 1 43 ? -0.16 7.719 26.938 1 94.62 43 SER B CA 1
ATOM 2492 C C . SER B 1 43 ? -1.404 6.902 26.594 1 94.62 43 SER B C 1
ATOM 2494 O O . SER B 1 43 ? -1.326 5.684 26.422 1 94.62 43 SER B O 1
ATOM 2496 N N . SER B 1 44 ? -2.426 7.504 26.578 1 95.12 44 SER B N 1
ATOM 2497 C CA . SER B 1 44 ? -3.705 6.996 26.094 1 95.12 44 SER B CA 1
ATOM 2498 C C . SER B 1 44 ? -4.473 8.07 25.328 1 95.12 44 SER B C 1
ATOM 2500 O O . SER B 1 44 ? -4.469 9.234 25.719 1 95.12 44 SER B O 1
ATOM 2502 N N . ILE B 1 45 ? -5.152 7.648 24.266 1 95.62 45 ILE B N 1
ATOM 2503 C CA . ILE B 1 45 ? -5.848 8.617 23.422 1 95.62 45 ILE B CA 1
ATOM 2504 C C . ILE B 1 45 ? -7.008 9.234 24.203 1 95.62 45 ILE B C 1
ATOM 2506 O O . ILE B 1 45 ? -7.852 8.516 24.734 1 95.62 45 ILE B O 1
ATOM 2510 N N . PRO B 1 46 ? -7.027 10.578 24.25 1 96.62 46 PRO B N 1
ATOM 2511 C CA . PRO B 1 46 ? -8.172 11.219 24.906 1 96.62 46 PRO B CA 1
ATOM 2512 C C . PRO B 1 46 ? -9.508 10.812 24.281 1 96.62 46 PRO B C 1
ATOM 2514 O O . PRO B 1 46 ? -9.594 10.609 23.062 1 96.62 46 PRO B O 1
ATOM 2517 N N . ASP B 1 47 ? -10.531 10.734 25.047 1 96.44 47 ASP B N 1
ATOM 2518 C CA . ASP B 1 47 ? -11.82 10.281 24.516 1 96.44 47 ASP B CA 1
ATOM 2519 C C . ASP B 1 47 ? -12.398 11.289 23.547 1 96.44 47 ASP B C 1
ATOM 2521 O O . ASP B 1 47 ? -12.062 12.477 23.594 1 96.44 47 ASP B O 1
ATOM 2525 N N . GLU B 1 48 ? -13.305 10.844 22.703 1 97.25 48 GLU B N 1
ATOM 2526 C CA . GLU B 1 48 ? -13.836 11.633 21.594 1 97.25 48 GLU B CA 1
ATOM 2527 C C . GLU B 1 48 ? -14.617 12.836 22.109 1 97.25 48 GLU B C 1
ATOM 2529 O O . GLU B 1 48 ? -14.555 13.914 21.5 1 97.25 48 GLU B O 1
ATOM 2534 N N . ALA B 1 49 ? -15.359 12.695 23.188 1 97.31 49 ALA B N 1
ATOM 2535 C CA . ALA B 1 49 ? -16.156 13.797 23.734 1 97.31 49 ALA B CA 1
ATOM 2536 C C . ALA B 1 49 ? -15.258 14.961 24.156 1 97.31 49 ALA B C 1
ATOM 2538 O O . ALA B 1 49 ? -15.578 16.125 23.891 1 97.31 49 ALA B O 1
ATOM 2539 N N . THR B 1 50 ? -14.219 14.641 24.828 1 97.38 50 THR B N 1
ATOM 2540 C CA . THR B 1 50 ? -13.258 15.656 25.266 1 97.38 50 THR B CA 1
ATOM 2541 C C . THR B 1 50 ? -12.648 16.375 24.047 1 97.38 50 THR B C 1
ATOM 2543 O O . THR B 1 50 ? -12.578 17.594 24.031 1 97.38 50 THR B O 1
ATOM 2546 N N . ARG B 1 51 ? -12.188 15.625 23.078 1 98.19 51 ARG B N 1
ATOM 2547 C CA . ARG B 1 51 ? -11.602 16.203 21.875 1 98.19 51 ARG B CA 1
ATOM 2548 C C . ARG B 1 51 ? -12.602 17.109 21.156 1 98.19 51 ARG B C 1
ATOM 2550 O O . ARG B 1 51 ? -12.266 18.219 20.766 1 98.19 51 ARG B O 1
ATOM 2557 N N . LEU B 1 52 ? -13.805 16.609 21.062 1 98.19 52 LEU B N 1
ATOM 2558 C CA . LEU B 1 52 ? -14.852 17.344 20.375 1 98.19 52 LEU B CA 1
ATOM 2559 C C . LEU B 1 52 ? -15.125 18.688 21.062 1 98.19 52 LEU B C 1
ATOM 2561 O O . LEU B 1 52 ? -15.344 19.703 20.391 1 98.19 52 LEU B O 1
ATOM 2565 N N . THR B 1 53 ? -15.148 18.656 22.359 1 97.81 53 THR B N 1
ATOM 2566 C CA . THR B 1 53 ? -15.383 19.875 23.125 1 97.81 53 THR B CA 1
ATOM 2567 C C . THR B 1 53 ? -14.328 20.922 22.797 1 97.81 53 THR B C 1
ATOM 2569 O O . THR B 1 53 ? -14.664 22.094 22.578 1 97.81 53 THR B O 1
ATOM 2572 N N . ILE B 1 54 ? -13.117 20.547 22.719 1 98.06 54 ILE B N 1
ATOM 2573 C CA . ILE B 1 54 ? -12.031 21.469 22.391 1 98.06 54 ILE B CA 1
ATOM 2574 C C . ILE B 1 54 ? -12.18 21.953 20.953 1 98.06 54 ILE B C 1
ATOM 2576 O O . ILE B 1 54 ? -12.141 23.156 20.688 1 98.06 54 ILE B O 1
ATOM 2580 N N . LEU B 1 55 ? -12.375 21.047 20 1 98.56 55 LEU B N 1
ATOM 2581 C CA . LEU B 1 55 ? -12.391 21.344 18.578 1 98.56 55 LEU B CA 1
ATOM 2582 C C . LEU B 1 55 ? -13.539 22.281 18.234 1 98.56 55 LEU B C 1
ATOM 2584 O O . LEU B 1 55 ? -13.398 23.156 17.375 1 98.56 55 LEU B O 1
ATOM 2588 N N . LYS B 1 56 ? -14.648 22.172 18.906 1 98.06 56 LYS B N 1
ATOM 2589 C CA . LYS B 1 56 ? -15.828 23 18.625 1 98.06 56 LYS B CA 1
ATOM 2590 C C . LYS B 1 56 ? -15.539 24.469 18.891 1 98.06 56 LYS B C 1
ATOM 2592 O O . LYS B 1 56 ? -16.156 25.344 18.297 1 98.06 56 LYS B O 1
ATOM 2597 N N . SER B 1 57 ? -14.641 24.703 19.734 1 97.38 57 SER B N 1
ATOM 2598 C CA . SER B 1 57 ? -14.32 26.078 20.094 1 97.38 57 SER B CA 1
ATOM 2599 C C . SER B 1 57 ? -13.422 26.734 19.047 1 97.38 57 SER B C 1
ATOM 2601 O O . SER B 1 57 ? -13.328 27.969 18.984 1 97.38 57 SER B O 1
ATOM 2603 N N . PHE B 1 58 ? -12.773 25.922 18.219 1 98 58 PHE B N 1
ATOM 2604 C CA . PHE B 1 58 ? -11.727 26.5 17.391 1 98 58 PHE B CA 1
ATOM 2605 C C . PHE B 1 58 ? -11.969 26.203 15.914 1 98 58 PHE B C 1
ATOM 2607 O O . PHE B 1 58 ? -11.352 26.812 15.039 1 98 58 PHE B O 1
ATOM 2614 N N . CYS B 1 59 ? -12.836 25.297 15.609 1 97.94 59 CYS B N 1
ATOM 2615 C CA . CYS B 1 59 ? -12.969 24.828 14.234 1 97.94 59 CYS B CA 1
ATOM 2616 C C . CYS B 1 59 ? -14.359 25.109 13.688 1 97.94 59 CYS B C 1
ATOM 2618 O O . CYS B 1 59 ? -15.352 24.969 14.414 1 97.94 59 CYS B O 1
ATOM 2620 N N . SER B 1 60 ? -14.445 25.5 12.422 1 97.81 60 SER B N 1
ATOM 2621 C CA . SER B 1 60 ? -15.703 25.719 11.719 1 97.81 60 SER B CA 1
ATOM 2622 C C . SER B 1 60 ? -16.25 24.422 11.133 1 97.81 60 SER B C 1
ATOM 2624 O O . SER B 1 60 ? -17.438 24.312 10.844 1 97.81 60 SER B O 1
ATOM 2626 N N . TYR B 1 61 ? -15.422 23.516 10.922 1 97.94 61 TYR B N 1
ATOM 2627 C CA . TYR B 1 61 ? -15.766 22.188 10.406 1 97.94 61 TYR B CA 1
ATOM 2628 C C . TYR B 1 61 ? -14.961 21.109 11.109 1 97.94 61 TYR B C 1
ATOM 2630 O O . TYR B 1 61 ? -13.773 21.281 11.375 1 97.94 61 TYR B O 1
ATOM 2638 N N . ILE B 1 62 ? -15.625 19.953 11.492 1 98.5 62 ILE B N 1
ATOM 2639 C CA . ILE B 1 62 ? -14.969 18.906 12.266 1 98.5 62 ILE B CA 1
ATOM 2640 C C . ILE B 1 62 ? -15.352 17.547 11.703 1 98.5 62 ILE B C 1
ATOM 2642 O O . ILE B 1 62 ? -16.547 17.219 11.578 1 98.5 62 ILE B O 1
ATOM 2646 N N . GLU B 1 63 ? -14.367 16.797 11.258 1 98.19 63 GLU B N 1
ATOM 2647 C CA . GLU B 1 63 ? -14.461 15.352 11.094 1 98.19 63 GLU B CA 1
ATOM 2648 C C . GLU B 1 63 ? -13.734 14.617 12.219 1 98.19 63 GLU B C 1
ATOM 2650 O O . GLU B 1 63 ? -12.508 14.516 12.203 1 98.19 63 GLU B O 1
ATOM 2655 N N . ILE B 1 64 ? -14.461 14.062 13.125 1 97.5 64 ILE B N 1
ATOM 2656 C CA . ILE B 1 64 ? -13.891 13.523 14.359 1 97.5 64 ILE B CA 1
ATOM 2657 C C . ILE B 1 64 ? -13.656 12.023 14.203 1 97.5 64 ILE B C 1
ATOM 2659 O O . ILE B 1 64 ? -14.508 11.305 13.672 1 97.5 64 ILE B O 1
ATOM 2663 N N . GLY B 1 65 ? -12.516 11.609 14.531 1 96.06 65 GLY B N 1
ATOM 2664 C CA . GLY B 1 65 ? -12.242 10.195 14.727 1 96.06 65 GLY B CA 1
ATOM 2665 C C . GLY B 1 65 ? -12.047 9.438 13.422 1 96.06 65 GLY B C 1
ATOM 2666 O O . GLY B 1 65 ? -12.352 8.25 13.336 1 96.06 65 GLY B O 1
ATOM 2667 N N . ASN B 1 66 ? -11.656 10.117 12.375 1 94 66 ASN B N 1
ATOM 2668 C CA . ASN B 1 66 ? -11.273 9.398 11.172 1 94 66 ASN B CA 1
ATOM 2669 C C . ASN B 1 66 ? -10.133 8.414 11.438 1 94 66 ASN B C 1
ATOM 2671 O O . ASN B 1 66 ? -9.203 8.727 12.188 1 94 66 ASN B O 1
ATOM 2675 N N . HIS B 1 67 ? -10.227 7.211 10.844 1 92.19 67 HIS B N 1
ATOM 2676 C CA . HIS B 1 67 ? -9.211 6.184 11.062 1 92.19 67 HIS B CA 1
ATOM 2677 C C . HIS B 1 67 ? -8.867 5.457 9.766 1 92.19 67 HIS B C 1
ATOM 2679 O O . HIS B 1 67 ? -8.75 4.23 9.75 1 92.19 67 HIS B O 1
ATOM 2685 N N . PHE B 1 68 ? -8.781 6.172 8.68 1 92.31 68 PHE B N 1
ATOM 2686 C CA . PHE B 1 68 ? -8.406 5.562 7.406 1 92.31 68 PHE B CA 1
ATOM 2687 C C . PHE B 1 68 ? -7.012 4.953 7.492 1 92.31 68 PHE B C 1
ATOM 2689 O O . PHE B 1 68 ? -6.781 3.848 7 1 92.31 68 PHE B O 1
ATOM 2696 N N . TRP B 1 69 ? -6.02 5.602 8.094 1 92.62 69 TRP B N 1
ATOM 2697 C CA . TRP B 1 69 ? -4.652 5.137 8.297 1 92.62 69 TRP B CA 1
ATOM 2698 C C . TRP B 1 69 ? -4.266 5.219 9.773 1 92.62 69 TRP B C 1
ATOM 2700 O O . TRP B 1 69 ? -4.027 4.195 10.414 1 92.62 69 TRP B O 1
ATOM 2710 N N . GLU B 1 70 ? -4.172 6.379 10.344 1 92.75 70 GLU B N 1
ATOM 2711 C CA . GLU B 1 70 ? -4.031 6.66 11.773 1 92.75 70 GLU B CA 1
ATOM 2712 C C . GLU B 1 70 ? -5.273 7.352 12.32 1 92.75 70 GLU B C 1
ATOM 2714 O O . GLU B 1 70 ? -6.086 7.879 11.562 1 92.75 70 GLU B O 1
ATOM 2719 N N . LEU B 1 71 ? -5.402 7.273 13.594 1 95.94 71 LEU B N 1
ATOM 2720 C CA . LEU B 1 71 ? -6.5 8.023 14.195 1 95.94 71 LEU B CA 1
ATOM 2721 C C . LEU B 1 71 ? -6.27 9.523 14.055 1 95.94 71 LEU B C 1
ATOM 2723 O O . LEU B 1 71 ? -5.227 10.039 14.477 1 95.94 71 LEU B O 1
ATOM 2727 N N . GLU B 1 72 ? -7.219 10.164 13.43 1 96.81 72 GLU B N 1
ATOM 2728 C CA . GLU B 1 72 ? -7.055 11.602 13.211 1 96.81 72 GLU B CA 1
ATOM 2729 C C . GLU B 1 72 ? -8.391 12.336 13.312 1 96.81 72 GLU B C 1
ATOM 2731 O O . GLU B 1 72 ? -9.438 11.773 12.984 1 96.81 72 GLU B O 1
ATOM 2736 N N . ASP B 1 73 ? -8.367 13.477 13.859 1 98.38 73 ASP B N 1
ATOM 2737 C CA . ASP B 1 73 ? -9.43 14.469 13.703 1 98.38 73 ASP B CA 1
ATOM 2738 C C . ASP B 1 73 ? -9.078 15.484 12.617 1 98.38 73 ASP B C 1
ATOM 2740 O O . ASP B 1 73 ? -8.078 16.203 12.734 1 98.38 73 ASP B O 1
ATOM 2744 N N . ASP B 1 74 ? -9.875 15.492 11.57 1 98.19 74 ASP B N 1
ATOM 2745 C CA . ASP B 1 74 ? -9.648 16.406 10.461 1 98.19 74 ASP B CA 1
ATOM 2746 C C . ASP B 1 74 ? -10.617 17.594 10.523 1 98.19 74 ASP B C 1
ATOM 2748 O O . ASP B 1 74 ? -11.836 17.406 10.469 1 98.19 74 ASP B O 1
ATOM 2752 N N . CYS B 1 75 ? -10.031 18.797 10.57 1 98.06 75 CYS B N 1
ATOM 2753 C CA . CYS B 1 75 ? -10.875 19.953 10.836 1 98.06 75 CYS B CA 1
ATOM 2754 C C . CYS B 1 75 ? -10.469 21.141 9.977 1 98.06 75 CYS B C 1
ATOM 2756 O O . CYS B 1 75 ? -9.438 21.109 9.297 1 98.06 75 CYS B O 1
ATOM 2758 N N . THR B 1 76 ? -11.359 22.125 9.945 1 97.31 76 THR B N 1
ATOM 2759 C CA . THR B 1 76 ? -11.055 23.453 9.438 1 97.31 76 THR B CA 1
ATOM 2760 C C . THR B 1 76 ? -11.172 24.5 10.547 1 97.31 76 THR B C 1
ATOM 2762 O O . THR B 1 76 ? -12.211 24.594 11.203 1 97.31 76 THR B O 1
ATOM 2765 N N . LEU B 1 77 ? -10.086 25.203 10.766 1 96.81 77 LEU B N 1
ATOM 2766 C CA . LEU B 1 77 ? -10.102 26.234 11.789 1 96.81 77 LEU B CA 1
ATOM 2767 C C . LEU B 1 77 ? -11.094 27.344 11.43 1 96.81 77 LEU B C 1
ATOM 2769 O O . LEU B 1 77 ? -11.508 27.469 10.273 1 96.81 77 LEU B O 1
ATOM 2773 N N . MET B 1 78 ? -11.453 28.203 12.438 1 96.56 78 MET B N 1
ATOM 2774 C CA . MET B 1 78 ? -12.344 29.328 12.195 1 96.56 78 MET B CA 1
ATOM 2775 C C . MET B 1 78 ? -11.758 30.281 11.164 1 96.56 78 MET B C 1
ATOM 2777 O O . MET B 1 78 ? -12.492 30.906 10.391 1 96.56 78 MET B O 1
ATOM 2781 N N . SER B 1 79 ? -10.461 30.297 11.062 1 93 79 SER B N 1
ATOM 2782 C CA . SER B 1 79 ? -9.758 31.156 10.109 1 93 79 SER B CA 1
ATOM 2783 C C . SER B 1 79 ? -9.867 30.609 8.688 1 93 79 SER B C 1
ATOM 2785 O O . SER B 1 79 ? -9.539 31.312 7.727 1 93 79 SER B O 1
ATOM 2787 N N . GLY B 1 80 ? -10.242 29.344 8.562 1 93.25 80 GLY B N 1
ATOM 2788 C CA . GLY B 1 80 ? -10.391 28.75 7.242 1 93.25 80 GLY B CA 1
ATOM 2789 C C . GLY B 1 80 ? -9.297 27.766 6.91 1 93.25 80 GLY B C 1
ATOM 2790 O O . GLY B 1 80 ? -9.414 27 5.945 1 93.25 80 GLY B O 1
ATOM 2791 N N . GLN B 1 81 ? -8.289 27.734 7.688 1 93.12 81 GLN B N 1
ATOM 2792 C CA . GLN B 1 81 ? -7.18 26.812 7.438 1 93.12 81 GLN B CA 1
ATOM 2793 C C . GLN B 1 81 ? -7.492 25.406 7.938 1 93.12 81 GLN B C 1
ATOM 2795 O O . GLN B 1 81 ? -8 25.234 9.055 1 93.12 81 GLN B O 1
ATOM 2800 N N . ASP B 1 82 ? -7.223 24.422 7.117 1 95.12 82 ASP B N 1
ATOM 2801 C CA . ASP B 1 82 ? -7.426 23.031 7.531 1 95.12 82 ASP B CA 1
ATOM 2802 C C . ASP B 1 82 ? -6.348 22.594 8.508 1 95.12 82 ASP B C 1
ATOM 2804 O O . ASP B 1 82 ? -5.219 23.094 8.477 1 95.12 82 ASP B O 1
ATOM 2808 N N . ILE B 1 83 ? -6.723 21.672 9.43 1 96.75 83 ILE B N 1
ATOM 2809 C CA . ILE B 1 83 ? -5.797 21.109 10.406 1 96.75 83 ILE B CA 1
ATOM 2810 C C . ILE B 1 83 ? -6.086 19.625 10.594 1 96.75 83 ILE B C 1
ATOM 2812 O O . ILE B 1 83 ? -7.234 19.234 10.789 1 96.75 83 ILE B O 1
ATOM 2816 N N . ASP B 1 84 ? -5.055 18.812 10.438 1 97 84 ASP B N 1
ATOM 2817 C CA . ASP B 1 84 ? -5.094 17.391 10.742 1 97 84 ASP B CA 1
ATOM 2818 C C . ASP B 1 84 ? -4.449 17.094 12.102 1 97 84 ASP B C 1
ATOM 2820 O O . ASP B 1 84 ? -3.271 17.391 12.305 1 97 84 ASP B O 1
ATOM 2824 N N . ILE B 1 85 ? -5.211 16.547 12.969 1 98.19 85 ILE B N 1
ATOM 2825 C CA . ILE B 1 85 ? -4.711 16.219 14.297 1 98.19 85 ILE B CA 1
ATOM 2826 C C . ILE B 1 85 ? -4.582 14.711 14.445 1 98.19 85 ILE B C 1
ATOM 2828 O O . ILE B 1 85 ? -5.582 13.992 14.438 1 98.19 85 ILE B O 1
ATOM 2832 N N . LEU B 1 86 ? -3.377 14.289 14.617 1 98.06 86 LEU B N 1
ATOM 2833 C CA . LEU B 1 86 ? -3.09 12.867 14.727 1 98.06 86 LEU B CA 1
ATOM 2834 C C . LEU B 1 86 ? -2.754 12.492 16.172 1 98.06 86 LEU B C 1
ATOM 2836 O O . LEU B 1 86 ? -2.033 13.219 16.859 1 98.06 86 LEU B O 1
ATOM 2840 N N . TYR B 1 87 ? -3.311 11.398 16.625 1 98.19 87 TYR B N 1
ATOM 2841 C CA . TYR B 1 87 ? -3.07 10.922 17.969 1 98.19 87 TYR B CA 1
ATOM 2842 C C . TYR B 1 87 ? -2.184 9.68 17.969 1 98.19 87 TYR B C 1
ATOM 2844 O O . TYR B 1 87 ? -2.525 8.672 17.344 1 98.19 87 TYR B O 1
ATOM 2852 N N . ARG B 1 88 ? -1.127 9.789 18.719 1 98.06 88 ARG B N 1
ATOM 2853 C CA . ARG B 1 88 ? -0.124 8.727 18.703 1 98.06 88 ARG B CA 1
ATOM 2854 C C . ARG B 1 88 ? 0.275 8.32 20.109 1 98.06 88 ARG B C 1
ATOM 2856 O O . ARG B 1 88 ? 0.403 9.172 21 1 98.06 88 ARG B O 1
ATOM 2863 N N . ASP B 1 89 ? 0.466 7.055 20.312 1 97.56 89 ASP B N 1
ATOM 2864 C CA . ASP B 1 89 ? 1.086 6.566 21.531 1 97.56 89 ASP B CA 1
ATOM 2865 C C . ASP B 1 89 ? 2.596 6.801 21.516 1 97.56 89 ASP B C 1
ATOM 2867 O O . ASP B 1 89 ? 3.305 6.258 20.672 1 97.56 89 ASP B O 1
ATOM 2871 N N . ILE B 1 90 ? 3.053 7.531 22.469 1 97.19 90 ILE B N 1
ATOM 2872 C CA . ILE B 1 90 ? 4.438 7.988 22.453 1 97.19 90 ILE B CA 1
ATOM 2873 C C . ILE B 1 90 ? 5.379 6.793 22.609 1 97.19 90 ILE B C 1
ATOM 2875 O O . ILE B 1 90 ? 6.461 6.77 22.016 1 97.19 90 ILE B O 1
ATOM 2879 N N . ASN B 1 91 ? 4.984 5.789 23.375 1 97.12 91 ASN B N 1
ATOM 2880 C CA . ASN B 1 91 ? 5.82 4.605 23.547 1 97.12 91 ASN B CA 1
ATOM 2881 C C . ASN B 1 91 ? 5.875 3.76 22.281 1 97.12 91 ASN B C 1
ATOM 2883 O O . ASN B 1 91 ? 6.922 3.203 21.938 1 97.12 91 ASN B O 1
ATOM 2887 N N . GLN B 1 92 ? 4.75 3.691 21.625 1 97.62 92 GLN B N 1
ATOM 2888 C CA . GLN B 1 92 ? 4.723 2.959 20.375 1 97.62 92 GLN B CA 1
ATOM 2889 C C . GLN B 1 92 ? 5.617 3.629 19.328 1 97.62 92 GLN B C 1
ATOM 2891 O O . GLN B 1 92 ? 6.281 2.949 18.547 1 97.62 92 GLN B O 1
ATOM 2896 N N . ILE B 1 93 ? 5.617 4.918 19.297 1 98 93 ILE B N 1
ATOM 2897 C CA . ILE B 1 93 ? 6.465 5.672 18.375 1 98 93 ILE B CA 1
ATOM 2898 C C . ILE B 1 93 ? 7.934 5.379 18.672 1 98 93 ILE B C 1
ATOM 2900 O O . ILE B 1 93 ? 8.719 5.109 17.766 1 98 93 ILE B O 1
ATOM 2904 N N . ARG B 1 94 ? 8.312 5.414 19.906 1 98 94 ARG B N 1
ATOM 2905 C CA . ARG B 1 94 ? 9.68 5.086 20.312 1 98 94 ARG B CA 1
ATOM 2906 C C . ARG B 1 94 ? 10.055 3.684 19.844 1 98 94 ARG B C 1
ATOM 2908 O O . ARG B 1 94 ? 11.133 3.479 19.297 1 98 94 ARG B O 1
ATOM 2915 N N . ASP B 1 95 ? 9.172 2.76 20.141 1 98.5 95 ASP B N 1
ATOM 2916 C CA . ASP B 1 95 ? 9.453 1.371 19.781 1 98.5 95 ASP B CA 1
ATOM 2917 C C . ASP B 1 95 ? 9.625 1.208 18.281 1 98.5 95 ASP B C 1
ATOM 2919 O O . ASP B 1 95 ? 10.477 0.437 17.828 1 98.5 95 ASP B O 1
ATOM 2923 N N . GLU B 1 96 ? 8.828 1.89 17.484 1 98.38 96 GLU B N 1
ATOM 2924 C CA . GLU B 1 96 ? 8.945 1.827 16.031 1 98.38 96 GLU B CA 1
ATOM 2925 C C . GLU B 1 96 ? 10.273 2.4 15.562 1 98.38 96 GLU B C 1
ATOM 2927 O O . GLU B 1 96 ? 10.875 1.887 14.617 1 98.38 96 GLU B O 1
ATOM 2932 N N . LEU B 1 97 ? 10.695 3.453 16.156 1 98.81 97 LEU B N 1
ATOM 2933 C CA . LEU B 1 97 ? 11.992 4.027 15.82 1 98.81 97 LEU B CA 1
ATOM 2934 C C . LEU B 1 97 ? 13.117 3.061 16.172 1 98.81 97 LEU B C 1
ATOM 2936 O O . LEU B 1 97 ? 14.086 2.932 15.414 1 98.81 97 LEU B O 1
ATOM 2940 N N . VAL B 1 98 ? 13.023 2.381 17.328 1 98.88 98 VAL B N 1
ATOM 2941 C CA . VAL B 1 98 ? 14.008 1.376 17.703 1 98.88 98 VAL B CA 1
ATOM 2942 C C . VAL B 1 98 ? 14.07 0.287 16.641 1 98.88 98 VAL B C 1
ATOM 2944 O O . VAL B 1 98 ? 15.156 -0.103 16.203 1 98.88 98 VAL B O 1
ATOM 2947 N N . ASP B 1 99 ? 12.938 -0.143 16.219 1 98.88 99 ASP B N 1
ATOM 2948 C CA . ASP B 1 99 ? 12.859 -1.204 15.219 1 98.88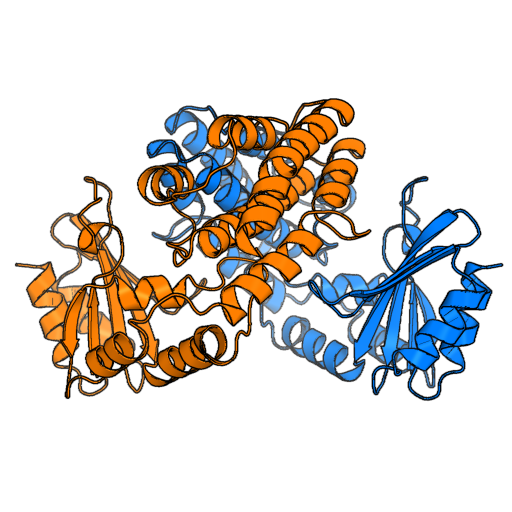 99 ASP B CA 1
ATOM 2949 C C . ASP B 1 99 ? 13.562 -0.798 13.93 1 98.88 99 ASP B C 1
ATOM 2951 O O . ASP B 1 99 ? 14.336 -1.578 13.359 1 98.88 99 ASP B O 1
ATOM 2955 N N . VAL B 1 100 ? 13.344 0.386 13.453 1 98.81 100 VAL B N 1
ATOM 2956 C CA . VAL B 1 100 ? 13.875 0.815 12.164 1 98.81 100 VAL B CA 1
ATOM 2957 C C . VAL B 1 100 ? 15.328 1.245 12.32 1 98.81 100 VAL B C 1
ATOM 2959 O O . VAL B 1 100 ? 16.219 0.698 11.664 1 98.81 100 VAL B O 1
ATOM 2962 N N . VAL B 1 101 ? 15.586 2.123 13.211 1 98.81 101 VAL B N 1
ATOM 2963 C CA . VAL B 1 101 ? 16.875 2.816 13.266 1 98.81 101 VAL B CA 1
ATOM 2964 C C . VAL B 1 101 ? 17.906 1.917 13.93 1 98.81 101 VAL B C 1
ATOM 2966 O O . VAL B 1 101 ? 19.062 1.854 13.484 1 98.81 101 VAL B O 1
ATOM 2969 N N . GLU B 1 102 ? 17.547 1.226 14.953 1 98.56 102 GLU B N 1
ATOM 2970 C CA . GLU B 1 102 ? 18.516 0.457 15.719 1 98.56 102 GLU B CA 1
ATOM 2971 C C . GLU B 1 102 ? 18.531 -1.009 15.297 1 98.56 102 GLU B C 1
ATOM 2973 O O . GLU B 1 102 ? 19.578 -1.636 15.219 1 98.56 102 GLU B O 1
ATOM 2978 N N . ARG B 1 103 ? 17.375 -1.54 15.016 1 98.56 103 ARG B N 1
ATOM 2979 C CA . ARG B 1 103 ? 17.297 -2.961 14.688 1 98.56 103 ARG B CA 1
ATOM 2980 C C . ARG B 1 103 ? 17.281 -3.176 13.18 1 98.56 103 ARG B C 1
ATOM 2982 O O . ARG B 1 103 ? 17.375 -4.312 12.703 1 98.56 103 ARG B O 1
ATOM 2989 N N . CYS B 1 104 ? 17.109 -2.127 12.367 1 98.56 104 CYS B N 1
ATOM 2990 C CA . CYS B 1 104 ? 17.172 -2.146 10.906 1 98.56 104 CYS B CA 1
ATOM 2991 C C . CYS B 1 104 ? 16.078 -3.021 10.32 1 98.56 104 CYS B C 1
ATOM 2993 O O . CYS B 1 104 ? 16.312 -3.781 9.383 1 98.56 104 CYS B O 1
ATOM 2995 N N . ILE B 1 105 ? 14.953 -2.986 10.992 1 98.25 105 ILE B N 1
ATOM 2996 C CA . ILE B 1 105 ? 13.766 -3.598 10.406 1 98.25 105 ILE B CA 1
ATOM 2997 C C . ILE B 1 105 ? 13.164 -2.658 9.367 1 98.25 105 ILE B C 1
ATOM 2999 O O . ILE B 1 105 ? 12.727 -1.554 9.695 1 98.25 105 ILE B O 1
ATOM 3003 N N . ILE B 1 106 ? 13.141 -3.09 8.117 1 98.19 106 ILE B N 1
ATOM 3004 C CA . ILE B 1 106 ? 12.773 -2.168 7.047 1 98.19 106 ILE B CA 1
ATOM 3005 C C . ILE B 1 106 ? 11.445 -2.594 6.426 1 98.19 106 ILE B C 1
ATOM 3007 O O . ILE B 1 106 ? 10.969 -3.701 6.672 1 98.19 106 ILE B O 1
ATOM 3011 N N . GLN B 1 107 ? 10.836 -1.726 5.758 1 97.56 107 GLN B N 1
ATOM 3012 C CA . GLN B 1 107 ? 9.656 -1.963 4.93 1 97.56 107 GLN B CA 1
ATOM 3013 C C . GLN B 1 107 ? 10.008 -1.9 3.445 1 97.56 107 GLN B C 1
ATOM 3015 O O . GLN B 1 107 ? 11.141 -1.579 3.082 1 97.56 107 GLN B O 1
ATOM 3020 N N . ASN B 1 108 ? 9.031 -2.223 2.59 1 97.75 108 ASN B N 1
ATOM 3021 C CA . ASN B 1 108 ? 9.273 -2.189 1.151 1 97.75 108 ASN B CA 1
ATOM 3022 C C . ASN B 1 108 ? 9.352 -0.757 0.63 1 97.75 108 ASN B C 1
ATOM 3024 O O . ASN B 1 108 ? 9.812 -0.524 -0.49 1 97.75 108 ASN B O 1
ATOM 3028 N N . ALA B 1 109 ? 8.875 0.161 1.369 1 98.06 109 ALA B N 1
ATOM 3029 C CA . ALA B 1 109 ? 8.891 1.584 1.038 1 98.06 109 ALA B CA 1
ATOM 3030 C C . ALA B 1 109 ? 8.711 2.441 2.287 1 98.06 109 ALA B C 1
ATOM 3032 O O . ALA B 1 109 ? 8.266 1.948 3.328 1 98.06 109 ALA B O 1
ATOM 3033 N N . TYR B 1 110 ? 9.203 3.652 2.273 1 98.44 110 TYR B N 1
ATOM 3034 C CA . TYR B 1 110 ? 8.961 4.656 3.307 1 98.44 110 TYR B CA 1
ATOM 3035 C C . TYR B 1 110 ? 9.555 4.215 4.641 1 98.44 110 TYR B C 1
ATOM 3037 O O . TYR B 1 110 ? 9.016 4.527 5.703 1 98.44 110 TYR B O 1
ATOM 3045 N N . THR B 1 111 ? 10.625 3.525 4.648 1 98.75 111 THR B N 1
ATOM 3046 C CA . THR B 1 111 ? 11.195 2.865 5.816 1 98.75 111 THR B CA 1
ATOM 3047 C C . THR B 1 111 ? 11.469 3.875 6.93 1 98.75 111 THR B C 1
ATOM 3049 O O . THR B 1 111 ? 11.211 3.6 8.102 1 98.75 111 THR B O 1
ATOM 3052 N N . THR B 1 112 ? 11.93 5.062 6.57 1 98.81 112 THR B N 1
ATOM 3053 C CA . THR B 1 112 ? 12.414 5.984 7.594 1 98.81 112 THR B CA 1
ATOM 3054 C C . THR B 1 112 ? 11.492 7.191 7.711 1 98.81 112 THR B C 1
ATOM 3056 O O . THR B 1 112 ? 11.898 8.25 8.203 1 98.81 112 THR B O 1
ATOM 3059 N N . CYS B 1 113 ? 10.25 7.055 7.211 1 98.25 113 CYS B N 1
ATOM 3060 C CA . CYS B 1 113 ? 9.312 8.172 7.184 1 98.25 113 CYS B CA 1
ATOM 3061 C C . CYS B 1 113 ? 8.977 8.633 8.602 1 98.25 113 CYS B C 1
ATOM 3063 O O . CYS B 1 113 ? 8.945 9.836 8.867 1 98.25 113 CYS B O 1
ATOM 3065 N N . LEU B 1 114 ? 8.688 7.691 9.5 1 98.12 114 LEU B N 1
ATOM 3066 C CA . LEU B 1 114 ? 8.383 8.062 10.883 1 98.12 114 LEU B CA 1
ATOM 3067 C C . LEU B 1 114 ? 9.578 8.742 11.539 1 98.12 114 LEU B C 1
ATOM 3069 O O . LEU B 1 114 ? 9.414 9.719 12.273 1 98.12 114 LEU B O 1
ATOM 3073 N N . TRP B 1 115 ? 10.734 8.203 11.289 1 98.69 115 TRP B N 1
ATOM 3074 C CA . TRP B 1 115 ? 11.977 8.789 11.789 1 98.69 115 TRP B CA 1
ATOM 3075 C C . TRP B 1 115 ? 12.109 10.242 11.328 1 98.69 115 TRP B C 1
ATOM 3077 O O . TRP B 1 115 ? 12.359 11.133 12.133 1 98.69 115 TRP B O 1
ATOM 3087 N N . HIS B 1 116 ? 11.891 10.445 10.055 1 98.31 116 HIS B N 1
ATOM 3088 C CA . HIS B 1 116 ? 11.93 11.789 9.484 1 98.31 116 HIS B CA 1
ATOM 3089 C C . HIS B 1 116 ? 10.945 12.711 10.188 1 98.31 116 HIS B C 1
ATOM 3091 O O . HIS B 1 116 ? 11.297 13.836 10.555 1 98.31 116 HIS B O 1
ATOM 3097 N N . ASN B 1 117 ? 9.758 12.211 10.336 1 97.56 117 ASN B N 1
ATOM 3098 C CA . ASN B 1 117 ? 8.688 13.008 10.938 1 97.56 117 ASN B CA 1
ATOM 3099 C C . ASN B 1 117 ? 9.047 13.453 12.352 1 97.56 117 ASN B C 1
ATOM 3101 O O . ASN B 1 117 ? 8.898 14.625 12.703 1 97.56 117 ASN B O 1
ATOM 3105 N N . VAL B 1 118 ? 9.539 12.562 13.117 1 98.12 118 VAL B N 1
ATOM 3106 C CA . VAL B 1 118 ? 9.875 12.852 14.508 1 98.12 118 VAL B CA 1
ATOM 3107 C C . VAL B 1 118 ? 11.023 13.852 14.562 1 98.12 118 VAL B C 1
ATOM 3109 O O . VAL B 1 118 ? 11 14.797 15.359 1 98.12 118 VAL B O 1
ATOM 3112 N N . LEU B 1 119 ? 11.961 13.719 13.672 1 97.38 119 LEU B N 1
ATOM 3113 C CA . LEU B 1 119 ? 13.156 14.547 13.68 1 97.38 119 LEU B CA 1
ATOM 3114 C C . LEU B 1 119 ? 12.844 15.969 13.211 1 97.38 119 LEU B C 1
ATOM 3116 O O . LEU B 1 119 ? 13.477 16.922 13.656 1 97.38 119 LEU B O 1
ATOM 3120 N N . HIS B 1 120 ? 11.875 16.094 12.367 1 95.62 120 HIS B N 1
ATOM 3121 C CA . HIS B 1 120 ? 11.711 17.375 11.688 1 95.62 120 HIS B CA 1
ATOM 3122 C C . HIS B 1 120 ? 10.445 18.078 12.156 1 95.62 120 HIS B C 1
ATOM 3124 O O . HIS B 1 120 ? 10.086 19.141 11.617 1 95.62 120 HIS B O 1
ATOM 3130 N N . SER B 1 121 ? 9.797 17.516 13.117 1 96.69 121 SER B N 1
ATOM 3131 C CA . SER B 1 121 ? 8.656 18.203 13.711 1 96.69 121 SER B CA 1
ATOM 3132 C C . SER B 1 121 ? 9.102 19.219 14.766 1 96.69 121 SER B C 1
ATOM 3134 O O . SER B 1 121 ? 10.141 19.031 15.406 1 96.69 121 SER B O 1
ATOM 3136 N N . LYS B 1 122 ? 8.367 20.281 14.867 1 97.19 122 LYS B N 1
ATOM 3137 C CA . LYS B 1 122 ? 8.625 21.297 15.883 1 97.19 122 LYS B CA 1
ATOM 3138 C C . LYS B 1 122 ? 7.852 20.984 17.172 1 97.19 122 LYS B C 1
ATOM 3140 O O . LYS B 1 122 ? 6.621 20.938 17.156 1 97.19 122 LYS B O 1
ATOM 3145 N N . ILE B 1 123 ? 8.539 20.812 18.25 1 98.06 123 ILE B N 1
ATOM 3146 C CA . ILE B 1 123 ? 7.895 20.516 19.531 1 98.06 123 ILE B CA 1
ATOM 3147 C C . ILE B 1 123 ? 7.23 21.781 20.062 1 98.06 123 ILE B C 1
ATOM 3149 O O . ILE B 1 123 ? 7.891 22.812 20.25 1 98.06 123 ILE B O 1
ATOM 3153 N N . LEU B 1 124 ? 5.977 21.703 20.281 1 98.06 124 LEU B N 1
ATOM 3154 C CA . LEU B 1 124 ? 5.211 22.828 20.812 1 98.06 124 LEU B CA 1
ATOM 3155 C C . LEU B 1 124 ? 5 22.688 22.312 1 98.06 124 LEU B C 1
ATOM 3157 O O . LEU B 1 124 ? 4.918 23.688 23.031 1 98.06 124 LEU B O 1
ATOM 3161 N N . TYR B 1 125 ? 4.812 21.516 22.734 1 98.31 125 TYR B N 1
ATOM 3162 C CA . TYR B 1 125 ? 4.594 21.141 24.125 1 98.31 125 TYR B CA 1
ATOM 3163 C C . TYR B 1 125 ? 5.207 19.781 24.438 1 98.31 125 TYR B C 1
ATOM 3165 O O . TYR B 1 125 ? 5.137 18.859 23.625 1 98.31 125 TYR B O 1
ATOM 3173 N N . ASP B 1 126 ? 5.809 19.656 25.531 1 98.19 126 ASP B N 1
ATOM 3174 C CA . ASP B 1 126 ? 6.445 18.406 25.938 1 98.19 126 ASP B CA 1
ATOM 3175 C C . ASP B 1 126 ? 6.539 18.312 27.453 1 98.19 126 ASP B C 1
ATOM 3177 O O . ASP B 1 126 ? 7.465 18.859 28.062 1 98.19 126 ASP B O 1
ATOM 3181 N N . SER B 1 127 ? 5.613 17.438 27.859 1 91.69 127 SER B N 1
ATOM 3182 C CA . SER B 1 127 ? 5.621 17.25 29.297 1 91.69 127 SER B CA 1
ATOM 3183 C C . SER B 1 127 ? 6.801 16.391 29.734 1 91.69 127 SER B C 1
ATOM 3185 O O . SER B 1 127 ? 7.027 15.305 29.188 1 91.69 127 SER B O 1
ATOM 3187 N N . ASP B 1 128 ? 7.715 16.828 30.562 1 94.06 128 ASP B N 1
ATOM 3188 C CA . ASP B 1 128 ? 8.836 16.094 31.156 1 94.06 128 ASP B CA 1
ATOM 3189 C C . ASP B 1 128 ? 9.898 15.789 30.109 1 94.06 128 ASP B C 1
ATOM 3191 O O . ASP B 1 128 ? 10.664 14.828 30.25 1 94.06 128 ASP B O 1
ATOM 3195 N N . ASP B 1 129 ? 9.773 16.344 28.906 1 97.31 129 ASP B N 1
ATOM 3196 C CA . ASP B 1 129 ? 10.773 16.281 27.859 1 97.31 129 ASP B CA 1
ATOM 3197 C C . ASP B 1 129 ? 10.836 14.875 27.25 1 97.31 129 ASP B C 1
ATOM 3199 O O . ASP B 1 129 ? 11.906 14.406 26.859 1 97.31 129 ASP B O 1
ATOM 3203 N N . LYS B 1 130 ? 9.688 14.219 27.297 1 96.88 130 LYS B N 1
ATOM 3204 C CA . LYS B 1 130 ? 9.656 12.852 26.781 1 96.88 130 LYS B CA 1
ATOM 3205 C C . LYS B 1 130 ? 9.938 12.828 25.281 1 96.88 130 LYS B C 1
ATOM 3207 O O . LYS B 1 130 ? 10.75 12.031 24.812 1 96.88 130 LYS B O 1
ATOM 3212 N N . LEU B 1 131 ? 9.227 13.625 24.531 1 98.44 131 LEU B N 1
ATOM 3213 C CA . LEU B 1 131 ? 9.445 13.664 23.094 1 98.44 131 LEU B CA 1
ATOM 3214 C C . LEU B 1 131 ? 10.836 14.18 22.766 1 98.44 131 LEU B C 1
ATOM 3216 O O . LEU B 1 131 ? 11.508 13.664 21.859 1 98.44 131 LEU B O 1
ATOM 3220 N N . LYS B 1 132 ? 11.258 15.164 23.453 1 98.31 132 LYS B N 1
ATOM 3221 C CA . LYS B 1 132 ? 12.609 15.688 23.266 1 98.31 132 LYS B CA 1
ATOM 3222 C C . LYS B 1 132 ? 13.656 14.594 23.469 1 98.31 132 LYS B C 1
ATOM 3224 O O . LYS B 1 132 ? 14.641 14.523 22.719 1 98.31 132 LYS B O 1
ATOM 3229 N N . CYS B 1 133 ? 13.461 13.797 24.484 1 98.12 133 CYS B N 1
ATOM 3230 C CA . CYS B 1 133 ? 14.375 12.688 24.75 1 98.12 133 CYS B CA 1
ATOM 3231 C C . CYS B 1 133 ? 14.398 11.719 23.578 1 98.12 133 CYS B C 1
ATOM 3233 O O . CYS B 1 133 ? 15.469 11.234 23.188 1 98.12 133 CYS B O 1
ATOM 3235 N N . ILE B 1 134 ? 13.242 11.438 23.047 1 98.25 134 ILE B N 1
ATOM 3236 C CA . ILE B 1 134 ? 13.156 10.555 21.891 1 98.25 134 ILE B CA 1
ATOM 3237 C C . ILE B 1 134 ? 13.875 11.195 20.703 1 98.25 134 ILE B C 1
ATOM 3239 O O . ILE B 1 134 ? 14.688 10.539 20.031 1 98.25 134 ILE B O 1
ATOM 3243 N N . VAL B 1 135 ? 13.617 12.461 20.422 1 98.5 135 VAL B N 1
ATOM 3244 C CA . VAL B 1 135 ? 14.25 13.164 19.312 1 98.5 135 VAL B CA 1
ATOM 3245 C C . VAL B 1 135 ? 15.766 13.125 19.469 1 98.5 135 VAL B C 1
ATOM 3247 O O . VAL B 1 135 ? 16.484 12.797 18.531 1 98.5 135 VAL B O 1
ATOM 3250 N N . ASN B 1 136 ? 16.297 13.398 20.641 1 98.31 136 ASN B N 1
ATOM 3251 C CA . ASN B 1 136 ? 17.734 13.414 20.906 1 98.31 136 ASN B CA 1
ATOM 3252 C C . ASN B 1 136 ? 18.359 12.039 20.688 1 98.31 136 ASN B C 1
ATOM 3254 O O . ASN B 1 136 ? 19.469 11.93 20.156 1 98.31 136 ASN B O 1
ATOM 3258 N N . ARG B 1 137 ? 17.609 11.07 21.125 1 98.5 137 ARG B N 1
ATOM 3259 C CA . ARG B 1 137 ? 18.109 9.711 21 1 98.5 137 ARG B CA 1
ATOM 3260 C C . ARG B 1 137 ? 18.312 9.328 19.531 1 98.5 137 ARG B C 1
ATOM 3262 O O . ARG B 1 137 ? 19.25 8.617 19.188 1 98.5 137 ARG B O 1
ATOM 3269 N N . PHE B 1 138 ? 17.469 9.883 18.703 1 98.62 138 PHE B N 1
ATOM 3270 C CA . PHE B 1 138 ? 17.484 9.398 17.328 1 98.62 138 PHE B CA 1
ATOM 3271 C C . PHE B 1 138 ? 18.016 10.461 16.375 1 98.62 138 PHE B C 1
ATOM 3273 O O . PHE B 1 138 ? 18.031 10.273 15.156 1 98.62 138 PHE B O 1
ATOM 3280 N N . ASP B 1 139 ? 18.344 11.578 16.969 1 98.31 139 ASP B N 1
ATOM 3281 C CA . ASP B 1 139 ? 19.062 12.578 16.188 1 98.31 139 ASP B CA 1
ATOM 3282 C C . ASP B 1 139 ? 20.516 12.164 15.969 1 98.31 139 ASP B C 1
ATOM 3284 O O . ASP B 1 139 ? 21.422 12.719 16.594 1 98.31 139 ASP B O 1
ATOM 3288 N N . ILE B 1 140 ? 20.703 11.258 15.148 1 98.44 140 ILE B N 1
ATOM 3289 C CA . ILE B 1 140 ? 22 10.664 14.883 1 98.44 140 ILE B CA 1
ATOM 3290 C C . ILE B 1 140 ? 22.234 10.602 13.375 1 98.44 140 ILE B C 1
ATOM 3292 O O . ILE B 1 140 ? 21.312 10.797 12.586 1 98.44 140 ILE B O 1
ATOM 3296 N N . ASN B 1 141 ? 23.531 10.305 13.086 1 97.75 141 ASN B N 1
ATOM 3297 C CA . ASN B 1 141 ? 23.844 10.039 11.688 1 97.75 141 ASN B CA 1
ATOM 3298 C C . ASN B 1 141 ? 23.109 8.797 11.18 1 97.75 141 ASN B C 1
ATOM 3300 O O . ASN B 1 141 ? 22.922 7.836 11.93 1 97.75 141 ASN B O 1
ATOM 3304 N N . TYR B 1 142 ? 22.781 8.828 9.969 1 98.44 142 TYR B N 1
ATOM 3305 C CA . TYR B 1 142 ? 22.109 7.688 9.352 1 98.44 142 TYR B CA 1
ATOM 3306 C C . TYR B 1 142 ? 22.922 6.41 9.539 1 98.44 142 TYR B C 1
ATOM 3308 O O . TYR B 1 142 ? 24.062 6.328 9.102 1 98.44 142 TYR B O 1
ATOM 3316 N N . PRO B 1 143 ? 22.344 5.387 10.164 1 98.38 143 PRO B N 1
ATOM 3317 C CA . PRO B 1 143 ? 23.125 4.176 10.422 1 98.38 143 PRO B CA 1
ATOM 3318 C C . PRO B 1 143 ? 23.531 3.455 9.141 1 98.38 143 PRO B C 1
ATOM 3320 O O . PRO B 1 143 ? 22.688 3.191 8.281 1 98.38 143 PRO B O 1
ATOM 3323 N N . GLN B 1 144 ? 24.781 3.09 9.094 1 97.81 144 GLN B N 1
ATOM 3324 C CA . GLN B 1 144 ? 25.328 2.441 7.906 1 97.81 144 GLN B CA 1
ATOM 3325 C C . GLN B 1 144 ? 24.656 1.094 7.66 1 97.81 144 GLN B C 1
ATOM 3327 O O . GLN B 1 144 ? 24.344 0.743 6.52 1 97.81 144 GLN B O 1
ATOM 3332 N N . LYS B 1 145 ? 24.453 0.381 8.734 1 98.19 145 LYS B N 1
ATOM 3333 C CA . LYS B 1 145 ? 23.797 -0.917 8.594 1 98.19 145 LYS B CA 1
ATOM 3334 C C . LYS B 1 145 ? 22.391 -0.766 8.008 1 98.19 145 LYS B C 1
ATOM 3336 O O . LYS B 1 145 ? 21.984 -1.562 7.164 1 98.19 145 LYS B O 1
ATOM 3341 N N . LEU B 1 146 ? 21.609 0.211 8.492 1 98.62 146 LEU B N 1
ATOM 3342 C CA . LEU B 1 146 ? 20.281 0.478 7.961 1 98.62 146 LEU B CA 1
ATOM 3343 C C . LEU B 1 146 ? 20.344 0.826 6.477 1 98.62 146 LEU B C 1
ATOM 3345 O O . LEU B 1 146 ? 19.578 0.291 5.676 1 98.62 146 LEU B O 1
ATOM 3349 N N . LYS B 1 147 ? 21.25 1.697 6.133 1 98.38 147 LYS B N 1
ATOM 3350 C CA . LYS B 1 147 ? 21.469 2.078 4.738 1 98.38 147 LYS B CA 1
ATOM 3351 C C . LYS B 1 147 ? 21.703 0.85 3.865 1 98.38 147 LYS B C 1
ATOM 3353 O O . LYS B 1 147 ? 21.016 0.651 2.861 1 98.38 147 LYS B O 1
ATOM 3358 N N . GLN B 1 148 ? 22.609 0.023 4.285 1 97.69 148 GLN B N 1
ATOM 3359 C CA . GLN B 1 148 ? 22.969 -1.146 3.494 1 97.69 148 GLN B CA 1
ATOM 3360 C C . GLN B 1 148 ? 21.812 -2.129 3.389 1 97.69 148 GLN B C 1
ATOM 3362 O O . GLN B 1 148 ? 21.609 -2.746 2.34 1 97.69 148 GLN B O 1
ATOM 3367 N N . THR B 1 149 ? 21.109 -2.271 4.48 1 98.06 149 THR B N 1
ATOM 3368 C CA . THR B 1 149 ? 19.953 -3.158 4.484 1 98.06 149 THR B CA 1
ATOM 3369 C C . THR B 1 149 ? 18.891 -2.682 3.486 1 98.06 149 THR B C 1
ATOM 3371 O O . THR B 1 149 ? 18.375 -3.477 2.705 1 98.06 149 THR B O 1
ATOM 3374 N N . ILE B 1 150 ? 18.578 -1.399 3.457 1 98.5 150 ILE B N 1
ATOM 3375 C CA . ILE B 1 150 ? 17.594 -0.828 2.541 1 98.5 150 ILE B CA 1
ATOM 3376 C C . ILE B 1 150 ? 18.078 -0.982 1.102 1 98.5 150 ILE B C 1
ATOM 3378 O O . ILE B 1 150 ? 17.328 -1.436 0.233 1 98.5 150 ILE B O 1
ATOM 3382 N N . LEU B 1 151 ? 19.359 -0.613 0.857 1 98.06 151 LEU B N 1
ATOM 3383 C CA . LEU B 1 151 ? 19.891 -0.649 -0.5 1 98.06 151 LEU B CA 1
ATOM 3384 C C . LEU B 1 151 ? 19.812 -2.062 -1.072 1 98.06 151 LEU B C 1
ATOM 3386 O O . LEU B 1 151 ? 19.344 -2.26 -2.193 1 98.06 151 LEU B O 1
ATOM 3390 N N . SER B 1 152 ? 20.266 -3.006 -0.298 1 96.5 152 SER B N 1
ATOM 3391 C CA . SER B 1 152 ? 20.281 -4.387 -0.769 1 96.5 152 SER B CA 1
ATOM 3392 C C . SER B 1 152 ? 18.875 -4.918 -1.009 1 96.5 152 SER B C 1
ATOM 3394 O O . SER B 1 152 ? 18.578 -5.445 -2.082 1 96.5 152 SER B O 1
ATOM 3396 N N . HIS B 1 153 ? 18.047 -4.746 -0.048 1 97.5 153 HIS B N 1
ATOM 3397 C CA . HIS B 1 153 ? 16.672 -5.238 -0.15 1 97.5 153 HIS B CA 1
ATOM 3398 C C . HIS B 1 153 ? 15.93 -4.566 -1.299 1 97.5 153 HIS B C 1
ATOM 3400 O O . HIS B 1 153 ? 15.258 -5.234 -2.084 1 97.5 153 HIS B O 1
ATOM 3406 N N . HIS B 1 154 ? 16.031 -3.311 -1.412 1 98.19 154 HIS B N 1
ATOM 3407 C CA . HIS B 1 154 ? 15.266 -2.543 -2.383 1 98.19 154 HIS B CA 1
ATOM 3408 C C . HIS B 1 154 ? 15.758 -2.797 -3.803 1 98.19 154 HIS B C 1
ATOM 3410 O O . HIS B 1 154 ? 14.961 -2.82 -4.746 1 98.19 154 HIS B O 1
ATOM 3416 N N . MET B 1 155 ? 17.047 -2.951 -3.963 1 97.38 155 MET B N 1
ATOM 3417 C CA . MET B 1 155 ? 17.547 -3.271 -5.293 1 97.38 155 MET B CA 1
ATOM 3418 C C . MET B 1 155 ? 16.969 -4.598 -5.785 1 97.38 155 MET B C 1
ATOM 3420 O O . MET B 1 155 ? 16.594 -4.723 -6.949 1 97.38 155 MET B O 1
ATOM 3424 N N . ASN B 1 156 ? 16.906 -5.547 -4.859 1 96.69 156 ASN B N 1
ATOM 3425 C CA . ASN B 1 156 ? 16.328 -6.84 -5.215 1 96.69 156 ASN B CA 1
ATOM 3426 C C . ASN B 1 156 ? 14.859 -6.715 -5.574 1 96.69 156 ASN B C 1
ATOM 3428 O O . ASN B 1 156 ? 14.359 -7.449 -6.426 1 96.69 156 ASN B O 1
ATOM 3432 N N . LEU B 1 157 ? 14.203 -5.836 -4.953 1 97.69 157 LEU B N 1
ATOM 3433 C CA . LEU B 1 157 ? 12.781 -5.613 -5.199 1 97.69 157 LEU B CA 1
ATOM 3434 C C . LEU B 1 157 ? 12.562 -4.875 -6.516 1 97.69 157 LEU B C 1
ATOM 3436 O O . LEU B 1 157 ? 11.586 -5.129 -7.219 1 97.69 157 LEU B O 1
ATOM 3440 N N . LEU B 1 158 ? 13.453 -4.016 -6.883 1 98.38 158 LEU B N 1
ATOM 3441 C CA . LEU B 1 158 ? 13.32 -3.211 -8.094 1 98.38 158 LEU B CA 1
ATOM 3442 C C . LEU B 1 158 ? 13.609 -4.047 -9.336 1 98.38 158 LEU B C 1
ATOM 3444 O O . LEU B 1 158 ? 12.922 -3.918 -10.352 1 98.38 158 LEU B O 1
ATOM 3448 N N . THR B 1 159 ? 14.617 -4.883 -9.219 1 97.81 159 THR B N 1
ATOM 3449 C CA . THR B 1 159 ? 15.039 -5.605 -10.414 1 97.81 159 THR B CA 1
ATOM 3450 C C . THR B 1 159 ? 15.836 -6.852 -10.039 1 97.81 159 THR B C 1
ATOM 3452 O O . THR B 1 159 ? 16.203 -7.035 -8.875 1 97.81 159 THR B O 1
ATOM 3455 N N . GLY B 1 160 ? 15.984 -7.73 -11.047 1 95.5 160 GLY B N 1
ATOM 3456 C CA . GLY B 1 160 ? 16.938 -8.82 -10.953 1 95.5 160 GLY B CA 1
ATOM 3457 C C . GLY B 1 160 ? 16.344 -10.102 -10.406 1 95.5 160 GLY B C 1
ATOM 3458 O O . GLY B 1 160 ? 17.016 -11.133 -10.367 1 95.5 160 GLY B O 1
ATOM 3459 N N . HIS B 1 161 ? 15.125 -10.07 -10.023 1 95.75 161 HIS B N 1
ATOM 3460 C CA . HIS B 1 161 ? 14.438 -11.25 -9.508 1 95.75 161 HIS B CA 1
ATOM 3461 C C . HIS B 1 161 ? 13.148 -11.508 -10.273 1 95.75 161 HIS B C 1
ATOM 3463 O O . HIS B 1 161 ? 12.594 -10.602 -10.891 1 95.75 161 HIS B O 1
ATOM 3469 N N . LEU B 1 162 ? 12.656 -12.664 -10.211 1 94.94 162 LEU B N 1
ATOM 3470 C CA . LEU B 1 162 ? 11.445 -13.047 -10.93 1 94.94 162 LEU B CA 1
ATOM 3471 C C . LEU B 1 162 ? 10.258 -12.195 -10.484 1 94.94 162 LEU B C 1
ATOM 3473 O O . LEU B 1 162 ? 9.5 -11.695 -11.312 1 94.94 162 LEU B O 1
ATOM 3477 N N . PRO B 1 163 ? 10.102 -11.977 -9.172 1 94.94 163 PRO B N 1
ATOM 3478 C CA . PRO B 1 163 ? 8.938 -11.203 -8.742 1 94.94 163 PRO B CA 1
ATOM 3479 C C . PRO B 1 163 ? 9.234 -9.711 -8.602 1 94.94 163 PRO B C 1
ATOM 3481 O O . PRO B 1 163 ? 8.453 -8.977 -7.98 1 94.94 163 PRO B O 1
ATOM 3484 N N . SER B 1 164 ? 10.367 -9.25 -9.102 1 97.38 164 SER B N 1
ATOM 3485 C CA . SER B 1 164 ? 10.734 -7.852 -8.938 1 97.38 164 SER B CA 1
ATOM 3486 C C . SER B 1 164 ? 9.82 -6.941 -9.758 1 97.38 164 SER B C 1
ATOM 3488 O O . SER B 1 164 ? 9.195 -7.391 -10.719 1 97.38 164 SER B O 1
ATOM 3490 N N . TYR B 1 165 ? 9.805 -5.703 -9.422 1 98.25 165 TYR B N 1
ATOM 3491 C CA . TYR B 1 165 ? 8.836 -4.75 -9.953 1 98.25 165 TYR B CA 1
ATOM 3492 C C . TYR B 1 165 ? 9.062 -4.512 -11.438 1 98.25 165 TYR B C 1
ATOM 3494 O O . TYR B 1 165 ? 8.109 -4.289 -12.188 1 98.25 165 TYR B O 1
ATOM 3502 N N . ASP B 1 166 ? 10.336 -4.441 -11.922 1 97.75 166 ASP B N 1
ATOM 3503 C CA . ASP B 1 166 ? 10.594 -4.207 -13.344 1 97.75 166 ASP B CA 1
ATOM 3504 C C . ASP B 1 166 ? 9.891 -5.25 -14.203 1 97.75 166 ASP B C 1
ATOM 3506 O O . ASP B 1 166 ? 9.203 -4.902 -15.164 1 97.75 166 ASP B O 1
ATOM 3510 N N . LYS B 1 167 ? 9.961 -6.539 -13.766 1 95.44 167 LYS B N 1
ATOM 3511 C CA . LYS B 1 167 ? 9.305 -7.617 -14.5 1 95.44 167 LYS B CA 1
ATOM 3512 C C . LYS B 1 167 ? 7.789 -7.496 -14.422 1 95.44 167 LYS B C 1
ATOM 3514 O O . LYS B 1 167 ? 7.09 -7.746 -15.406 1 95.44 167 LYS B O 1
ATOM 3519 N N . GLN B 1 168 ? 7.309 -7.141 -13.297 1 95.75 168 GLN B N 1
ATOM 3520 C CA . GLN B 1 168 ? 5.867 -7 -13.117 1 95.75 168 GLN B CA 1
ATOM 3521 C C . GLN B 1 168 ? 5.309 -5.879 -13.984 1 95.75 168 GLN B C 1
ATOM 3523 O O . GLN B 1 168 ? 4.215 -6 -14.539 1 95.75 168 GLN B O 1
ATOM 3528 N N . ILE B 1 169 ? 6.012 -4.781 -14.094 1 97.69 169 ILE B N 1
ATOM 3529 C CA . ILE B 1 169 ? 5.602 -3.648 -14.914 1 97.69 169 ILE B CA 1
ATOM 3530 C C . ILE B 1 169 ? 5.523 -4.074 -16.375 1 97.69 169 ILE B C 1
ATOM 3532 O O . ILE B 1 169 ? 4.539 -3.787 -17.062 1 97.69 169 ILE B O 1
ATOM 3536 N N . ILE B 1 170 ? 6.547 -4.754 -16.844 1 95.75 170 ILE B N 1
ATOM 3537 C CA . ILE B 1 170 ? 6.594 -5.195 -18.234 1 95.75 170 ILE B CA 1
ATOM 3538 C C . ILE B 1 170 ? 5.43 -6.145 -18.516 1 95.75 170 ILE B C 1
ATOM 3540 O O . ILE B 1 170 ? 4.762 -6.031 -19.547 1 95.75 170 ILE B O 1
ATOM 3544 N N . LYS B 1 171 ? 5.176 -7.035 -17.578 1 93.38 171 LYS B N 1
ATOM 3545 C CA . LYS B 1 171 ? 4.059 -7.957 -17.734 1 93.38 171 LYS B CA 1
ATOM 3546 C C . LYS B 1 171 ? 2.732 -7.207 -17.844 1 93.38 171 LYS B C 1
ATOM 3548 O O . LYS B 1 171 ? 1.88 -7.555 -18.656 1 93.38 171 LYS B O 1
ATOM 3553 N N . ALA B 1 172 ? 2.512 -6.215 -17 1 95.12 172 ALA B N 1
ATOM 3554 C CA . ALA B 1 172 ? 1.282 -5.426 -17.016 1 95.12 172 ALA B CA 1
ATOM 3555 C C . ALA B 1 172 ? 1.092 -4.738 -18.375 1 95.12 172 ALA B C 1
ATOM 3557 O O . ALA B 1 172 ? -0.019 -4.703 -18.906 1 95.12 172 ALA B O 1
ATOM 3558 N N . VAL B 1 173 ? 2.18 -4.203 -18.938 1 94.88 173 VAL B N 1
ATOM 3559 C CA . VAL B 1 173 ? 2.119 -3.523 -20.219 1 94.88 173 VAL B CA 1
ATOM 3560 C C . VAL B 1 173 ? 1.801 -4.531 -21.328 1 94.88 173 VAL B C 1
ATOM 3562 O O . VAL B 1 173 ? 0.979 -4.262 -22.203 1 94.88 173 VAL B O 1
ATOM 3565 N N . MET B 1 174 ? 2.449 -5.676 -21.281 1 92.19 174 MET B N 1
ATOM 3566 C CA . MET B 1 174 ? 2.217 -6.715 -22.281 1 92.19 174 MET B CA 1
ATOM 3567 C C . MET B 1 174 ? 0.756 -7.152 -22.281 1 92.19 174 MET B C 1
ATOM 3569 O O . MET B 1 174 ? 0.199 -7.473 -23.328 1 92.19 174 MET B O 1
ATOM 3573 N N . ARG B 1 175 ? 0.152 -7.086 -21.172 1 91.25 175 ARG B N 1
ATOM 3574 C CA . ARG B 1 175 ? -1.233 -7.516 -21.016 1 91.25 175 ARG B CA 1
ATOM 3575 C C . ARG B 1 175 ? -2.197 -6.359 -21.25 1 91.25 175 ARG B C 1
ATOM 3577 O O . ARG B 1 175 ? -3.412 -6.52 -21.141 1 91.25 175 ARG B O 1
ATOM 3584 N N . LYS B 1 176 ? -1.685 -5.238 -21.5 1 92.88 176 LYS B N 1
ATOM 3585 C CA . LYS B 1 176 ? -2.469 -4.023 -21.688 1 92.88 176 LYS B CA 1
ATOM 3586 C C . LYS B 1 176 ? -3.369 -3.744 -20.5 1 92.88 176 LYS B C 1
ATOM 3588 O O . LYS B 1 176 ? -4.523 -3.336 -20.656 1 92.88 176 LYS B O 1
ATOM 3593 N N . ASP B 1 177 ? -2.914 -4.137 -19.359 1 95.12 177 ASP B N 1
ATOM 3594 C CA . ASP B 1 177 ? -3.6 -3.877 -18.094 1 95.12 177 ASP B CA 1
ATOM 3595 C C . ASP B 1 177 ? -3.148 -2.553 -17.484 1 95.12 177 ASP B C 1
ATOM 3597 O O . ASP B 1 177 ? -2.256 -2.527 -16.641 1 95.12 177 ASP B O 1
ATOM 3601 N N . ILE B 1 178 ? -3.793 -1.48 -17.797 1 96 178 ILE B N 1
ATOM 3602 C CA . ILE B 1 178 ? -3.344 -0.132 -17.469 1 96 178 ILE B CA 1
ATOM 3603 C C . ILE B 1 178 ? -3.443 0.091 -15.961 1 96 178 ILE B C 1
ATOM 3605 O O . ILE B 1 178 ? -2.639 0.826 -15.383 1 96 178 ILE B O 1
ATOM 3609 N N . VAL B 1 179 ? -4.48 -0.517 -15.289 1 97.56 179 VAL B N 1
ATOM 3610 C CA . VAL B 1 179 ? -4.629 -0.374 -13.844 1 97.56 179 VAL B CA 1
ATOM 3611 C C . VAL B 1 179 ? -3.449 -1.031 -13.133 1 97.56 179 VAL B C 1
ATOM 3613 O O . VAL B 1 179 ? -2.84 -0.433 -12.242 1 97.56 179 VAL B O 1
ATOM 3616 N N . SER B 1 180 ? -3.082 -2.232 -13.578 1 96.88 180 SER B N 1
ATOM 3617 C CA . SER B 1 180 ? -1.932 -2.932 -13.016 1 96.88 180 SER B CA 1
ATOM 3618 C C . SER B 1 180 ? -0.634 -2.182 -13.305 1 96.88 180 SER B C 1
ATOM 3620 O O . SER B 1 180 ? 0.26 -2.133 -12.453 1 96.88 180 SER B O 1
ATOM 3622 N N . PHE B 1 181 ? -0.558 -1.652 -14.508 1 97.19 181 PHE B N 1
ATOM 3623 C CA . PHE B 1 181 ? 0.627 -0.877 -14.859 1 97.19 181 PHE B CA 1
ATOM 3624 C C . PHE B 1 181 ? 0.811 0.292 -13.898 1 97.19 181 PHE B C 1
ATOM 3626 O O . PHE B 1 181 ? 1.88 0.455 -13.305 1 97.19 181 PHE B O 1
ATOM 3633 N N . ASN B 1 182 ? -0.214 1.074 -13.695 1 97.19 182 ASN B N 1
ATOM 3634 C CA . ASN B 1 182 ? -0.159 2.217 -12.789 1 97.19 182 ASN B CA 1
ATOM 3635 C C . ASN B 1 182 ? 0.196 1.789 -11.367 1 97.19 182 ASN B C 1
ATOM 3637 O O . ASN B 1 182 ? 0.995 2.445 -10.703 1 97.19 182 ASN B O 1
ATOM 3641 N N . HIS B 1 183 ? -0.402 0.708 -10.953 1 98.06 183 HIS B N 1
ATOM 3642 C CA . HIS B 1 183 ? -0.17 0.151 -9.625 1 98.06 183 HIS B CA 1
ATOM 3643 C C . HIS B 1 183 ? 1.293 -0.238 -9.438 1 9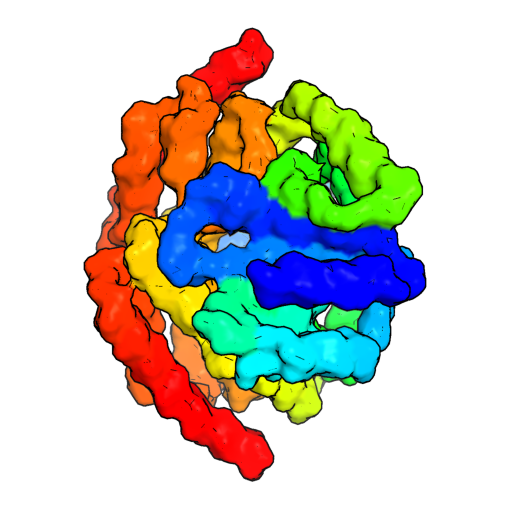8.06 183 HIS B C 1
ATOM 3645 O O . HIS B 1 183 ? 1.912 0.123 -8.438 1 98.06 183 HIS B O 1
ATOM 3651 N N . ARG B 1 184 ? 1.856 -0.925 -10.383 1 98.12 184 ARG B N 1
ATOM 3652 C CA . ARG B 1 184 ? 3.215 -1.436 -10.242 1 98.12 184 ARG B CA 1
ATOM 3653 C C . ARG B 1 184 ? 4.238 -0.316 -10.391 1 98.12 184 ARG B C 1
ATOM 3655 O O . ARG B 1 184 ? 5.293 -0.342 -9.75 1 98.12 184 ARG B O 1
ATOM 3662 N N . VAL B 1 185 ? 3.949 0.618 -11.281 1 98.31 185 VAL B N 1
ATOM 3663 C CA . VAL B 1 185 ? 4.816 1.786 -11.391 1 98.31 185 VAL B CA 1
ATOM 3664 C C . VAL B 1 185 ? 4.852 2.529 -10.055 1 98.31 185 VAL B C 1
ATOM 3666 O O . VAL B 1 185 ? 5.918 2.941 -9.594 1 98.31 185 VAL B O 1
ATOM 3669 N N . THR B 1 186 ? 3.703 2.686 -9.445 1 98.25 186 THR B N 1
ATOM 3670 C CA . THR B 1 186 ? 3.635 3.334 -8.141 1 98.25 186 THR B CA 1
ATOM 3671 C C . THR B 1 186 ? 4.484 2.584 -7.121 1 98.25 186 THR B C 1
ATOM 3673 O O . THR B 1 186 ? 5.289 3.189 -6.41 1 98.25 186 THR B O 1
ATOM 3676 N N . ALA B 1 187 ? 4.312 1.293 -7.074 1 98.44 187 ALA B N 1
ATOM 3677 C CA . ALA B 1 187 ? 5.082 0.476 -6.141 1 98.44 187 ALA B CA 1
ATOM 3678 C C . ALA B 1 187 ? 6.578 0.596 -6.414 1 98.44 187 ALA B C 1
ATOM 3680 O O . ALA B 1 187 ? 7.379 0.725 -5.484 1 98.44 187 ALA B O 1
ATOM 3681 N N . PHE B 1 188 ? 6.949 0.565 -7.688 1 98.75 188 PHE B N 1
ATOM 3682 C CA . PHE B 1 188 ? 8.336 0.713 -8.109 1 98.75 188 PHE B CA 1
ATOM 3683 C C . PHE B 1 188 ? 8.914 2.033 -7.609 1 98.75 188 PHE B C 1
ATOM 3685 O O . PHE B 1 188 ? 9.992 2.057 -7.004 1 98.75 188 PHE B O 1
ATOM 3692 N N . LEU B 1 189 ? 8.211 3.078 -7.793 1 98.81 189 LEU B N 1
ATOM 3693 C CA . LEU B 1 189 ? 8.703 4.406 -7.449 1 98.81 189 LEU B CA 1
ATOM 3694 C C . LEU B 1 189 ? 8.773 4.586 -5.938 1 98.81 189 LEU B C 1
ATOM 3696 O O . LEU B 1 189 ? 9.664 5.262 -5.426 1 98.81 189 LEU B O 1
ATOM 3700 N N . GLU B 1 190 ? 7.816 4.012 -5.184 1 98.69 190 GLU B N 1
ATOM 3701 C CA . GLU B 1 190 ? 7.879 4.07 -3.727 1 98.69 190 GLU B CA 1
ATOM 3702 C C . GLU B 1 190 ? 9.172 3.455 -3.201 1 98.69 190 GLU B C 1
ATOM 3704 O O . GLU B 1 190 ? 9.844 4.043 -2.348 1 98.69 190 GLU B O 1
ATOM 3709 N N . THR B 1 191 ? 9.484 2.322 -3.729 1 98.75 191 THR B N 1
ATOM 3710 C CA . THR B 1 191 ? 10.703 1.624 -3.344 1 98.75 191 THR B CA 1
ATOM 3711 C C . THR B 1 191 ? 11.938 2.379 -3.838 1 98.75 191 THR B C 1
ATOM 3713 O O . THR B 1 191 ? 12.914 2.521 -3.107 1 98.75 191 THR B O 1
ATOM 3716 N N . TYR B 1 192 ? 11.852 2.877 -5.059 1 98.81 192 TYR B N 1
ATOM 3717 C CA . TYR B 1 192 ? 12.93 3.623 -5.691 1 98.81 192 TYR B CA 1
ATOM 3718 C C . TYR B 1 192 ? 13.312 4.84 -4.859 1 98.81 192 TYR B C 1
ATOM 3720 O O . TYR B 1 192 ? 14.5 5.07 -4.594 1 98.81 192 TYR B O 1
ATOM 3728 N N . PHE B 1 193 ? 12.391 5.59 -4.387 1 98.88 193 PHE B N 1
ATOM 3729 C CA . PHE B 1 193 ? 12.68 6.793 -3.617 1 98.88 193 PHE B CA 1
ATOM 3730 C C . PHE B 1 193 ? 13.219 6.438 -2.236 1 98.88 193 PHE B C 1
ATOM 3732 O O . PHE B 1 193 ? 14.062 7.152 -1.691 1 98.88 193 PHE B O 1
ATOM 3739 N N . ASP B 1 194 ? 12.633 5.359 -1.636 1 98.81 194 ASP B N 1
ATOM 3740 C CA . ASP B 1 194 ? 13.188 4.91 -0.362 1 98.81 194 ASP B CA 1
ATOM 3741 C C . ASP B 1 194 ? 14.672 4.57 -0.499 1 98.81 194 ASP B C 1
ATOM 3743 O O . ASP B 1 194 ? 15.477 4.93 0.361 1 98.81 194 ASP B O 1
ATOM 3747 N N . LEU B 1 195 ? 15.031 3.973 -1.593 1 98.69 195 LEU B N 1
ATOM 3748 C CA . LEU B 1 195 ? 16.422 3.635 -1.902 1 98.69 195 LEU B CA 1
ATOM 3749 C C . LEU B 1 195 ? 17.25 4.895 -2.121 1 98.69 195 LEU B C 1
ATOM 3751 O O . LEU B 1 195 ? 18.344 5.027 -1.568 1 98.69 195 LEU B O 1
ATOM 3755 N N . ILE B 1 196 ? 16.75 5.855 -2.904 1 98.75 196 ILE B N 1
ATOM 3756 C CA . ILE B 1 196 ? 17.438 7.094 -3.219 1 98.75 196 ILE B CA 1
ATOM 3757 C C . ILE B 1 196 ? 17.766 7.848 -1.929 1 98.75 196 ILE B C 1
ATOM 3759 O O . ILE B 1 196 ? 18.875 8.336 -1.746 1 98.75 196 ILE B O 1
ATOM 3763 N N . PHE B 1 197 ? 16.828 7.906 -1.024 1 98.81 197 PHE B N 1
ATOM 3764 C CA . PHE B 1 197 ? 17.031 8.664 0.202 1 98.81 197 PHE B CA 1
ATOM 3765 C C . PHE B 1 197 ? 18.016 7.945 1.125 1 98.81 197 PHE B C 1
ATOM 3767 O O . PHE B 1 197 ? 18.875 8.57 1.742 1 98.81 197 PHE B O 1
ATOM 3774 N N . ALA B 1 198 ? 17.906 6.633 1.212 1 98.62 198 ALA B N 1
ATOM 3775 C CA . ALA B 1 198 ? 18.875 5.875 1.995 1 98.62 198 ALA B CA 1
ATOM 3776 C C . ALA B 1 198 ? 20.281 6.031 1.42 1 98.62 198 ALA B C 1
ATOM 3778 O O . ALA B 1 198 ? 21.234 6.238 2.162 1 98.62 198 ALA B O 1
ATOM 3779 N N . LEU B 1 199 ? 20.359 5.938 0.113 1 98.31 199 LEU B N 1
ATOM 3780 C CA . LEU B 1 199 ? 21.641 6.082 -0.584 1 98.31 199 LEU B CA 1
ATOM 3781 C C . LEU B 1 199 ? 22.312 7.395 -0.208 1 98.31 199 LEU B C 1
ATOM 3783 O O . LEU B 1 199 ? 23.547 7.449 -0.073 1 98.31 199 LEU B O 1
ATOM 3787 N N . ASN B 1 200 ? 21.594 8.406 -0.005 1 98.25 200 ASN B N 1
ATOM 3788 C CA . ASN B 1 200 ? 22.094 9.742 0.289 1 98.25 200 ASN B CA 1
ATOM 3789 C C . ASN B 1 200 ? 22.078 10.023 1.788 1 98.25 200 ASN B C 1
ATOM 3791 O O . ASN B 1 200 ? 22.297 11.164 2.209 1 98.25 200 ASN B O 1
ATOM 3795 N N . MET B 1 201 ? 21.688 9.047 2.598 1 98.12 201 MET B N 1
ATOM 3796 C CA . MET B 1 201 ? 21.641 9.164 4.051 1 98.12 201 MET B CA 1
ATOM 3797 C C . MET B 1 201 ? 20.672 10.25 4.48 1 98.12 201 MET B C 1
ATOM 3799 O O . MET B 1 201 ? 20.984 11.07 5.348 1 98.12 201 MET B O 1
ATOM 3803 N N . LEU B 1 202 ? 19.594 10.312 3.746 1 98.38 202 LEU B N 1
ATOM 3804 C CA . LEU B 1 202 ? 18.469 11.172 4.066 1 98.38 202 LEU B CA 1
ATOM 3805 C C . LEU B 1 202 ? 17.297 10.359 4.602 1 98.38 202 LEU B C 1
ATOM 3807 O O . LEU B 1 202 ? 17 9.273 4.09 1 98.38 202 LEU B O 1
ATOM 3811 N N . THR B 1 203 ? 16.688 10.805 5.676 1 98.5 203 THR B N 1
ATOM 3812 C CA . THR B 1 203 ? 15.438 10.188 6.094 1 98.5 203 THR B CA 1
ATOM 3813 C C . THR B 1 203 ? 14.32 10.5 5.105 1 98.5 203 THR B C 1
ATOM 3815 O O . THR B 1 203 ? 14.336 11.539 4.449 1 98.5 203 THR B O 1
ATOM 3818 N N . HIS B 1 204 ? 13.406 9.625 4.898 1 98.38 204 HIS B N 1
ATOM 3819 C CA . HIS B 1 204 ? 12.344 9.719 3.91 1 98.38 204 HIS B CA 1
ATOM 3820 C C . HIS B 1 204 ? 11.281 10.727 4.344 1 98.38 204 HIS B C 1
ATOM 3822 O O . HIS B 1 204 ? 10.641 10.555 5.383 1 98.38 204 HIS B O 1
ATOM 3828 N N . PRO B 1 205 ? 10.945 11.75 3.582 1 96.75 205 PRO B N 1
ATOM 3829 C CA . PRO B 1 205 ? 10.078 12.852 4.016 1 96.75 205 PRO B CA 1
ATOM 3830 C C . PRO B 1 205 ? 8.594 12.547 3.826 1 96.75 205 PRO B C 1
ATOM 3832 O O . PRO B 1 205 ? 7.746 13.391 4.125 1 96.75 205 PRO B O 1
ATOM 3835 N N . GLY B 1 206 ? 8.273 11.383 3.271 1 95.75 206 GLY B N 1
ATOM 3836 C CA . GLY B 1 206 ? 6.887 11.062 2.955 1 95.75 206 GLY B CA 1
ATOM 3837 C C . GLY B 1 206 ? 6.602 11.07 1.466 1 95.75 206 GLY B C 1
ATOM 3838 O O . GLY B 1 206 ? 7.508 11.258 0.654 1 95.75 206 GLY B O 1
ATOM 3839 N N . GLU B 1 207 ? 5.402 10.969 1.107 1 94.88 207 GLU B N 1
ATOM 3840 C CA . GLU B 1 207 ? 5.027 10.633 -0.263 1 94.88 207 GLU B CA 1
ATOM 3841 C C . GLU B 1 207 ? 4.852 11.891 -1.112 1 94.88 207 GLU B C 1
ATOM 3843 O O . GLU B 1 207 ? 4.613 11.797 -2.318 1 94.88 207 GLU B O 1
ATOM 3848 N N . LYS B 1 208 ? 4.98 13.078 -0.484 1 92.5 208 LYS B N 1
ATOM 3849 C CA . LYS B 1 208 ? 4.734 14.312 -1.227 1 92.5 208 LYS B CA 1
ATOM 3850 C C . LYS B 1 208 ? 6.043 14.984 -1.623 1 92.5 208 LYS B C 1
ATOM 3852 O O . LYS B 1 208 ? 7.008 14.977 -0.855 1 92.5 208 LYS B O 1
ATOM 3857 N N . ARG B 1 209 ? 6.094 15.516 -2.824 1 94.06 209 ARG B N 1
ATOM 3858 C CA . ARG B 1 209 ? 7.152 16.375 -3.355 1 94.06 209 ARG B CA 1
ATOM 3859 C C . ARG B 1 209 ? 8.516 15.703 -3.211 1 94.06 209 ARG B C 1
ATOM 3861 O O . ARG B 1 209 ? 9.5 16.359 -2.873 1 94.06 209 ARG B O 1
ATOM 3868 N N . MET B 1 210 ? 8.594 14.453 -3.527 1 97.31 210 MET B N 1
ATOM 3869 C CA . MET B 1 210 ? 9.812 13.672 -3.314 1 97.31 210 MET B CA 1
ATOM 3870 C C . MET B 1 210 ? 10.891 14.055 -4.324 1 97.31 210 MET B C 1
ATOM 3872 O O . MET B 1 210 ? 12.078 14.078 -3.994 1 97.31 210 MET B O 1
ATOM 3876 N N . ILE B 1 211 ? 10.477 14.391 -5.578 1 97.88 211 ILE B N 1
ATOM 3877 C CA . ILE B 1 211 ? 11.461 14.797 -6.574 1 97.88 211 ILE B CA 1
ATOM 3878 C C . ILE B 1 211 ? 12.148 16.078 -6.121 1 97.88 211 ILE B C 1
ATOM 3880 O O . ILE B 1 211 ? 13.383 16.156 -6.086 1 97.88 211 ILE B O 1
ATOM 3884 N N . ALA B 1 212 ? 11.367 17.078 -5.727 1 95.44 212 ALA B N 1
ATOM 3885 C CA . ALA B 1 212 ? 11.914 18.344 -5.289 1 95.44 212 ALA B CA 1
ATOM 3886 C C . ALA B 1 212 ? 12.812 18.172 -4.066 1 95.44 212 ALA B C 1
ATOM 3888 O O . ALA B 1 212 ? 13.898 18.75 -3.99 1 95.44 212 ALA B O 1
ATOM 3889 N N . TYR B 1 213 ? 12.375 17.359 -3.127 1 95.88 213 TYR B N 1
ATOM 3890 C CA . TYR B 1 213 ? 13.172 17.109 -1.927 1 95.88 213 TYR B CA 1
ATOM 3891 C C . TYR B 1 213 ? 14.5 16.469 -2.277 1 95.88 213 TYR B C 1
ATOM 3893 O O . TYR B 1 213 ? 15.547 16.859 -1.76 1 95.88 213 TYR B O 1
ATOM 3901 N N . ALA B 1 214 ? 14.461 15.461 -3.127 1 98.19 214 ALA B N 1
ATOM 3902 C CA . ALA B 1 214 ? 15.688 14.781 -3.547 1 98.19 214 ALA B CA 1
ATOM 3903 C C . ALA B 1 214 ? 16.641 15.742 -4.246 1 98.19 214 ALA B C 1
ATOM 3905 O O . ALA B 1 214 ? 17.828 15.773 -3.943 1 98.19 214 ALA B O 1
ATOM 3906 N N . GLU B 1 215 ? 16.125 16.516 -5.133 1 97.75 215 GLU B N 1
ATOM 3907 C CA . GLU B 1 215 ? 16.938 17.438 -5.895 1 97.75 215 GLU B CA 1
ATOM 3908 C C . GLU B 1 215 ? 17.562 18.5 -4.988 1 97.75 215 GLU B C 1
ATOM 3910 O O . GLU B 1 215 ? 18.688 18.938 -5.23 1 97.75 215 GLU B O 1
ATOM 3915 N N . GLN B 1 216 ? 16.906 18.812 -3.977 1 96.44 216 GLN B N 1
ATOM 3916 C CA . GLN B 1 216 ? 17.375 19.875 -3.072 1 96.44 216 GLN B CA 1
ATOM 3917 C C . GLN B 1 216 ? 18.391 19.328 -2.076 1 96.44 216 GLN B C 1
ATOM 3919 O O . GLN B 1 216 ? 19.328 20.031 -1.688 1 96.44 216 GLN B O 1
ATOM 3924 N N . ASN B 1 217 ? 18.25 18.062 -1.683 1 97.19 217 ASN B N 1
ATOM 3925 C CA . ASN B 1 217 ? 18.984 17.625 -0.497 1 97.19 217 ASN B CA 1
ATOM 3926 C C . ASN B 1 217 ? 19.969 16.5 -0.823 1 97.19 217 ASN B C 1
ATOM 3928 O O . ASN B 1 217 ? 20.906 16.266 -0.072 1 97.19 217 ASN B O 1
ATOM 3932 N N . ALA B 1 218 ? 19.688 15.75 -1.888 1 97.94 218 ALA B N 1
ATOM 3933 C CA . ALA B 1 218 ? 20.516 14.586 -2.189 1 97.94 218 ALA B CA 1
ATOM 3934 C C . ALA B 1 218 ? 21.828 14.992 -2.863 1 97.94 218 ALA B C 1
ATOM 3936 O O . ALA B 1 218 ? 21.828 15.836 -3.766 1 97.94 218 ALA B O 1
ATOM 3937 N N . GLN B 1 219 ? 22.906 14.445 -2.459 1 96.62 219 GLN B N 1
ATOM 3938 C CA . GLN B 1 219 ? 24.203 14.711 -3.041 1 96.62 219 GLN B CA 1
ATOM 3939 C C . GLN B 1 219 ? 24.422 13.883 -4.305 1 96.62 219 GLN B C 1
ATOM 3941 O O . GLN B 1 219 ? 25.188 14.281 -5.191 1 96.62 219 GLN B O 1
ATOM 3946 N N . SER B 1 220 ? 23.828 12.742 -4.352 1 96.88 220 SER B N 1
ATOM 3947 C CA . SER B 1 220 ? 23.969 11.82 -5.469 1 96.88 220 SER B CA 1
ATOM 3948 C C . SER B 1 220 ? 22.609 11.43 -6.043 1 96.88 220 SER B C 1
ATOM 3950 O O . SER B 1 220 ? 21.797 10.812 -5.355 1 96.88 220 SER B O 1
ATOM 3952 N N . LEU B 1 221 ? 22.406 11.82 -7.254 1 98.06 221 LEU B N 1
ATOM 3953 C CA . LEU B 1 221 ? 21.203 11.453 -7.98 1 98.06 221 LEU B CA 1
ATOM 3954 C C . LEU B 1 221 ? 21.547 10.906 -9.359 1 98.06 221 LEU B C 1
ATOM 3956 O O . LEU B 1 221 ? 22.547 11.281 -9.953 1 98.06 221 LEU B O 1
ATOM 3960 N N . PRO B 1 222 ? 20.703 10.07 -9.883 1 97.88 222 PRO B N 1
ATOM 3961 C CA . PRO B 1 222 ? 20.906 9.641 -11.266 1 97.88 222 PRO B CA 1
ATOM 3962 C C . PRO B 1 222 ? 20.875 10.805 -12.258 1 97.88 222 PRO B C 1
ATOM 3964 O O . PRO B 1 222 ? 20.141 11.781 -12.039 1 97.88 222 PRO B O 1
ATOM 3967 N N . ASN B 1 223 ? 21.656 10.883 -13.406 1 95.94 223 ASN B N 1
ATOM 3968 C CA . ASN B 1 223 ? 21.797 11.953 -14.391 1 95.94 223 ASN B CA 1
ATOM 3969 C C . ASN B 1 223 ? 20.438 12.398 -14.922 1 95.94 223 ASN B C 1
ATOM 3971 O O . ASN B 1 223 ? 20.188 13.602 -15.062 1 95.94 223 ASN B O 1
ATOM 3975 N N . HIS B 1 224 ? 19.547 11.633 -15.297 1 97.25 224 HIS B N 1
ATOM 3976 C CA . HIS B 1 224 ? 18.219 11.938 -15.828 1 97.25 224 HIS B CA 1
ATOM 3977 C C . HIS B 1 224 ? 17.125 11.578 -14.82 1 97.25 224 HIS B C 1
ATOM 3979 O O . HIS B 1 224 ? 16.109 11 -15.195 1 97.25 224 HIS B O 1
ATOM 3985 N N . PHE B 1 225 ? 17.406 12.031 -13.609 1 97.75 225 PHE B N 1
ATOM 3986 C CA . PHE B 1 225 ? 16.594 11.633 -12.461 1 97.75 225 PHE B CA 1
ATOM 3987 C C . PHE B 1 225 ? 15.117 11.953 -12.703 1 97.75 225 PHE B C 1
ATOM 3989 O O . PHE B 1 225 ? 14.32 11.062 -12.969 1 97.75 225 PHE B O 1
ATOM 3996 N N . GLN B 1 226 ? 14.734 13.195 -12.727 1 97.5 226 GLN B N 1
ATOM 3997 C CA . GLN B 1 226 ? 13.344 13.609 -12.891 1 97.5 226 GLN B CA 1
ATOM 3998 C C . GLN B 1 226 ? 12.789 13.172 -14.242 1 97.5 226 GLN B C 1
ATOM 4000 O O . GLN B 1 226 ? 11.672 12.656 -14.32 1 97.5 226 GLN B O 1
ATOM 4005 N N . LYS B 1 227 ? 13.523 13.336 -15.289 1 97.19 227 LYS B N 1
ATOM 4006 C CA . LYS B 1 227 ? 13.086 13.023 -16.641 1 97.19 227 LYS B CA 1
ATOM 4007 C C . LYS B 1 227 ? 12.695 11.555 -16.766 1 97.19 227 LYS B C 1
ATOM 4009 O O . LYS B 1 227 ? 11.664 11.227 -17.359 1 97.19 227 LYS B O 1
ATOM 4014 N N . ASN B 1 228 ? 13.531 10.656 -16.25 1 97.44 228 ASN B N 1
ATOM 4015 C CA . ASN B 1 228 ? 13.258 9.227 -16.359 1 97.44 228 ASN B CA 1
ATOM 4016 C C . ASN B 1 228 ? 12.039 8.82 -15.547 1 97.44 228 ASN B C 1
ATOM 4018 O O . ASN B 1 228 ? 11.281 7.934 -15.953 1 97.44 228 ASN B O 1
ATOM 4022 N N . ILE B 1 229 ? 11.852 9.422 -14.375 1 97.69 229 ILE B N 1
ATOM 4023 C CA . ILE B 1 229 ? 10.68 9.164 -13.555 1 97.69 229 ILE B CA 1
ATOM 4024 C C . ILE B 1 229 ? 9.414 9.57 -14.312 1 97.69 229 ILE B C 1
ATOM 4026 O O . ILE B 1 229 ? 8.445 8.805 -14.375 1 97.69 229 ILE B O 1
ATOM 4030 N N . GLU B 1 230 ? 9.5 10.727 -14.938 1 96.12 230 GLU B N 1
ATOM 4031 C CA . GLU B 1 230 ? 8.359 11.219 -15.703 1 96.12 230 GLU B CA 1
ATOM 4032 C C . GLU B 1 230 ? 8.055 10.32 -16.891 1 96.12 230 GLU B C 1
ATOM 4034 O O . GLU B 1 230 ? 6.895 10 -17.156 1 96.12 230 GLU B O 1
ATOM 4039 N N . ARG B 1 231 ? 9.078 9.906 -17.609 1 96.31 231 ARG B N 1
ATOM 4040 C CA . ARG B 1 231 ? 8.898 9 -18.734 1 96.31 231 ARG B CA 1
ATOM 4041 C C . ARG B 1 231 ? 8.195 7.719 -18.312 1 96.31 231 ARG B C 1
ATOM 4043 O O . ARG B 1 231 ? 7.355 7.191 -19.031 1 96.31 231 ARG B O 1
ATOM 4050 N N . LEU B 1 232 ? 8.57 7.199 -17.156 1 97.62 232 LEU B N 1
ATOM 4051 C CA . LEU B 1 232 ? 7.977 5.965 -16.656 1 97.62 232 LEU B CA 1
ATOM 4052 C C . LEU B 1 232 ? 6.5 6.164 -16.344 1 97.62 232 LEU B C 1
ATOM 4054 O O . LEU B 1 232 ? 5.656 5.363 -16.75 1 97.62 232 LEU B O 1
ATOM 4058 N N . ILE B 1 233 ? 6.16 7.266 -15.656 1 96.56 233 ILE B N 1
ATOM 4059 C CA . ILE B 1 233 ? 4.785 7.551 -15.258 1 96.56 233 ILE B CA 1
ATOM 4060 C C . ILE B 1 233 ? 3.928 7.789 -16.5 1 96.56 233 ILE B C 1
ATOM 4062 O O . ILE B 1 233 ? 2.791 7.316 -16.578 1 96.56 233 ILE B O 1
ATOM 4066 N N . TYR B 1 234 ? 4.52 8.422 -17.531 1 92.31 234 TYR B N 1
ATOM 4067 C CA . TYR B 1 234 ? 3.779 8.75 -18.734 1 92.31 234 TYR B CA 1
ATOM 4068 C C . TYR B 1 234 ? 3.725 7.559 -19.688 1 92.31 234 TYR B C 1
ATOM 4070 O O . TYR B 1 234 ? 3.09 7.629 -20.734 1 92.31 234 TYR B O 1
ATOM 4078 N N . GLY B 1 235 ? 4.395 6.492 -19.344 1 88.88 235 GLY B N 1
ATOM 4079 C CA . GLY B 1 235 ? 4.57 5.379 -20.266 1 88.88 235 GLY B CA 1
ATOM 4080 C C . GLY B 1 235 ? 3.365 4.465 -20.344 1 88.88 235 GLY B C 1
ATOM 4081 O O . GLY B 1 235 ? 3.459 3.342 -20.844 1 88.88 235 GLY B O 1
ATOM 4082 N N . THR B 1 236 ? 2.258 4.867 -19.922 1 81.69 236 THR B N 1
ATOM 4083 C CA . THR B 1 236 ? 1.073 4.016 -19.828 1 81.69 236 THR B CA 1
ATOM 4084 C C . THR B 1 236 ? 0.652 3.531 -21.219 1 81.69 236 THR B C 1
ATOM 4086 O O . THR B 1 236 ? 0.082 2.447 -21.344 1 81.69 236 THR B O 1
ATOM 4089 N N . THR B 1 237 ? 0.889 4.258 -22.203 1 81.88 237 THR B N 1
ATOM 4090 C CA . THR B 1 237 ? 0.442 3.885 -23.547 1 81.88 237 THR B CA 1
ATOM 4091 C C . THR B 1 237 ? 1.625 3.473 -24.422 1 81.88 237 THR B C 1
ATOM 4093 O O . THR B 1 237 ? 1.475 3.27 -25.625 1 81.88 237 THR B O 1
ATOM 4096 N N . CYS B 1 238 ? 2.729 3.307 -23.844 1 86.75 238 CYS B N 1
ATOM 4097 C CA . CYS B 1 238 ? 3.938 2.973 -24.594 1 86.75 238 CYS B CA 1
ATOM 4098 C C . CYS B 1 238 ? 4.004 1.477 -24.891 1 86.75 238 CYS B C 1
ATOM 4100 O O . CYS B 1 238 ? 3.324 0.683 -24.234 1 86.75 238 CYS B O 1
ATOM 4102 N N . HIS B 1 239 ? 4.766 1.149 -25.938 1 91.06 239 HIS B N 1
ATOM 4103 C CA . HIS B 1 239 ? 5.074 -0.246 -26.219 1 91.06 239 HIS B CA 1
ATOM 4104 C C . HIS B 1 239 ? 5.945 -0.853 -25.125 1 91.06 239 HIS B C 1
ATOM 4106 O O . HIS B 1 239 ? 6.766 -0.157 -24.531 1 91.06 239 HIS B O 1
ATOM 4112 N N . PRO B 1 240 ? 5.742 -2.176 -24.906 1 92.88 240 PRO B N 1
ATOM 4113 C CA . PRO B 1 240 ? 6.535 -2.834 -23.859 1 92.88 240 PRO B CA 1
ATOM 4114 C C . PRO B 1 240 ? 8.039 -2.611 -24.031 1 92.88 240 PRO B C 1
ATOM 4116 O O . PRO B 1 240 ? 8.758 -2.457 -23.047 1 92.88 240 PRO B O 1
ATOM 4119 N N . TYR B 1 241 ? 8.516 -2.543 -25.219 1 93.94 241 TYR B N 1
ATOM 4120 C CA . TYR B 1 241 ? 9.938 -2.357 -25.469 1 93.94 241 TYR B CA 1
ATOM 4121 C C . TYR B 1 241 ? 10.406 -0.987 -24.984 1 93.94 241 TYR B C 1
ATOM 4123 O O . TYR B 1 241 ? 11.516 -0.846 -24.469 1 93.94 241 TYR B O 1
ATOM 4131 N N . ASP B 1 242 ? 9.555 -0.02 -25.172 1 95.69 242 ASP B N 1
ATOM 4132 C CA . ASP B 1 242 ? 9.883 1.328 -24.719 1 95.69 242 ASP B CA 1
ATOM 4133 C C . ASP B 1 242 ? 9.938 1.4 -23.203 1 95.69 242 ASP B C 1
ATOM 4135 O O . ASP B 1 242 ? 10.805 2.066 -22.625 1 95.69 242 ASP B O 1
ATOM 4139 N N . ILE B 1 243 ? 9 0.734 -22.578 1 97.19 243 ILE B N 1
ATOM 4140 C CA . ILE B 1 243 ? 8.961 0.711 -21.109 1 97.19 243 ILE B CA 1
ATOM 4141 C C . ILE B 1 243 ? 10.211 0.014 -20.578 1 97.19 243 ILE B C 1
ATOM 4143 O O . ILE B 1 243 ? 10.812 0.47 -19.609 1 97.19 243 ILE B O 1
ATOM 4147 N N . GLN B 1 244 ? 10.562 -1.108 -21.188 1 96.94 244 GLN B N 1
ATOM 4148 C CA . GLN B 1 244 ? 11.781 -1.8 -20.812 1 96.94 244 GLN B CA 1
ATOM 4149 C C . GLN B 1 244 ? 12.992 -0.871 -20.891 1 96.94 244 GLN B C 1
ATOM 4151 O O . GLN B 1 244 ? 13.844 -0.869 -20 1 96.94 244 GLN B O 1
ATOM 4156 N N . ASP B 1 245 ? 13.039 -0.097 -21.938 1 97.19 245 ASP B N 1
ATOM 4157 C CA . ASP B 1 245 ? 14.133 0.847 -22.125 1 97.19 245 ASP B CA 1
ATOM 4158 C C . ASP B 1 245 ? 14.148 1.892 -21.016 1 97.19 245 ASP B C 1
ATOM 4160 O O . ASP B 1 245 ? 15.211 2.244 -20.5 1 97.19 245 ASP B O 1
ATOM 4164 N N . ILE B 1 246 ? 13.047 2.393 -20.719 1 97.69 246 ILE B N 1
ATOM 4165 C CA . ILE B 1 246 ? 12.93 3.396 -19.672 1 97.69 246 ILE B CA 1
ATOM 4166 C C . ILE B 1 246 ? 13.414 2.809 -18.344 1 97.69 246 ILE B C 1
ATOM 4168 O O . ILE B 1 246 ? 14.203 3.43 -17.641 1 97.69 246 ILE B O 1
ATOM 4172 N N . LEU B 1 247 ? 12.945 1.605 -18 1 98.38 247 LEU B N 1
ATOM 4173 C CA . LEU B 1 247 ? 13.359 0.934 -16.766 1 98.38 247 LEU B CA 1
ATOM 4174 C C . LEU B 1 247 ? 14.867 0.702 -16.766 1 98.38 247 LEU B C 1
ATOM 4176 O O . LEU B 1 247 ? 15.531 0.928 -15.75 1 98.38 247 LEU B O 1
ATOM 4180 N N . ASN B 1 248 ? 15.383 0.298 -17.875 1 98 248 ASN B N 1
ATOM 4181 C CA . ASN B 1 248 ? 16.828 0.114 -17.984 1 98 248 ASN B CA 1
ATOM 4182 C C . ASN B 1 248 ? 17.578 1.419 -17.75 1 98 248 ASN B C 1
ATOM 4184 O O . ASN B 1 248 ? 18.609 1.433 -17.062 1 98 248 ASN B O 1
ATOM 4188 N N . ASP B 1 249 ? 17.109 2.455 -18.344 1 98 249 ASP B N 1
ATOM 4189 C CA . ASP B 1 249 ? 17.734 3.756 -18.156 1 98 249 ASP B CA 1
ATOM 4190 C C . ASP B 1 249 ? 17.781 4.129 -16.672 1 98 249 ASP B C 1
ATOM 4192 O O . ASP B 1 249 ? 18.828 4.547 -16.156 1 98 249 ASP B O 1
ATOM 4196 N N . ILE B 1 250 ? 16.688 3.963 -15.977 1 98.31 250 ILE B N 1
ATOM 4197 C CA . ILE B 1 250 ? 16.578 4.297 -14.562 1 98.31 250 ILE B CA 1
ATOM 4198 C C . ILE B 1 250 ? 17.562 3.451 -13.758 1 98.31 250 ILE B C 1
ATOM 4200 O O . ILE B 1 250 ? 18.328 3.982 -12.961 1 98.31 250 ILE B O 1
ATOM 4204 N N . LEU B 1 251 ? 17.609 2.17 -14.016 1 98.06 251 LEU B N 1
ATOM 4205 C CA . LEU B 1 251 ? 18.375 1.229 -13.211 1 98.06 251 LEU B CA 1
ATOM 4206 C C . LEU B 1 251 ? 19.859 1.335 -13.539 1 98.06 251 LEU B C 1
ATOM 4208 O O . LEU B 1 251 ? 20.719 1.204 -12.656 1 98.06 251 LEU B O 1
ATOM 4212 N N . ASN B 1 252 ? 20.156 1.579 -14.805 1 97.31 252 ASN B N 1
ATOM 4213 C CA . ASN B 1 252 ? 21.547 1.736 -15.211 1 97.31 252 ASN B CA 1
ATOM 4214 C C . ASN B 1 252 ? 22.172 2.982 -14.594 1 97.31 252 ASN B C 1
ATOM 4216 O O . ASN B 1 252 ? 23.375 3 -14.305 1 97.31 252 ASN B O 1
ATOM 4220 N N . GLU B 1 253 ? 21.422 3.994 -14.438 1 97.69 253 GLU B N 1
ATOM 4221 C CA . GLU B 1 253 ? 21.938 5.227 -13.852 1 97.69 253 GLU B CA 1
ATOM 4222 C C . GLU B 1 253 ? 22.016 5.133 -12.336 1 97.69 253 GLU B C 1
ATOM 4224 O O . GLU B 1 253 ? 22.781 5.855 -11.695 1 97.69 253 GLU B O 1
ATOM 4229 N N . LEU B 1 254 ? 21.234 4.234 -11.781 1 97.25 254 LEU B N 1
ATOM 4230 C CA . LEU B 1 254 ? 21.188 4.043 -10.336 1 97.25 254 LEU B CA 1
ATOM 4231 C C . LEU B 1 254 ? 22.344 3.162 -9.875 1 97.25 254 LEU B C 1
ATOM 4233 O O . LEU B 1 254 ? 22.969 3.428 -8.836 1 97.25 254 LEU B O 1
ATOM 4237 N N . THR B 1 255 ? 22.75 2.146 -10.602 1 95 255 THR B N 1
ATOM 4238 C CA . THR B 1 255 ? 23.641 1.063 -10.211 1 95 255 THR B CA 1
ATOM 4239 C C . THR B 1 255 ? 25.031 1.604 -9.875 1 95 255 THR B C 1
ATOM 4241 O O . THR B 1 255 ? 25.609 1.253 -8.844 1 95 255 THR B O 1
ATOM 4244 N N . PRO B 1 256 ? 25.578 2.543 -10.648 1 94.56 256 PRO B N 1
ATOM 4245 C CA . PRO B 1 256 ? 26.906 3.057 -10.312 1 94.56 256 PRO B CA 1
ATOM 4246 C C . PRO B 1 256 ? 26.938 3.812 -8.984 1 94.56 256 PRO B C 1
ATOM 4248 O O . PRO B 1 256 ? 27.953 3.832 -8.297 1 94.56 256 PRO B O 1
ATOM 4251 N N . LEU B 1 257 ? 25.844 4.379 -8.664 1 95.56 257 LEU B N 1
ATOM 4252 C CA . LEU B 1 257 ? 25.781 5.152 -7.43 1 95.56 257 LEU B CA 1
ATOM 4253 C C . LEU B 1 257 ? 25.844 4.234 -6.215 1 95.56 257 LEU B C 1
ATOM 4255 O O . LEU B 1 257 ? 26.281 4.648 -5.137 1 95.56 257 LEU B O 1
ATOM 4259 N N . LEU B 1 258 ? 25.375 3.059 -6.359 1 93.56 258 LEU B N 1
ATOM 4260 C CA . LEU B 1 258 ? 25.375 2.08 -5.277 1 93.56 258 LEU B CA 1
ATOM 4261 C C . LEU B 1 258 ? 26.781 1.542 -5.035 1 93.56 258 LEU B C 1
ATOM 4263 O O . LEU B 1 258 ? 27.141 1.239 -3.898 1 93.56 258 LEU B O 1
ATOM 4267 N N . HIS B 1 259 ? 27.516 1.374 -6.098 1 85.31 259 HIS B N 1
ATOM 4268 C CA . HIS B 1 259 ? 28.891 0.88 -5.992 1 85.31 259 HIS B CA 1
ATOM 4269 C C . HIS B 1 259 ? 29.797 1.916 -5.344 1 85.31 259 HIS B C 1
ATOM 4271 O O . HIS B 1 259 ? 30.734 1.561 -4.621 1 85.31 259 HIS B O 1
ATOM 4277 N N . ASP B 1 260 ? 29.516 3.109 -5.559 1 75.69 260 ASP B N 1
ATOM 4278 C CA . ASP B 1 260 ? 30.297 4.18 -4.957 1 75.69 260 ASP B CA 1
ATOM 4279 C C . ASP B 1 260 ? 30.016 4.297 -3.459 1 75.69 260 ASP B C 1
ATOM 4281 O O . ASP B 1 260 ? 30.859 4.777 -2.697 1 75.69 260 ASP B O 1
ATOM 4285 N N . SER B 1 261 ? 28.844 3.869 -3.047 1 67.88 261 SER B N 1
ATOM 4286 C CA . SER B 1 261 ? 28.438 4.004 -1.654 1 67.88 261 SER B CA 1
ATOM 4287 C C . SER B 1 261 ? 28.953 2.846 -0.809 1 67.88 261 SER B C 1
ATOM 4289 O O . SER B 1 261 ? 29.016 2.943 0.419 1 67.88 261 SER B O 1
ATOM 4291 N N . ILE B 1 262 ? 29.109 1.613 -1.342 1 58.19 262 ILE B N 1
ATOM 4292 C CA . ILE B 1 262 ? 29.641 0.478 -0.598 1 58.19 262 ILE B CA 1
ATOM 4293 C C . ILE B 1 262 ? 31.156 0.644 -0.414 1 58.19 262 ILE B C 1
ATOM 4295 O O . ILE B 1 262 ? 31.719 0.166 0.571 1 58.19 262 ILE B O 1
ATOM 4299 N N . GLY B 1 263 ? 31.906 1.373 -1.36 1 45.38 263 GLY B N 1
ATOM 4300 C CA . GLY B 1 263 ? 33.344 1.533 -1.2 1 45.38 263 GLY B CA 1
ATOM 4301 C C . GLY B 1 263 ? 33.719 2.689 -0.292 1 45.38 263 GLY B C 1
ATOM 4302 O O . GLY B 1 263 ? 32.906 3.568 -0.027 1 45.38 263 GLY B O 1
#

Organism: Streptococcus mutans serotype c (strain ATCC 700610 / UA159) (NCBI:txid210007)

Sequence (526 aa):
MEFTSLWQEFARISEVEAIALGGSRATGNYDETSDYDLYIYCSSIPDEATRLTILKSFCSYIEIGNHFWELEDDCTLMSGQDIDILYRDINQIRDELVDVVERCIIQNAYTTCLWHNVLHSKILYDSDDKLKCIVNRFDINYPQKLKQTILSHHMNLLTGHLPSYDKQIIKAVMRKDIVSFNHRVTAFLETYFDLIFALNMLTHPGEKRMIAYAEQNAQSLPNHFQKNIERLIYGTTCHPYDIQDILNDILNELTPLLHDSIGMEFTSLWQEFARISEVEAIALGGSRATGNYDETSDYDLYIYCSSIPDEATRLTILKSFCSYIEIGNHFWELEDDCTLMSGQDIDILYRDINQIRDELVDVVERCIIQNAYTTCLWHNVLHSKILYDSDDKLKCIVNRFDINYPQKLKQTILSHHMNLLTGHLPSYDKQIIKAVMRKDIVSFNHRVTAFLETYFDLIFALNMLTHPGEKRMIAYAEQNAQSLPNHFQKNIERLIYGTTCHPYDIQDILNDILNELTPLLHDSIG

Solvent-accessible surface area (backbone atoms only — not comparable to full-atom values): 28332 Å² total; per-residue (Å²): 110,67,68,60,52,49,57,52,57,52,60,67,38,84,44,41,38,27,31,29,34,28,65,37,66,46,70,67,68,55,61,95,82,54,49,45,34,37,39,38,26,14,83,47,82,75,55,66,69,62,53,48,60,56,44,62,76,49,32,74,39,81,43,77,71,42,61,90,83,58,48,24,35,41,32,23,31,69,88,63,49,41,34,40,37,33,60,40,46,50,67,60,52,53,53,52,43,44,37,28,67,74,65,47,53,73,57,80,42,56,56,36,24,66,55,30,48,58,66,55,31,42,76,76,43,52,56,89,44,51,56,58,49,52,38,59,72,64,66,60,78,68,48,65,67,38,33,51,50,46,44,56,54,40,48,44,45,45,36,96,43,84,87,6,34,54,52,50,32,44,51,21,47,70,65,67,28,60,69,36,26,49,43,36,50,37,53,40,49,42,23,49,50,38,33,51,28,35,75,49,62,40,63,31,86,53,74,63,58,50,68,62,51,44,69,73,68,42,86,66,74,41,91,56,46,68,61,47,55,49,50,57,72,68,38,75,82,51,55,50,68,55,50,51,48,47,52,46,53,52,49,61,45,43,51,63,57,53,58,60,65,77,100,110,66,67,60,53,49,58,52,56,52,61,68,39,87,42,42,38,26,31,28,34,28,64,37,66,47,69,66,70,54,63,98,82,53,48,46,33,36,40,39,26,14,83,47,82,75,55,67,69,63,53,47,59,58,45,62,77,51,31,74,42,80,43,77,71,41,61,91,84,58,48,24,37,44,33,23,31,71,88,63,49,40,34,40,37,33,60,40,48,50,66,59,52,52,51,51,43,42,38,29,67,74,65,47,54,73,60,80,44,56,56,36,24,66,56,31,49,60,65,57,31,42,77,76,42,51,57,90,44,52,56,58,50,52,38,59,71,64,67,59,79,68,48,66,68,39,34,52,51,46,45,55,55,39,48,46,43,45,35,95,43,85,86,7,35,53,51,50,32,44,51,20,48,71,65,67,28,60,68,35,27,47,42,35,49,38,52,40,49,43,24,48,50,38,33,51,27,35,73,50,60,39,64,29,86,54,75,62,59,50,67,62,51,42,70,72,67,44,86,67,73,43,91,55,46,69,61,48,54,49,51,56,70,67,38,75,83,51,54,50,69,56,50,51,49,48,53,47,53,51,49,60,45,43,53,61,58,52,57,60,66,77,98

Radius of gyration: 24.31 Å; Cα contacts (8 Å, |Δi|>4): 837; chains: 2; bounding box: 66×69×58 Å

pLDDT: mean 95.33, std 6.54, range [45.38, 98.88]

Foldseek 3Di:
DLVLVLVVLVLPDPFFAFKWWFDCVLVVNDDPQDATEMETEGQDDDDQVSNCVSCVVFFPAWDAQDPPPFTWIWTAGPVGGIYIYGYHHLVVLLVLCCCCQVVLPADLFLGQQSVLGLQRIGIPTGHVCSSVVSNVVSPDFRDPVNLVSLQVVLLVQCDDDPNHLLNQLLVCVVVLPLVSNLVSLVSNVRSVLRNQCSLQRHRDNDDPPSVVVCVVRRPDAFPCHVVLNVCSNPCSPPHSVVNNVSSCSRVVSVVVSVVVSVD/DLVLVLVVLVLPDPFFAFKWWFDCVLVVNDDPQDATEMETEGQDDDDQVSNCVSCVVFFPAWDAQDPPPFTWIWTAGPVGGIYIYGYHHLVVLLVLCCCCQVVLPADLFLGQQSVLGLQRIGIPTGHVCSSVVSNVVSPDFRDPVNLVSLQVVLLVQCDDDPNHLLNQLLVCVVVLPLVSNLVSLVSNVRSVLRNQCSLQRHRDNDDPPSVVVCVVRRPDAFPCHVVLNVCSNPCSPPHSVVNNVSSCSRSVSVVVSVVVSVD

InterPro domains:
  IPR002934 Polymerase, nucleotidyl transferase domain [PF01909] (6-91)
  IPR043519 Nucleotidyltransferase superfamily [G3DSA:3.30.460.10] (2-99)
  IPR043519 Nucleotidyltransferase superfamily [SSF81301] (11-132)

Secondary structure (DSSP, 8-state):
-HHHHHHHHHHTSTTEEEEEEEHHHHHT---TTPPEEEEEEESSPPPHHHHHHHHHHHEEEEEEEE-SSS-EEEEEETTS-EEEEEEEEHHHHHHHHIIIIIT----SS-TTHHHHHHHHSEEEEEGGGHHHHHHHHH-SPPPHHHHHHHHHHHHHHHSSSTTSHHHHHHHHHHTT-HHHHHHHHHHHHHHHHHHHHHHTT-----SSSHHHHHHHH-S---TTHHHHHHHHHTGGGS-HHHHHHHHHHHHHHHHHHHHHHH-/-HHHHHHHHHHTSTTEEEEEEEHHHHHT---TTPPEEEEEEESSPPPHHHHHHHHHHHEEEEEEEE-SSS-EEEEEETTS-EEEEEEEEHHHHHHHHIIIIIT----SS-TTHHHHHHHHSEEEEEGGGHHHHHHHHH-SPPPHHHHHHHHHHHHHHHSSSTTSHHHHHHHHHHTT-HHHHHHHHHHHHHHHHHHHHHHTT-----SSSHHHHHHHH-S---TTHHHHHHHHHTGGGS-HHHHHHHHHHHHHHHHHHHHHHH-